Protein AF-A0A2W6BFJ8-F1 (afdb_monomer)

Nearest PDB structures (foldseek):
  3hbx-assembly1_E  TM=9.859E-01  e=5.893E-53  Arabidopsis thaliana
  7x51-assembly1_D  TM=9.670E-01  e=3.515E-49  Bacteroides thetaiotaomicron VPI-5482
  5gp4-assembly1_A  TM=9.717E-01  e=1.716E-48  Levilactobacillus brevis
  7x4l-assembly1_A  TM=9.584E-01  e=5.410E-48  Bacteroides thetaiotaomicron VPI-5482
  7x4l-assembly1_F  TM=9.582E-01  e=9.347E-48  Bacteroides thetaiotaomicron VPI-5482

Structure (mmCIF, N/CA/C/O backbone):
data_AF-A0A2W6BFJ8-F1
#
_entry.id   AF-A0A2W6BFJ8-F1
#
loop_
_atom_site.group_PDB
_atom_site.id
_atom_site.type_symbol
_atom_site.label_atom_id
_atom_site.label_alt_id
_atom_site.label_comp_id
_atom_site.label_asym_id
_atom_site.label_entity_id
_atom_site.label_seq_id
_atom_site.pdbx_PDB_ins_code
_atom_site.Cartn_x
_atom_site.Cartn_y
_atom_site.Cartn_z
_atom_site.occupancy
_atom_site.B_iso_or_equiv
_atom_site.auth_seq_id
_atom_site.auth_comp_id
_atom_site.auth_asym_id
_atom_site.auth_atom_id
_atom_site.pdbx_PDB_model_num
ATOM 1 N N . MET A 1 1 ? -29.229 -9.272 -9.017 1.00 29.55 1 MET A N 1
ATOM 2 C CA . MET A 1 1 ? -29.044 -9.255 -10.483 1.00 29.55 1 MET A CA 1
ATOM 3 C C . MET A 1 1 ? -27.680 -9.850 -10.776 1.00 29.55 1 MET A C 1
ATOM 5 O O . MET A 1 1 ? -26.729 -9.386 -10.157 1.00 29.55 1 MET A O 1
ATOM 9 N N . PRO A 1 2 ? -27.568 -10.873 -11.638 1.00 27.20 2 PRO A N 1
ATOM 10 C CA . PRO A 1 2 ? -26.266 -11.281 -12.146 1.00 27.20 2 PRO A CA 1
ATOM 11 C C . PRO A 1 2 ? -25.663 -10.082 -12.883 1.00 27.20 2 PRO A C 1
ATOM 13 O O . PRO A 1 2 ? -26.377 -9.402 -13.623 1.00 27.20 2 PRO A O 1
ATOM 16 N N . LEU A 1 3 ? -24.386 -9.795 -12.642 1.00 26.22 3 LEU A N 1
ATOM 17 C CA . LEU A 1 3 ? -23.631 -8.796 -13.391 1.00 26.22 3 LEU A CA 1
ATOM 18 C C . LEU A 1 3 ? -23.584 -9.251 -14.854 1.00 26.22 3 LEU A C 1
ATOM 20 O O . LEU A 1 3 ? -22.772 -10.090 -15.232 1.00 26.22 3 LEU A O 1
ATOM 24 N N . LEU A 1 4 ? -24.507 -8.748 -15.672 1.00 35.44 4 LEU A N 1
ATOM 25 C CA . LEU A 1 4 ? -24.437 -8.912 -17.114 1.00 35.44 4 LEU A CA 1
ATOM 26 C C . LEU A 1 4 ? -23.410 -7.910 -17.630 1.00 35.44 4 LEU A C 1
ATOM 28 O O . LEU A 1 4 ? -23.656 -6.705 -17.683 1.00 35.44 4 LEU A O 1
ATOM 32 N N . HIS A 1 5 ? -22.237 -8.439 -17.960 1.00 31.53 5 HIS A N 1
ATOM 33 C CA . HIS A 1 5 ? -21.193 -7.733 -18.686 1.00 31.53 5 HIS A CA 1
ATOM 34 C C . HIS A 1 5 ? -21.761 -7.190 -20.013 1.00 31.53 5 HIS A C 1
ATOM 36 O O . HIS A 1 5 ? -22.449 -7.933 -20.720 1.00 31.53 5 HIS A O 1
ATOM 42 N N . PRO A 1 6 ? -21.486 -5.933 -20.402 1.00 39.03 6 PRO A N 1
ATOM 43 C CA . PRO A 1 6 ? -21.779 -5.477 -21.753 1.00 39.03 6 PRO A CA 1
ATOM 44 C C . PRO A 1 6 ? -20.909 -6.254 -22.745 1.00 39.03 6 PRO A C 1
ATOM 46 O O . PRO A 1 6 ? -19.719 -6.465 -22.503 1.00 39.03 6 PRO A O 1
ATOM 49 N N . ALA A 1 7 ? -21.490 -6.654 -23.875 1.00 38.56 7 ALA A N 1
ATOM 50 C CA . ALA A 1 7 ? -20.731 -7.197 -24.991 1.00 38.56 7 ALA A CA 1
ATOM 51 C C . ALA A 1 7 ? -19.767 -6.123 -25.511 1.00 38.56 7 ALA A C 1
ATOM 53 O O . ALA A 1 7 ? -20.171 -5.132 -26.119 1.00 38.56 7 ALA A O 1
ATOM 54 N N . TYR A 1 8 ? -18.484 -6.331 -25.245 1.00 36.19 8 TYR A N 1
ATOM 55 C CA . TYR A 1 8 ? -17.405 -5.496 -25.736 1.00 36.19 8 TYR A CA 1
ATOM 56 C C . TYR A 1 8 ? -17.168 -5.836 -27.216 1.00 36.19 8 TYR A C 1
ATOM 58 O O . TYR A 1 8 ? -16.641 -6.901 -27.533 1.00 36.19 8 TYR A O 1
ATOM 66 N N . GLN A 1 9 ? -17.564 -4.965 -28.148 1.00 38.28 9 GLN A N 1
ATOM 67 C CA . GLN A 1 9 ? -17.194 -5.110 -29.562 1.00 38.28 9 GLN A CA 1
ATOM 68 C C . GLN A 1 9 ? -15.791 -4.541 -29.805 1.00 38.28 9 GLN A C 1
ATOM 70 O O . GLN A 1 9 ? -15.609 -3.545 -30.496 1.00 38.28 9 GLN A O 1
ATOM 75 N N . HIS A 1 10 ? -14.783 -5.228 -29.269 1.00 40.59 10 HIS A N 1
ATOM 76 C CA . HIS A 1 10 ? -13.496 -5.327 -29.949 1.00 40.59 10 HIS A CA 1
ATOM 77 C C . HIS A 1 10 ? -13.381 -6.756 -30.466 1.00 40.59 10 HIS A C 1
ATOM 79 O O . HIS A 1 10 ? -12.804 -7.633 -29.829 1.00 40.59 10 HIS A O 1
ATOM 85 N N . SER A 1 11 ? -13.958 -7.016 -31.640 1.00 39.41 11 SER A N 1
ATOM 86 C CA . SER A 1 11 ? -13.612 -8.227 -32.371 1.00 39.41 11 SER A CA 1
ATOM 87 C C . SER A 1 11 ? -12.232 -8.020 -32.995 1.00 39.41 11 SER A C 1
ATOM 89 O O . SER A 1 11 ? -12.116 -7.730 -34.185 1.00 39.41 11 SER A O 1
ATOM 91 N N . SER A 1 12 ? -11.157 -8.208 -32.224 1.00 49.28 12 SER A N 1
ATOM 92 C CA . SER A 1 12 ? -10.045 -8.902 -32.866 1.00 49.28 12 SER A CA 1
ATOM 93 C C . SER A 1 12 ? -10.611 -10.283 -33.175 1.00 49.28 12 SER A C 1
ATOM 95 O O . SER A 1 12 ? -10.922 -11.020 -32.244 1.00 49.28 12 SER A O 1
ATOM 97 N N . GLY A 1 13 ? -10.833 -10.621 -34.446 1.00 50.72 13 GLY A N 1
ATOM 98 C CA . GLY A 1 13 ? -11.415 -11.911 -34.851 1.00 50.72 13 GLY A CA 1
ATOM 99 C C . GLY A 1 13 ? -10.568 -13.139 -34.476 1.00 50.72 13 GLY A C 1
ATOM 100 O O . GLY A 1 13 ? -10.832 -14.233 -34.958 1.00 50.72 13 GLY A O 1
ATOM 101 N N . HIS A 1 14 ? -9.545 -12.962 -33.643 1.00 52.19 14 HIS A N 1
ATOM 102 C CA . HIS A 1 14 ? -8.592 -13.967 -33.214 1.00 52.19 14 HIS A CA 1
ATOM 103 C C . HIS A 1 14 ? -8.941 -14.429 -31.798 1.00 52.19 14 HIS A C 1
ATOM 105 O O . HIS A 1 14 ? -8.913 -13.637 -30.855 1.00 52.19 14 HIS A O 1
ATOM 111 N N . GLN A 1 15 ? -9.270 -15.715 -31.663 1.00 67.31 15 GLN A N 1
ATOM 112 C CA . GLN A 1 15 ? -9.511 -16.374 -30.373 1.00 67.31 15 GLN A CA 1
ATOM 113 C C . GLN A 1 15 ? -8.206 -16.614 -29.592 1.00 67.31 15 GLN A C 1
ATOM 115 O O . GLN A 1 15 ? -8.232 -16.744 -28.367 1.00 67.31 15 GLN A O 1
ATOM 120 N N . ASP A 1 16 ? -7.074 -16.547 -30.296 1.00 68.94 16 ASP A N 1
ATOM 121 C CA . ASP A 1 16 ? -5.754 -16.901 -29.788 1.00 68.94 16 ASP A CA 1
ATOM 122 C C . ASP A 1 16 ? -4.783 -15.707 -29.823 1.00 68.94 16 ASP A C 1
ATOM 124 O O . ASP A 1 16 ? -4.936 -14.750 -30.600 1.00 68.94 16 ASP A O 1
ATOM 128 N N . VAL A 1 17 ? -3.777 -15.717 -28.946 1.00 69.00 17 VAL A N 1
ATOM 129 C CA . VAL A 1 17 ? -2.565 -14.894 -29.097 1.00 69.00 17 VAL A CA 1
ATOM 130 C C . VAL A 1 17 ? -1.568 -15.682 -29.938 1.00 69.00 17 VAL A C 1
ATOM 132 O O . VAL A 1 17 ? -1.259 -16.825 -29.614 1.00 69.00 17 VAL A O 1
ATOM 135 N N . SER A 1 18 ? -1.074 -15.068 -31.014 1.00 66.81 18 SER A N 1
ATOM 136 C CA . SER A 1 18 ? 0.010 -15.618 -31.829 1.00 66.81 18 SER A CA 1
ATOM 137 C C . SER A 1 18 ? 1.338 -15.072 -31.323 1.00 66.81 18 SER A C 1
ATOM 139 O O . SER A 1 18 ? 1.493 -13.856 -31.218 1.00 66.81 18 SER A O 1
ATOM 141 N N . ILE A 1 19 ? 2.293 -15.956 -31.046 1.00 62.06 19 ILE A N 1
ATOM 142 C CA . ILE A 1 19 ? 3.630 -15.584 -30.573 1.00 62.06 19 ILE A CA 1
ATOM 143 C C . ILE A 1 19 ? 4.591 -15.574 -31.768 1.00 62.06 19 ILE A C 1
ATOM 145 O O . ILE A 1 19 ? 4.632 -16.532 -32.543 1.00 62.06 19 ILE A O 1
ATOM 149 N N . ASN A 1 20 ? 5.350 -14.488 -31.945 1.00 56.44 20 ASN A N 1
ATOM 150 C CA . ASN A 1 20 ? 6.378 -14.424 -32.985 1.00 56.44 20 ASN A CA 1
ATOM 151 C C . ASN A 1 20 ? 7.554 -15.352 -32.630 1.00 56.44 20 ASN A C 1
ATOM 153 O O . ASN A 1 20 ? 7.959 -15.394 -31.467 1.00 56.44 20 ASN A O 1
ATOM 157 N N . PRO A 1 21 ? 8.166 -16.040 -33.611 1.00 59.81 21 PRO A N 1
ATOM 158 C CA . PRO A 1 21 ? 9.339 -16.878 -33.383 1.00 59.81 21 PRO A CA 1
ATOM 159 C C . PRO A 1 21 ? 10.579 -15.995 -33.170 1.00 59.81 21 PRO A C 1
ATOM 161 O O . PRO A 1 21 ? 11.407 -15.827 -34.060 1.00 59.81 21 PRO A O 1
ATOM 164 N N . VAL A 1 22 ? 10.692 -15.379 -31.994 1.00 51.66 22 VAL A N 1
ATOM 165 C CA . VAL A 1 22 ? 11.852 -14.556 -31.603 1.00 51.66 22 VAL A CA 1
ATOM 166 C C . VAL A 1 22 ? 12.959 -15.424 -30.975 1.00 51.66 22 VAL A C 1
ATOM 168 O O . VAL A 1 22 ? 14.119 -15.031 -30.966 1.00 51.66 22 VAL A O 1
ATOM 171 N N . PHE A 1 23 ? 12.645 -16.668 -30.591 1.00 46.62 23 PHE A N 1
ATOM 172 C CA . PHE A 1 23 ? 13.593 -17.651 -30.054 1.00 46.62 23 PHE A CA 1
ATOM 173 C C . PHE A 1 23 ? 13.380 -19.033 -30.697 1.00 46.62 23 PHE A C 1
ATOM 175 O O . PHE A 1 23 ? 12.737 -19.885 -30.105 1.00 46.62 23 PHE A O 1
ATOM 182 N N . THR A 1 24 ? 13.842 -19.244 -31.939 1.00 47.41 24 THR A N 1
ATOM 183 C CA . THR A 1 24 ? 14.013 -20.563 -32.619 1.00 47.41 24 THR A CA 1
ATOM 184 C C . THR A 1 24 ? 12.911 -21.638 -32.454 1.00 47.41 24 THR A C 1
ATOM 186 O O . THR A 1 24 ? 13.199 -22.826 -32.588 1.00 47.41 24 THR A O 1
ATOM 189 N N . ARG A 1 25 ? 11.656 -21.273 -32.175 1.00 56.78 25 ARG A N 1
ATOM 190 C CA . ARG A 1 25 ? 10.552 -22.204 -31.879 1.00 56.78 25 ARG A CA 1
ATOM 191 C C . ARG A 1 25 ? 9.382 -21.988 -32.837 1.00 56.78 25 ARG A C 1
ATOM 193 O O . ARG A 1 25 ? 9.208 -20.892 -33.371 1.00 56.78 25 ARG A O 1
ATOM 200 N N . GLU A 1 26 ? 8.615 -23.051 -33.078 1.00 57.38 26 GLU A N 1
ATOM 201 C CA . GLU A 1 26 ? 7.424 -23.009 -33.930 1.00 57.38 26 GLU A CA 1
ATOM 202 C C . GLU A 1 26 ? 6.380 -22.012 -33.387 1.00 57.38 26 GLU A C 1
ATOM 204 O O . GLU A 1 26 ? 6.318 -21.792 -32.175 1.00 57.38 26 GLU A O 1
ATOM 209 N N . PRO A 1 27 ? 5.551 -21.395 -34.250 1.00 62.69 27 PRO A N 1
ATOM 210 C CA . PRO A 1 27 ? 4.485 -20.498 -33.811 1.00 62.69 27 PRO A CA 1
ATOM 211 C C . PRO A 1 27 ? 3.515 -21.218 -32.864 1.00 62.69 27 PRO A C 1
ATOM 213 O O . PRO A 1 27 ? 2.883 -22.199 -33.252 1.00 62.69 27 PRO A O 1
ATOM 216 N N . VAL A 1 28 ? 3.358 -20.708 -31.640 1.00 70.88 28 VAL A N 1
ATOM 217 C CA . VAL A 1 28 ? 2.389 -21.227 -30.662 1.00 70.88 28 VAL A CA 1
ATOM 218 C C . VAL A 1 28 ? 1.179 -20.297 -30.603 1.00 70.88 28 VAL A C 1
ATOM 220 O O . VAL A 1 28 ? 1.321 -19.072 -30.552 1.00 70.88 28 VAL A O 1
ATOM 223 N N . GLN A 1 29 ? -0.016 -20.889 -30.613 1.00 76.25 29 GLN A N 1
ATOM 224 C CA . GLN A 1 29 ? -1.278 -20.205 -30.347 1.00 76.25 29 GLN A CA 1
ATOM 225 C C . GLN A 1 29 ? -1.741 -20.532 -28.932 1.00 76.25 29 GLN A C 1
ATOM 227 O O . GLN A 1 29 ? -1.873 -21.703 -28.577 1.00 76.25 29 GLN A O 1
ATOM 232 N N . ILE A 1 30 ? -1.989 -19.494 -28.133 1.00 82.62 30 ILE A N 1
ATOM 233 C CA . ILE A 1 30 ? -2.462 -19.643 -26.754 1.00 82.62 30 ILE A CA 1
ATOM 234 C C . ILE A 1 30 ? -3.842 -18.996 -26.571 1.00 82.62 30 ILE A C 1
ATOM 236 O O . ILE A 1 30 ? -4.066 -17.876 -27.052 1.00 82.62 30 ILE A O 1
ATOM 240 N N . PRO A 1 31 ? -4.765 -19.662 -25.856 1.00 82.06 31 PRO A N 1
ATOM 241 C CA . PRO A 1 31 ? -6.042 -19.088 -25.465 1.00 82.06 31 PRO A CA 1
ATOM 242 C C . PRO A 1 31 ? -5.928 -17.759 -24.721 1.00 82.06 31 PRO A C 1
ATOM 244 O O . PRO A 1 31 ? -5.176 -17.637 -23.758 1.00 82.06 31 PRO A O 1
ATOM 247 N N . ARG A 1 32 ? -6.745 -16.774 -25.110 1.00 83.69 32 ARG A N 1
ATOM 248 C CA . ARG A 1 32 ? -6.800 -15.470 -24.417 1.00 83.69 32 ARG A CA 1
ATOM 249 C C . ARG A 1 32 ? -7.633 -15.479 -23.138 1.00 83.69 32 ARG A C 1
ATOM 251 O O . ARG A 1 32 ? -7.278 -14.833 -22.164 1.00 83.69 32 ARG A O 1
ATOM 258 N N . ASN A 1 33 ? -8.774 -16.169 -23.172 1.00 87.69 33 ASN A N 1
ATOM 259 C CA . ASN A 1 33 ? -9.853 -16.003 -22.187 1.00 87.69 33 ASN A CA 1
ATOM 260 C C . ASN A 1 33 ? -10.231 -17.306 -21.466 1.00 87.69 33 ASN A C 1
ATOM 262 O O . ASN A 1 33 ? -11.287 -17.390 -20.843 1.00 87.69 33 ASN A O 1
ATOM 266 N N . HIS A 1 34 ? -9.410 -18.345 -21.590 1.00 88.44 34 HIS A N 1
ATOM 267 C CA . HIS A 1 34 ? -9.567 -19.590 -20.848 1.00 88.44 34 HIS A CA 1
ATOM 268 C C . HIS A 1 34 ? -8.195 -20.170 -20.530 1.00 88.44 34 HIS A C 1
ATOM 270 O O . HIS A 1 34 ? -7.224 -19.889 -21.226 1.00 88.44 34 HIS A O 1
ATOM 276 N N . LEU A 1 35 ? -8.121 -20.966 -19.466 1.00 88.69 35 LEU A N 1
ATOM 277 C CA . LEU A 1 35 ? -6.882 -21.620 -19.067 1.00 88.69 35 LEU A CA 1
ATOM 278 C C . LEU A 1 35 ? -6.394 -22.541 -20.207 1.00 88.69 35 LEU A C 1
ATOM 280 O O . LEU A 1 35 ? -7.198 -23.345 -20.699 1.00 88.69 35 LEU A O 1
ATOM 284 N N . PRO A 1 36 ? -5.127 -22.438 -20.655 1.00 87.06 36 PRO A N 1
ATOM 285 C CA . PRO A 1 36 ? -4.592 -23.344 -21.665 1.00 87.06 36 PRO A CA 1
ATOM 286 C C . PRO A 1 36 ? -4.592 -24.786 -21.139 1.00 87.06 36 PRO A C 1
ATOM 288 O O . PRO A 1 36 ? -4.391 -25.029 -19.952 1.00 87.06 36 PRO A O 1
ATOM 291 N N . ARG A 1 37 ? -4.843 -25.761 -22.025 1.00 87.06 37 ARG A N 1
ATOM 292 C CA . ARG A 1 37 ? -4.836 -27.192 -21.658 1.00 87.06 37 ARG A CA 1
ATOM 293 C C . ARG A 1 37 ? -3.432 -27.759 -21.456 1.00 87.06 37 ARG A C 1
ATOM 295 O O . ARG A 1 37 ? -3.292 -28.757 -20.762 1.00 87.06 37 ARG A O 1
ATOM 302 N N . ALA A 1 38 ? -2.442 -27.166 -22.112 1.00 83.94 38 ALA A N 1
ATOM 303 C CA . ALA A 1 38 ? -1.044 -27.557 -22.030 1.00 83.94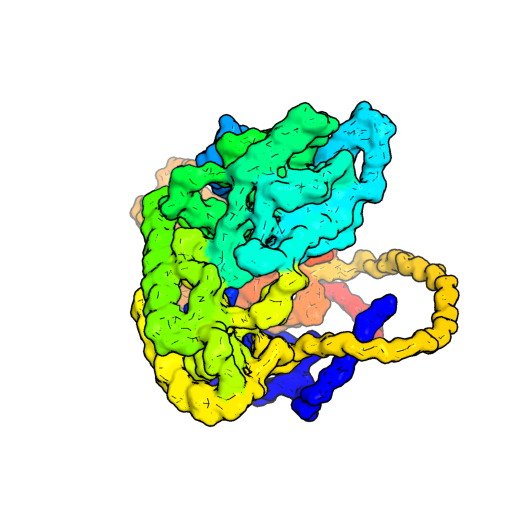 38 ALA A CA 1
ATOM 304 C C . ALA A 1 38 ? -0.245 -26.468 -21.311 1.00 83.94 38 ALA A C 1
ATOM 306 O O . ALA A 1 38 ? -0.624 -25.294 -21.334 1.00 83.94 38 ALA A O 1
ATOM 307 N N . GLU A 1 39 ? 0.855 -26.874 -20.688 1.00 85.81 39 GLU A N 1
ATOM 308 C CA . GLU A 1 39 ? 1.834 -25.960 -20.113 1.00 85.81 39 GLU A CA 1
ATOM 309 C C . GLU A 1 39 ? 2.577 -25.164 -21.194 1.00 85.81 39 GLU A C 1
ATOM 311 O O . GLU A 1 39 ? 2.602 -25.531 -22.372 1.00 85.81 39 GLU A O 1
ATOM 316 N N . LEU A 1 40 ? 3.174 -24.051 -20.776 1.00 81.88 40 LEU A N 1
ATOM 317 C CA . LEU A 1 40 ? 4.079 -23.253 -21.591 1.00 81.88 40 LEU A CA 1
ATOM 318 C C . LEU A 1 40 ? 5.454 -23.262 -20.940 1.00 81.88 40 LEU A C 1
ATOM 320 O O . LEU A 1 40 ? 5.574 -23.269 -19.718 1.00 81.88 40 LEU A O 1
ATOM 324 N N . ASP A 1 41 ? 6.480 -23.184 -21.777 1.00 84.56 41 ASP A N 1
ATOM 325 C CA . ASP A 1 41 ? 7.836 -22.895 -21.334 1.00 84.56 41 ASP A CA 1
ATOM 326 C C . ASP A 1 41 ? 7.869 -21.565 -20.538 1.00 84.56 41 ASP A C 1
ATOM 328 O O . ASP A 1 41 ? 7.252 -20.583 -20.981 1.00 84.56 41 ASP A O 1
ATOM 332 N N . PRO A 1 42 ? 8.552 -21.507 -19.375 1.00 84.75 42 PRO A N 1
ATOM 333 C CA . PRO A 1 42 ? 8.525 -20.337 -18.496 1.00 84.75 42 PRO A CA 1
ATOM 334 C C . PRO A 1 42 ? 8.963 -19.031 -19.165 1.00 84.75 42 PRO A C 1
ATOM 336 O O . PRO A 1 42 ? 8.313 -18.005 -18.957 1.00 84.75 42 PRO A O 1
ATOM 339 N N . ASP A 1 43 ? 9.996 -19.060 -20.015 1.00 83.06 43 ASP A N 1
ATOM 340 C CA . ASP A 1 43 ? 10.480 -17.867 -20.726 1.00 83.06 43 ASP A CA 1
ATOM 341 C C . ASP A 1 43 ? 9.443 -17.366 -21.737 1.00 83.06 43 ASP A C 1
ATOM 343 O O . ASP A 1 43 ? 9.247 -16.162 -21.914 1.00 83.06 43 ASP A O 1
ATOM 347 N N . THR A 1 44 ? 8.717 -18.293 -22.365 1.00 82.19 44 THR A N 1
ATOM 348 C CA . THR A 1 44 ? 7.622 -17.963 -23.287 1.00 82.19 44 THR A CA 1
ATOM 349 C C . THR A 1 44 ? 6.460 -17.305 -22.543 1.00 82.19 44 THR A C 1
ATOM 351 O O . THR A 1 44 ? 5.949 -16.273 -22.984 1.00 82.19 44 THR A O 1
ATOM 354 N N . ALA A 1 45 ? 6.058 -17.865 -21.399 1.00 85.94 45 ALA A N 1
ATOM 355 C CA . ALA A 1 45 ? 5.017 -17.277 -20.559 1.00 85.94 45 ALA A CA 1
ATOM 356 C C . ALA A 1 45 ? 5.431 -15.889 -20.039 1.00 85.94 45 ALA A C 1
ATOM 358 O O . ALA A 1 45 ? 4.638 -14.946 -20.114 1.00 85.94 45 ALA A O 1
ATOM 359 N N . TYR A 1 46 ? 6.682 -15.748 -19.585 1.00 85.44 46 TYR A N 1
ATOM 360 C CA . TYR A 1 46 ? 7.253 -14.472 -19.164 1.00 85.44 46 TYR A CA 1
ATOM 361 C C . TYR A 1 46 ? 7.193 -13.439 -20.289 1.00 85.44 46 TYR A C 1
ATOM 363 O O . TYR A 1 46 ? 6.636 -12.364 -20.078 1.00 85.44 46 TYR A O 1
ATOM 371 N N . GLN A 1 47 ? 7.696 -13.758 -21.487 1.00 83.88 47 GLN A N 1
ATOM 372 C CA . GLN A 1 47 ? 7.765 -12.796 -22.588 1.00 83.88 47 GLN A CA 1
ATOM 373 C C . GLN A 1 47 ? 6.374 -12.326 -23.028 1.00 83.88 47 GLN A C 1
ATOM 375 O O . GLN A 1 47 ? 6.173 -11.135 -23.240 1.00 83.88 47 GLN A O 1
ATOM 380 N N . VAL A 1 48 ? 5.391 -13.231 -23.100 1.00 85.31 48 VAL A N 1
ATOM 381 C CA . VAL A 1 48 ? 4.005 -12.873 -23.453 1.00 85.31 48 VAL A CA 1
ATOM 382 C C . VAL A 1 48 ? 3.410 -11.877 -22.459 1.00 85.31 48 VAL A C 1
ATOM 384 O O . VAL A 1 48 ? 2.757 -10.916 -22.871 1.00 85.31 48 VAL A O 1
ATOM 387 N N . VAL A 1 49 ? 3.603 -12.107 -21.158 1.00 87.75 49 VAL A N 1
ATOM 388 C CA . VAL A 1 49 ? 3.102 -11.201 -20.115 1.00 87.75 49 VAL A CA 1
ATOM 389 C C . VAL A 1 49 ? 3.891 -9.892 -20.131 1.00 87.75 49 VAL A C 1
ATOM 391 O O . VAL A 1 49 ? 3.296 -8.817 -20.115 1.00 87.75 49 VAL A O 1
ATOM 394 N N . HIS A 1 50 ? 5.218 -9.969 -20.227 1.00 85.38 50 HIS A N 1
ATOM 395 C CA . HIS A 1 50 ? 6.114 -8.819 -20.271 1.00 85.38 50 HIS A CA 1
ATOM 396 C C . HIS A 1 50 ? 5.786 -7.877 -21.441 1.00 85.38 50 HIS A C 1
ATOM 398 O O . HIS A 1 50 ? 5.667 -6.672 -21.233 1.00 85.38 50 HIS A O 1
ATOM 404 N N . ASP A 1 51 ? 5.561 -8.410 -22.646 1.00 83.06 51 ASP A N 1
ATOM 405 C CA . ASP A 1 51 ? 5.224 -7.620 -23.838 1.00 83.06 51 ASP A CA 1
ATOM 406 C C . ASP A 1 51 ? 3.890 -6.881 -23.695 1.00 83.06 51 ASP A C 1
ATOM 408 O O . ASP A 1 51 ? 3.750 -5.750 -24.158 1.00 83.06 51 ASP A O 1
ATOM 412 N N . GLN A 1 52 ? 2.905 -7.485 -23.023 1.00 84.00 52 GLN A N 1
ATOM 413 C CA . GLN A 1 52 ? 1.638 -6.807 -22.737 1.00 84.00 52 GLN A CA 1
ATOM 414 C C . GLN A 1 52 ? 1.829 -5.667 -21.734 1.00 84.00 52 GLN A C 1
ATOM 416 O O . GLN A 1 52 ? 1.266 -4.586 -21.918 1.00 84.00 52 GLN A O 1
ATOM 421 N N . LEU A 1 53 ? 2.656 -5.883 -20.708 1.00 87.81 53 LEU A N 1
ATOM 422 C CA . LEU A 1 53 ? 2.959 -4.880 -19.685 1.00 87.81 53 LEU A CA 1
ATOM 423 C C . LEU A 1 53 ? 3.786 -3.702 -20.225 1.00 87.81 53 LEU A C 1
ATOM 425 O O . LEU A 1 53 ? 3.789 -2.642 -19.606 1.00 87.81 53 LEU A O 1
ATOM 429 N N . MET A 1 54 ? 4.420 -3.816 -21.401 1.00 82.62 54 MET A N 1
ATOM 430 C CA . MET A 1 54 ? 5.067 -2.672 -22.067 1.00 82.62 54 MET A CA 1
ATOM 431 C C . MET A 1 54 ? 4.088 -1.544 -22.431 1.00 82.62 54 MET A C 1
ATOM 433 O O . MET A 1 54 ? 4.524 -0.420 -22.677 1.00 82.62 54 MET A O 1
ATOM 437 N N . LEU A 1 55 ? 2.783 -1.836 -22.501 1.00 83.75 55 LEU A N 1
ATOM 438 C CA . LEU A 1 55 ? 1.741 -0.843 -22.780 1.00 83.75 55 LEU A CA 1
ATOM 439 C C . LEU A 1 55 ? 1.294 -0.069 -21.532 1.00 83.75 55 LEU A C 1
ATOM 441 O O . LEU A 1 55 ? 0.551 0.910 -21.658 1.00 83.75 55 LEU A O 1
ATOM 445 N N . ASP A 1 56 ? 1.745 -0.466 -20.340 1.00 84.44 56 ASP A N 1
ATOM 446 C CA . ASP A 1 56 ? 1.562 0.350 -19.147 1.00 84.44 56 ASP A CA 1
ATOM 447 C C . ASP A 1 56 ? 2.452 1.597 -19.210 1.00 84.44 56 ASP A C 1
ATOM 449 O O . ASP A 1 56 ? 3.587 1.591 -19.689 1.00 84.44 56 ASP A O 1
ATOM 453 N N . GLY A 1 57 ? 1.930 2.711 -18.696 1.00 81.62 57 GLY A N 1
ATOM 454 C CA . GLY A 1 57 ? 2.695 3.949 -18.615 1.00 81.62 57 GLY A CA 1
ATOM 455 C C . GLY A 1 57 ? 3.887 3.825 -17.663 1.00 81.62 57 GLY A C 1
ATOM 456 O O . GLY A 1 57 ? 3.807 3.181 -16.616 1.00 81.62 57 GLY A O 1
ATOM 457 N N . ASN A 1 58 ? 4.985 4.519 -17.971 1.00 90.56 58 ASN A N 1
ATOM 458 C CA . ASN A 1 58 ? 6.148 4.558 -17.087 1.00 90.56 58 ASN A CA 1
ATOM 459 C C . ASN A 1 58 ? 5.782 5.191 -15.729 1.00 90.56 58 ASN A C 1
ATOM 461 O O . ASN A 1 58 ? 5.487 6.385 -15.631 1.00 90.56 58 ASN A O 1
ATOM 465 N N . ALA A 1 59 ? 5.867 4.406 -14.653 1.00 93.44 59 ALA A N 1
ATOM 466 C CA . ALA A 1 59 ? 5.509 4.837 -13.302 1.00 93.44 59 ALA A CA 1
ATOM 467 C C . ALA A 1 59 ? 6.345 6.028 -12.780 1.00 93.44 59 ALA A C 1
ATOM 469 O O . ALA A 1 59 ? 5.905 6.755 -11.883 1.00 93.44 59 ALA A O 1
ATOM 470 N N . ARG A 1 60 ? 7.543 6.271 -13.326 1.00 92.62 60 ARG A N 1
ATOM 471 C CA . ARG A 1 60 ? 8.378 7.437 -12.979 1.00 92.62 60 ARG A CA 1
ATOM 472 C C . ARG A 1 60 ? 7.835 8.749 -13.552 1.00 92.62 60 ARG A C 1
ATOM 474 O O . ARG A 1 60 ? 8.032 9.783 -12.925 1.00 92.62 60 ARG A O 1
ATOM 481 N N . LEU A 1 61 ? 7.096 8.693 -14.663 1.00 95.75 61 LEU A N 1
ATOM 482 C CA . LEU A 1 61 ? 6.435 9.843 -15.305 1.00 95.75 61 LEU A CA 1
ATOM 483 C C . LEU A 1 61 ? 4.961 9.986 -14.886 1.00 95.75 61 LEU A C 1
ATOM 485 O O . LEU A 1 61 ? 4.246 10.883 -15.340 1.00 95.75 61 LEU A O 1
ATOM 489 N N . ASN A 1 62 ? 4.486 9.099 -14.005 1.00 97.69 62 ASN A N 1
ATOM 490 C CA . ASN A 1 62 ? 3.134 9.162 -13.479 1.00 97.69 62 ASN A CA 1
ATOM 491 C C . ASN A 1 62 ? 3.020 10.234 -12.390 1.00 97.69 62 ASN A C 1
ATOM 493 O O . ASN A 1 62 ? 3.335 9.970 -11.234 1.00 97.69 62 ASN A O 1
ATOM 497 N N . LEU A 1 63 ? 2.543 11.430 -12.725 1.00 98.25 63 LEU A N 1
ATOM 498 C CA . LEU A 1 63 ? 2.353 12.535 -11.774 1.00 98.25 63 LEU A CA 1
ATOM 499 C C . LEU A 1 63 ? 0.950 12.547 -11.147 1.00 98.25 63 LEU A C 1
ATOM 501 O O . LEU A 1 63 ? 0.653 13.393 -10.305 1.00 98.25 63 LEU A O 1
ATOM 505 N N . ALA A 1 64 ? 0.106 11.572 -11.499 1.00 96.50 64 ALA A N 1
ATOM 506 C CA . ALA A 1 64 ? -1.191 11.361 -10.874 1.00 96.50 64 ALA A CA 1
ATOM 507 C C . ALA A 1 64 ? -1.079 10.625 -9.537 1.00 96.50 64 ALA A C 1
ATOM 509 O O . ALA A 1 64 ? -1.827 10.912 -8.605 1.00 96.50 64 ALA A O 1
ATOM 510 N N . THR A 1 65 ? -0.193 9.636 -9.436 1.00 97.19 65 THR A N 1
ATOM 511 C CA . THR A 1 65 ? -0.157 8.749 -8.268 1.00 97.19 65 THR A CA 1
ATOM 512 C C . THR A 1 65 ? 0.534 9.386 -7.061 1.00 97.19 65 THR A C 1
ATOM 514 O O . THR A 1 65 ? 1.514 10.108 -7.203 1.00 97.19 65 THR A O 1
ATOM 517 N N . PHE A 1 66 ? 0.057 9.071 -5.856 1.00 98.31 66 PHE A N 1
ATOM 518 C CA . PHE A 1 66 ? 0.763 9.352 -4.596 1.00 98.31 66 PHE A CA 1
ATOM 519 C C . PHE A 1 66 ? 1.721 8.228 -4.196 1.00 98.31 66 PHE A C 1
ATOM 521 O O . PHE A 1 66 ? 2.526 8.398 -3.287 1.00 98.31 66 PHE A O 1
ATOM 528 N N . VAL A 1 67 ? 1.614 7.071 -4.847 1.00 98.25 67 VAL A N 1
ATOM 529 C CA . VAL A 1 67 ? 2.347 5.862 -4.479 1.00 98.25 67 VAL A CA 1
ATOM 530 C C . VAL A 1 67 ? 3.809 5.976 -4.903 1.00 98.25 67 VAL A C 1
ATOM 532 O O . VAL A 1 67 ? 4.115 6.476 -5.987 1.00 98.25 67 VAL A O 1
ATOM 535 N N . THR A 1 68 ? 4.717 5.498 -4.057 1.00 98.56 68 THR A N 1
ATOM 536 C CA . THR A 1 68 ? 6.151 5.440 -4.357 1.00 98.56 68 THR A CA 1
ATOM 537 C C . THR A 1 68 ? 6.415 4.569 -5.584 1.00 98.56 68 THR A C 1
ATOM 539 O O . THR A 1 68 ? 5.919 3.450 -5.694 1.00 98.56 68 THR A O 1
ATOM 542 N N . THR A 1 69 ? 7.226 5.084 -6.512 1.00 97.38 69 THR A N 1
ATOM 543 C CA . THR A 1 69 ? 7.581 4.397 -7.768 1.00 97.38 69 THR A CA 1
ATOM 544 C C . THR A 1 69 ? 9.077 4.121 -7.900 1.00 97.38 69 THR A C 1
ATOM 546 O O . THR A 1 69 ? 9.543 3.734 -8.967 1.00 97.38 69 THR A O 1
ATOM 549 N N . TRP A 1 70 ? 9.841 4.327 -6.827 1.00 96.38 70 TRP A N 1
ATOM 550 C CA . TRP A 1 70 ? 11.265 4.018 -6.761 1.00 96.38 70 TRP A CA 1
ATOM 551 C C . TRP A 1 70 ? 11.697 3.772 -5.319 1.00 96.38 70 TRP A C 1
ATOM 553 O O . TRP A 1 70 ? 11.285 4.505 -4.420 1.00 96.38 70 TRP A O 1
ATOM 563 N N . MET A 1 71 ? 12.555 2.777 -5.126 1.00 97.31 71 MET A N 1
ATOM 564 C CA . MET A 1 71 ? 13.256 2.497 -3.878 1.00 97.31 71 MET A CA 1
ATOM 565 C C . MET A 1 71 ? 14.732 2.198 -4.172 1.00 97.31 71 MET A C 1
ATOM 567 O O . MET A 1 71 ? 15.092 1.869 -5.304 1.00 97.31 71 MET A O 1
ATOM 571 N N . GLU A 1 72 ? 15.586 2.302 -3.151 1.00 96.50 72 GLU A N 1
ATOM 572 C CA . GLU A 1 72 ? 16.996 1.913 -3.257 1.00 96.50 72 GLU A CA 1
ATOM 573 C C . GLU A 1 72 ? 17.127 0.408 -3.600 1.00 96.50 72 GLU A C 1
ATOM 575 O O . GLU A 1 72 ? 16.322 -0.395 -3.116 1.00 96.50 72 GLU A O 1
ATOM 580 N N . PRO A 1 73 ? 18.150 -0.018 -4.372 1.00 97.00 73 PRO A N 1
ATOM 581 C CA . PRO A 1 73 ? 18.348 -1.428 -4.733 1.00 97.00 73 PRO A CA 1
ATOM 582 C C . PRO A 1 73 ? 18.383 -2.390 -3.537 1.00 97.00 73 PRO A C 1
ATOM 584 O O . PRO A 1 73 ? 17.888 -3.508 -3.636 1.00 97.00 73 PRO A O 1
ATOM 587 N N . GLN A 1 74 ? 18.908 -1.944 -2.392 1.00 98.31 74 GLN A N 1
ATOM 588 C CA . GLN A 1 74 ? 18.957 -2.714 -1.146 1.00 98.31 74 GLN A CA 1
ATOM 589 C C . GLN A 1 74 ? 17.556 -3.019 -0.604 1.00 98.31 74 GLN A C 1
ATOM 591 O O . GLN A 1 74 ? 17.316 -4.112 -0.096 1.00 98.31 74 GLN A O 1
ATOM 596 N N . ALA A 1 75 ? 16.613 -2.082 -0.740 1.00 96.94 75 ALA A N 1
ATOM 597 C CA . ALA A 1 75 ? 15.228 -2.321 -0.357 1.00 96.94 75 ALA A CA 1
ATOM 598 C C . ALA A 1 75 ? 14.565 -3.336 -1.300 1.00 96.94 75 ALA A C 1
ATOM 600 O O . ALA A 1 75 ? 13.889 -4.248 -0.831 1.00 96.94 75 ALA A O 1
ATOM 601 N N . THR A 1 76 ? 14.808 -3.237 -2.613 1.00 92.12 76 THR A N 1
ATOM 602 C CA . THR A 1 76 ? 14.322 -4.221 -3.598 1.00 92.12 76 THR A CA 1
ATOM 603 C C . THR A 1 76 ? 14.890 -5.617 -3.334 1.00 92.12 76 THR A C 1
ATOM 605 O O . THR A 1 76 ? 14.153 -6.602 -3.409 1.00 92.12 76 THR A O 1
ATOM 608 N N . GLN A 1 77 ? 16.174 -5.707 -2.977 1.00 97.00 77 GLN A N 1
ATOM 609 C CA . GLN A 1 77 ? 16.810 -6.962 -2.584 1.00 97.00 77 GLN A CA 1
ATOM 610 C C . GLN A 1 77 ? 16.121 -7.566 -1.352 1.00 97.00 77 GLN A C 1
ATOM 612 O O . GLN A 1 77 ? 15.655 -8.700 -1.422 1.00 97.00 77 GLN A O 1
ATOM 617 N N . LEU A 1 78 ? 15.960 -6.792 -0.270 1.00 97.00 78 LEU A N 1
ATOM 618 C CA . LEU A 1 78 ? 15.264 -7.251 0.940 1.00 97.00 78 LEU A CA 1
ATOM 619 C C . LEU A 1 78 ? 13.830 -7.707 0.655 1.00 97.00 78 LEU A C 1
ATOM 621 O O . LEU A 1 78 ? 13.378 -8.713 1.196 1.00 97.00 78 LEU A O 1
ATOM 625 N N . MET A 1 79 ? 13.102 -6.979 -0.196 1.00 97.06 79 MET A N 1
ATOM 626 C CA . MET A 1 79 ? 11.746 -7.368 -0.579 1.00 97.06 79 MET A CA 1
ATOM 627 C C . MET A 1 79 ? 11.728 -8.689 -1.356 1.00 97.06 79 MET A C 1
ATOM 629 O O . MET A 1 79 ? 10.862 -9.519 -1.090 1.00 97.06 79 MET A O 1
ATOM 633 N N . THR A 1 80 ? 12.693 -8.902 -2.255 1.00 95.31 80 THR A N 1
ATOM 634 C CA . THR A 1 80 ? 12.834 -10.143 -3.038 1.00 95.31 80 THR A CA 1
ATOM 635 C C . THR A 1 80 ? 13.147 -11.340 -2.141 1.00 95.31 80 THR A C 1
ATOM 637 O O . THR A 1 80 ? 12.538 -12.397 -2.286 1.00 95.31 80 THR A O 1
ATOM 640 N N . GLU A 1 81 ? 14.034 -11.160 -1.161 1.00 96.25 81 GLU A N 1
ATOM 641 C CA . GLU A 1 81 ? 14.381 -12.177 -0.157 1.00 96.25 81 GLU A CA 1
ATOM 642 C C . GLU A 1 81 ? 13.202 -12.546 0.767 1.00 96.25 81 GLU A C 1
ATOM 644 O O . GLU A 1 81 ? 13.270 -13.548 1.477 1.00 96.25 81 GLU A O 1
ATOM 649 N N . CYS A 1 82 ? 12.128 -11.746 0.773 1.00 95.62 82 CYS A N 1
ATOM 650 C CA . CYS A 1 82 ? 11.005 -11.878 1.702 1.00 95.62 82 CYS A CA 1
ATOM 651 C C . CYS A 1 82 ? 9.637 -12.088 1.028 1.00 95.62 82 CYS A C 1
ATOM 653 O O . CYS A 1 82 ? 8.610 -11.912 1.693 1.00 95.62 82 CYS A O 1
ATOM 655 N N . PHE A 1 83 ? 9.580 -12.443 -0.262 1.00 90.31 83 PHE A N 1
ATOM 656 C CA . PHE A 1 83 ? 8.302 -12.683 -0.953 1.00 90.31 83 PHE A CA 1
ATOM 657 C C . PHE A 1 83 ? 7.467 -13.807 -0.322 1.00 90.31 83 PHE A C 1
ATOM 659 O O . PHE A 1 83 ? 6.239 -13.760 -0.378 1.00 90.31 83 PHE A O 1
ATOM 666 N N . ASP A 1 84 ? 8.122 -14.780 0.309 1.00 91.12 84 ASP A N 1
ATOM 667 C CA . ASP A 1 84 ? 7.517 -15.938 0.971 1.00 91.12 84 ASP A CA 1
ATOM 668 C C . ASP A 1 84 ? 7.035 -15.654 2.407 1.00 91.12 84 ASP A C 1
ATOM 670 O O . ASP A 1 84 ? 6.356 -16.487 3.007 1.00 91.12 84 ASP A O 1
ATOM 674 N N . LYS A 1 85 ? 7.382 -14.499 2.993 1.00 93.44 85 LYS A N 1
ATOM 675 C CA . LYS A 1 85 ? 7.056 -14.189 4.392 1.00 93.44 85 LYS A CA 1
ATOM 676 C C . LYS A 1 85 ? 5.615 -13.712 4.509 1.00 93.44 85 LYS A C 1
ATOM 678 O O . LYS A 1 85 ? 5.280 -12.610 4.067 1.00 93.44 85 LYS A O 1
ATOM 683 N N . ASN A 1 86 ? 4.774 -14.505 5.162 1.00 93.38 86 ASN A N 1
ATOM 684 C CA . ASN A 1 86 ? 3.385 -14.154 5.434 1.00 93.38 86 ASN A CA 1
ATOM 685 C C . ASN A 1 86 ? 3.270 -13.333 6.732 1.00 93.38 86 ASN A C 1
ATOM 687 O O . ASN A 1 86 ? 3.705 -13.761 7.795 1.00 93.38 86 ASN A O 1
ATOM 691 N N . MET A 1 87 ? 2.674 -12.142 6.671 1.00 92.94 87 MET A N 1
ATOM 692 C CA . MET A 1 87 ? 2.611 -11.217 7.811 1.00 92.94 87 MET A CA 1
ATOM 693 C C . MET A 1 87 ? 1.731 -11.723 8.966 1.00 92.94 87 MET A C 1
ATOM 695 O O . MET A 1 87 ? 1.940 -11.327 10.113 1.00 92.94 87 MET A O 1
ATOM 699 N N . ILE A 1 88 ? 0.725 -12.558 8.683 1.00 89.75 88 ILE A N 1
ATOM 700 C CA . ILE A 1 88 ? -0.208 -13.036 9.717 1.00 89.75 88 ILE A CA 1
ATOM 701 C C . ILE A 1 88 ? 0.351 -14.214 10.530 1.00 89.75 88 ILE A C 1
ATOM 703 O O . ILE A 1 88 ? -0.044 -14.393 11.682 1.00 89.75 88 ILE A O 1
ATOM 707 N N . ASP A 1 89 ? 1.312 -14.949 9.968 1.00 88.56 89 ASP A N 1
ATOM 708 C CA . ASP A 1 89 ? 1.951 -16.131 10.561 1.00 88.56 89 A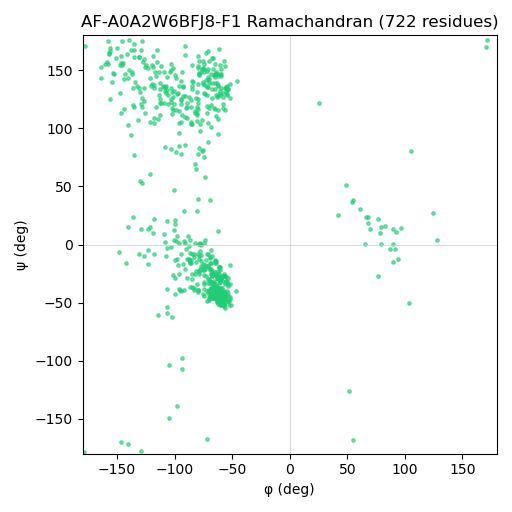SP A CA 1
ATOM 709 C C . ASP A 1 89 ? 3.047 -15.679 11.540 1.00 88.56 89 ASP A C 1
ATOM 711 O O . ASP A 1 89 ? 4.253 -15.790 11.308 1.00 88.56 89 ASP A O 1
ATOM 715 N N . LYS A 1 90 ? 2.616 -15.015 12.618 1.00 85.06 90 LYS A N 1
ATOM 716 C CA . LYS A 1 90 ? 3.519 -14.310 13.535 1.00 85.06 90 LYS A CA 1
ATOM 717 C C . LYS A 1 90 ? 4.393 -15.244 14.379 1.00 85.06 90 LYS A C 1
ATOM 719 O O . LYS A 1 90 ? 5.398 -14.769 14.903 1.00 85.06 90 LYS A O 1
ATOM 724 N N . ASP A 1 91 ? 4.016 -16.510 14.539 1.00 85.00 91 ASP A N 1
ATOM 725 C CA . ASP A 1 91 ? 4.820 -17.506 15.260 1.00 85.00 91 ASP A CA 1
ATOM 726 C C . ASP A 1 91 ? 5.891 -18.121 14.352 1.00 85.00 91 ASP A C 1
ATOM 728 O O . ASP A 1 91 ? 7.034 -18.303 14.768 1.00 85.00 91 ASP A O 1
ATOM 732 N N . GLU A 1 92 ? 5.555 -18.338 13.079 1.00 86.88 92 GLU A N 1
ATOM 733 C CA . GLU A 1 92 ? 6.465 -18.838 12.051 1.00 86.88 92 GLU A CA 1
ATOM 734 C C . GLU A 1 92 ? 7.465 -17.760 11.595 1.00 86.88 92 GLU A C 1
ATOM 736 O O . GLU A 1 92 ? 8.633 -18.057 11.326 1.00 86.88 92 GLU A O 1
ATOM 741 N N . TYR A 1 93 ? 7.045 -16.488 11.567 1.00 92.88 93 TYR A N 1
ATOM 742 C CA . TYR A 1 93 ? 7.887 -15.340 11.201 1.00 92.88 93 TYR A CA 1
ATOM 743 C C . TYR A 1 93 ? 7.984 -14.293 12.329 1.00 92.88 93 TYR A C 1
ATOM 745 O O . TYR A 1 93 ? 7.669 -13.110 12.135 1.00 92.88 93 TYR A O 1
ATOM 753 N N . PRO A 1 94 ? 8.505 -14.668 13.512 1.00 90.88 94 PRO A N 1
ATOM 754 C CA . PRO A 1 94 ? 8.465 -13.825 14.707 1.00 90.88 94 PRO A CA 1
ATOM 755 C C . PRO A 1 94 ? 9.347 -12.583 14.577 1.00 90.88 94 PRO A C 1
ATOM 757 O O . PRO A 1 94 ? 9.083 -11.551 15.192 1.00 90.88 94 PRO A O 1
ATOM 760 N N . ARG A 1 95 ? 10.389 -12.642 13.736 1.00 94.81 95 ARG A N 1
ATOM 761 C CA . ARG A 1 95 ? 11.217 -11.470 13.426 1.00 94.81 95 ARG A CA 1
ATOM 762 C C . ARG A 1 95 ? 10.462 -10.453 12.577 1.00 94.81 95 ARG A C 1
ATOM 764 O O . ARG A 1 95 ? 10.549 -9.273 12.882 1.00 94.81 95 ARG A O 1
ATOM 771 N N . THR A 1 96 ? 9.670 -10.885 11.598 1.00 95.12 96 THR A N 1
ATOM 772 C CA . THR A 1 96 ? 8.811 -9.989 10.807 1.00 95.12 96 THR A CA 1
ATOM 773 C C . THR A 1 96 ? 7.757 -9.319 11.691 1.00 95.12 96 THR A C 1
ATOM 775 O O . THR A 1 96 ? 7.561 -8.108 11.600 1.00 95.12 96 THR A O 1
ATOM 778 N N . ALA A 1 97 ? 7.139 -10.076 12.604 1.00 92.38 97 ALA A N 1
ATOM 779 C CA . ALA A 1 97 ? 6.192 -9.539 13.584 1.00 92.38 97 ALA A CA 1
ATOM 780 C C . ALA A 1 97 ? 6.834 -8.513 14.540 1.00 92.38 97 ALA A C 1
ATOM 782 O O . ALA A 1 97 ? 6.236 -7.476 14.829 1.00 92.38 97 ALA A O 1
ATOM 783 N N . ASP A 1 98 ? 8.064 -8.757 15.001 1.00 94.81 98 ASP A N 1
ATOM 784 C CA . ASP A 1 98 ? 8.811 -7.792 15.819 1.00 94.81 98 ASP A CA 1
ATOM 785 C C . ASP A 1 98 ? 9.130 -6.505 15.037 1.00 94.81 98 ASP A C 1
ATOM 787 O O . ASP A 1 98 ? 9.000 -5.407 15.579 1.00 94.81 98 ASP A O 1
ATOM 791 N N . LEU A 1 99 ? 9.480 -6.604 13.749 1.00 97.88 99 LEU A N 1
ATOM 792 C CA . LEU A 1 99 ? 9.698 -5.420 12.909 1.00 97.88 99 LEU A CA 1
ATOM 793 C C . LEU A 1 99 ? 8.419 -4.593 12.721 1.00 97.88 99 LEU A C 1
ATOM 795 O O . LEU A 1 99 ? 8.483 -3.367 12.812 1.00 97.88 99 LEU A O 1
ATOM 799 N N . GLU A 1 100 ? 7.261 -5.239 12.542 1.00 97.69 100 GLU A N 1
ATOM 800 C CA . GLU A 1 100 ? 5.961 -4.554 12.534 1.00 97.69 100 GLU A CA 1
ATOM 801 C C . GLU A 1 100 ? 5.758 -3.747 13.823 1.00 97.69 100 GLU A C 1
ATOM 803 O O . GLU A 1 100 ? 5.448 -2.555 13.772 1.00 97.69 100 GLU A O 1
ATOM 808 N N . LEU A 1 101 ? 5.981 -4.377 14.981 1.00 95.69 101 LEU A N 1
ATOM 809 C CA . LEU A 1 101 ? 5.824 -3.722 16.277 1.00 95.69 101 LEU A CA 1
ATOM 810 C C . LEU A 1 101 ? 6.783 -2.536 16.429 1.00 95.69 101 LEU A C 1
ATOM 812 O O . LEU A 1 101 ? 6.384 -1.477 16.910 1.00 95.69 101 LEU A O 1
ATOM 816 N N . ARG A 1 102 ? 8.039 -2.670 15.991 1.00 98.19 102 ARG A N 1
ATOM 817 C CA . ARG A 1 102 ? 9.001 -1.557 16.009 1.00 98.19 102 ARG A CA 1
ATOM 818 C C . ARG A 1 102 ? 8.537 -0.393 15.136 1.00 98.19 102 ARG A C 1
ATOM 820 O O . ARG A 1 102 ? 8.639 0.746 15.582 1.00 98.19 102 ARG A O 1
ATOM 827 N N . CYS A 1 103 ? 7.994 -0.658 13.948 1.00 98.69 103 CYS A N 1
ATOM 828 C CA . CYS A 1 103 ? 7.399 0.378 13.104 1.00 98.69 103 CYS A CA 1
ATOM 829 C C . CYS A 1 103 ? 6.222 1.079 13.797 1.00 98.69 103 CYS A C 1
ATOM 831 O O . CYS A 1 103 ? 6.180 2.307 13.793 1.00 98.69 103 CYS A O 1
ATOM 833 N N . VAL A 1 104 ? 5.317 0.332 14.444 1.00 98.56 104 VAL A N 1
ATOM 834 C CA . VAL A 1 104 ? 4.211 0.915 15.231 1.00 98.56 104 VAL A CA 1
ATOM 835 C C . VAL A 1 104 ? 4.750 1.842 16.319 1.00 98.56 104 VAL A C 1
ATOM 837 O O . VAL A 1 104 ? 4.285 2.970 16.442 1.00 98.56 104 VAL A O 1
ATOM 840 N N . ARG A 1 105 ? 5.770 1.418 17.071 1.00 98.44 105 ARG A N 1
ATOM 841 C CA . ARG A 1 105 ? 6.374 2.242 18.131 1.00 98.44 105 ARG A CA 1
ATOM 842 C C . ARG A 1 105 ? 7.066 3.494 17.590 1.00 98.44 105 ARG A C 1
ATOM 844 O O . ARG A 1 105 ? 6.916 4.562 18.169 1.00 98.44 105 ARG A O 1
ATOM 851 N N . MET A 1 106 ? 7.792 3.376 16.477 1.00 98.81 106 MET A N 1
ATOM 852 C CA . MET A 1 106 ? 8.442 4.518 15.820 1.00 98.81 106 MET A CA 1
ATOM 853 C C . MET A 1 106 ? 7.420 5.547 15.330 1.00 98.81 106 MET A C 1
ATOM 855 O O . MET A 1 106 ? 7.634 6.742 15.503 1.00 98.81 106 MET A O 1
ATOM 859 N N . LEU A 1 107 ? 6.302 5.095 14.755 1.00 98.81 107 LEU A N 1
ATOM 860 C CA . LEU A 1 107 ? 5.207 5.974 14.340 1.00 98.81 107 LEU A CA 1
ATOM 861 C C . LEU A 1 107 ? 4.483 6.595 15.540 1.00 98.81 107 LEU A C 1
ATOM 863 O O . LEU A 1 107 ? 4.123 7.765 15.493 1.00 98.81 107 LEU A O 1
ATOM 867 N N . ALA A 1 108 ? 4.303 5.841 16.626 1.00 98.69 108 ALA A N 1
ATOM 868 C CA . ALA A 1 108 ? 3.692 6.345 17.851 1.00 98.69 108 ALA A CA 1
ATOM 869 C C . ALA A 1 108 ? 4.525 7.476 18.468 1.00 98.69 108 ALA A C 1
ATOM 871 O O . ALA A 1 108 ? 3.967 8.505 18.835 1.00 98.69 108 ALA A O 1
ATOM 872 N N . GLU A 1 109 ? 5.849 7.313 18.513 1.00 98.19 109 GLU A N 1
ATOM 873 C CA . GLU A 1 109 ? 6.774 8.372 18.929 1.00 98.19 109 GLU A CA 1
ATOM 874 C C . GLU A 1 109 ? 6.701 9.580 17.980 1.00 98.19 109 GLU A C 1
ATOM 876 O O . GLU A 1 109 ? 6.555 10.713 18.430 1.00 98.19 109 GLU A O 1
ATOM 881 N N . LEU A 1 110 ? 6.735 9.339 16.662 1.00 98.62 110 LEU A N 1
ATOM 882 C CA . LEU A 1 110 ? 6.688 10.389 15.637 1.00 98.62 110 LEU A CA 1
ATOM 883 C C . LEU A 1 110 ? 5.411 11.243 15.703 1.00 98.62 110 LEU A C 1
ATOM 885 O O . LEU A 1 110 ? 5.439 12.405 15.309 1.00 98.62 110 LEU A O 1
ATOM 889 N N . TRP A 1 111 ? 4.303 10.664 16.167 1.00 98.69 111 TRP A N 1
ATOM 890 C CA . TRP A 1 111 ? 2.989 11.310 16.256 1.00 98.69 111 TRP A CA 1
ATOM 891 C C . TRP A 1 111 ? 2.587 11.663 17.692 1.00 98.69 111 TRP A C 1
ATOM 893 O O . TRP A 1 111 ? 1.396 11.815 17.976 1.00 98.69 111 TRP A O 1
ATOM 903 N N . HIS A 1 112 ? 3.563 11.749 18.602 1.00 98.44 112 HIS A N 1
ATOM 904 C CA . HIS A 1 112 ? 3.380 12.173 19.992 1.00 98.44 112 HIS A CA 1
ATOM 905 C C . HIS A 1 112 ? 2.321 11.363 20.761 1.00 98.44 112 HIS A C 1
ATOM 907 O O . HIS A 1 112 ? 1.549 11.906 21.560 1.00 98.44 112 HIS A O 1
ATOM 913 N N . ALA A 1 113 ? 2.255 10.051 20.519 1.00 97.94 113 ALA A N 1
ATOM 914 C CA . ALA A 1 113 ? 1.384 9.166 21.281 1.00 97.94 113 ALA A CA 1
ATOM 915 C C . ALA A 1 113 ? 1.746 9.214 22.783 1.00 97.94 113 ALA A C 1
ATOM 917 O O . ALA A 1 113 ? 2.927 9.290 23.122 1.00 97.94 113 ALA A O 1
ATOM 918 N N . PRO A 1 114 ? 0.769 9.103 23.705 1.00 96.69 114 PRO A N 1
ATOM 919 C CA . PRO A 1 114 ? 1.024 9.167 25.149 1.00 96.69 114 PRO A CA 1
ATOM 920 C C . PRO A 1 114 ? 2.070 8.171 25.679 1.00 96.69 114 PRO A C 1
ATOM 922 O O . PRO A 1 114 ? 2.745 8.461 26.663 1.00 96.69 114 PRO A O 1
ATOM 925 N N . SER A 1 115 ? 2.185 6.995 25.054 1.00 94.44 115 SER A N 1
ATOM 926 C CA . SER A 1 115 ? 3.232 6.005 25.327 1.00 94.44 115 SER A CA 1
ATOM 927 C C . SER A 1 115 ? 3.590 5.273 24.037 1.00 94.44 115 SER A C 1
ATOM 929 O O . SER A 1 115 ? 2.784 4.508 23.507 1.00 94.44 115 SER A O 1
ATOM 931 N N . ALA A 1 116 ? 4.813 5.469 23.539 1.00 91.00 116 ALA A N 1
ATOM 932 C CA . ALA A 1 116 ? 5.322 4.692 22.413 1.00 91.00 116 ALA A CA 1
ATOM 933 C C . ALA A 1 116 ? 5.606 3.230 22.802 1.00 91.00 116 ALA A C 1
ATOM 935 O O . ALA A 1 116 ? 5.480 2.335 21.971 1.00 91.00 116 ALA A O 1
ATOM 936 N N . ALA A 1 117 ? 5.960 2.951 24.063 1.00 89.25 117 ALA A N 1
ATOM 937 C CA . ALA A 1 117 ? 6.234 1.589 24.530 1.00 89.25 117 ALA A CA 1
ATOM 938 C C . ALA A 1 117 ? 4.976 0.701 24.497 1.00 89.25 117 ALA A C 1
ATOM 940 O O . ALA A 1 117 ? 5.055 -0.456 24.062 1.00 89.25 117 ALA A O 1
ATOM 941 N N . ASP A 1 118 ? 3.837 1.291 24.878 1.00 90.50 118 ASP A N 1
ATOM 942 C CA . ASP A 1 118 ? 2.506 0.670 24.941 1.00 90.50 118 ASP A CA 1
ATOM 943 C C . ASP A 1 118 ? 1.640 1.022 23.718 1.00 90.50 118 ASP A C 1
ATOM 945 O O . ASP A 1 118 ? 0.407 0.967 23.768 1.00 90.50 118 ASP A O 1
ATOM 949 N N . ALA A 1 119 ? 2.283 1.421 22.616 1.00 92.88 119 ALA A N 1
ATOM 950 C CA . ALA A 1 119 ? 1.603 1.850 21.405 1.00 92.88 119 ALA A CA 1
ATOM 951 C C . ALA A 1 119 ? 0.616 0.786 20.906 1.00 92.88 119 ALA A C 1
ATOM 953 O O . ALA A 1 119 ? 0.960 -0.384 20.726 1.00 92.88 119 ALA A O 1
ATOM 954 N N . THR A 1 120 ? -0.617 1.217 20.641 1.00 94.75 120 THR A N 1
ATOM 955 C CA . THR A 1 120 ? -1.680 0.366 20.102 1.00 94.75 120 THR A CA 1
ATOM 956 C C . THR A 1 120 ? -1.824 0.653 18.613 1.00 94.75 120 THR A C 1
ATOM 958 O O . THR A 1 120 ? -2.240 1.741 18.224 1.00 94.75 120 THR A O 1
ATOM 961 N N . GLY A 1 121 ? -1.474 -0.303 17.757 1.00 96.62 121 GLY A N 1
ATOM 962 C CA . GLY A 1 121 ? -1.524 -0.119 16.308 1.00 96.62 121 GLY A CA 1
ATOM 963 C C . GLY A 1 121 ? -1.128 -1.370 15.537 1.00 96.62 121 GLY A C 1
ATOM 964 O O . GLY A 1 121 ? -0.647 -2.345 16.116 1.00 96.62 121 GLY A O 1
ATOM 965 N N . CYS A 1 122 ? -1.336 -1.343 14.224 1.00 96.69 122 CYS A N 1
ATOM 966 C CA . CYS A 1 122 ? -0.968 -2.439 13.331 1.00 96.69 122 CYS A CA 1
ATOM 967 C C . CYS A 1 122 ? -0.633 -1.945 11.919 1.00 96.69 122 CYS A C 1
ATOM 969 O O . CYS A 1 122 ? -1.013 -0.837 11.512 1.00 96.69 122 CYS A O 1
ATOM 971 N N . SER A 1 123 ? 0.080 -2.785 11.163 1.00 98.06 123 SER A N 1
ATOM 972 C CA . SER A 1 123 ? 0.215 -2.596 9.722 1.00 98.06 123 SER A CA 1
ATOM 973 C C . SER A 1 123 ? -1.025 -3.108 8.987 1.00 98.06 123 SER A C 1
ATOM 975 O O . SER A 1 123 ? -1.714 -4.036 9.413 1.00 98.06 123 SER A O 1
ATOM 977 N N . THR A 1 124 ? -1.286 -2.507 7.837 1.00 98.56 124 THR A N 1
ATOM 978 C CA . THR A 1 124 ? -2.383 -2.815 6.914 1.00 98.56 124 THR A CA 1
ATOM 979 C C . THR A 1 124 ? -1.838 -2.846 5.489 1.00 98.56 124 THR A C 1
ATOM 981 O O . THR A 1 124 ? -0.692 -2.456 5.255 1.00 98.56 124 THR A O 1
ATOM 984 N N . THR A 1 125 ? -2.632 -3.260 4.502 1.00 97.56 125 THR A N 1
ATOM 985 C CA . THR A 1 125 ? -2.214 -3.174 3.085 1.00 97.56 125 THR A CA 1
ATOM 986 C C . THR A 1 125 ? -2.128 -1.717 2.588 1.00 97.56 125 THR A C 1
ATOM 988 O O . THR A 1 125 ? -1.440 -1.410 1.612 1.00 97.56 125 THR A O 1
ATOM 991 N N . GLY A 1 126 ? -2.805 -0.785 3.262 1.00 98.19 126 GLY A N 1
ATOM 992 C CA . GLY A 1 126 ? -2.848 0.632 2.911 1.00 98.19 126 GLY A CA 1
ATOM 993 C C . GLY A 1 126 ? -3.869 1.403 3.741 1.00 98.19 126 GLY A C 1
ATOM 994 O O . GLY A 1 126 ? -4.661 0.802 4.469 1.00 98.19 126 GLY A O 1
ATOM 995 N N . SER A 1 127 ? -3.923 2.730 3.561 1.00 98.56 127 SER A N 1
ATOM 996 C CA . SER A 1 127 ? -4.855 3.579 4.320 1.00 98.56 127 SER A CA 1
ATOM 997 C C . SER A 1 127 ? -6.322 3.171 4.181 1.00 98.56 127 SER A C 1
ATOM 999 O O . SER A 1 127 ? -7.085 3.386 5.105 1.00 98.56 127 SER A O 1
ATOM 1001 N N . SER A 1 128 ? -6.751 2.541 3.082 1.00 98.50 128 SER A N 1
ATOM 1002 C CA . SER A 1 128 ? -8.150 2.102 2.965 1.00 98.50 128 SER A CA 1
ATOM 1003 C C . SER A 1 128 ? -8.553 1.079 4.034 1.00 98.50 128 SER A C 1
ATOM 1005 O O . SER A 1 128 ? -9.613 1.234 4.628 1.00 98.50 128 SER A O 1
ATOM 1007 N N . GLU A 1 129 ? -7.718 0.071 4.308 1.00 98.69 129 GLU A N 1
ATOM 1008 C CA . GLU A 1 129 ? -7.971 -0.881 5.400 1.00 98.69 129 GLU A CA 1
ATOM 1009 C C . GLU A 1 129 ? -7.827 -0.183 6.759 1.00 98.69 129 GLU A C 1
ATOM 1011 O O . GLU A 1 129 ? -8.690 -0.329 7.620 1.00 98.69 129 GLU A O 1
ATOM 1016 N N . ALA A 1 130 ? -6.796 0.649 6.922 1.00 98.81 130 ALA A N 1
ATOM 1017 C CA . ALA A 1 130 ? -6.559 1.424 8.137 1.00 98.81 130 ALA A CA 1
ATOM 1018 C C . ALA A 1 130 ? -7.748 2.330 8.530 1.00 98.81 130 ALA A C 1
ATOM 1020 O O . ALA A 1 130 ? -8.175 2.314 9.685 1.00 98.81 130 ALA A O 1
ATOM 1021 N N . CYS A 1 131 ? -8.329 3.066 7.574 1.00 98.81 131 CYS A N 1
ATOM 1022 C CA . CYS A 1 131 ? -9.518 3.900 7.773 1.00 98.81 131 CYS A CA 1
ATOM 1023 C C . CYS A 1 131 ? -10.726 3.059 8.199 1.00 98.81 131 CYS A C 1
ATOM 1025 O O . CYS A 1 131 ? -11.460 3.450 9.102 1.00 98.81 131 CYS A O 1
ATOM 1027 N N . MET A 1 132 ? -10.928 1.886 7.586 1.00 98.75 132 MET A N 1
ATOM 1028 C CA . MET A 1 132 ? -12.033 0.992 7.947 1.00 98.75 132 MET A CA 1
ATOM 1029 C C . MET A 1 132 ? -11.882 0.449 9.372 1.00 98.75 132 MET A C 1
ATOM 1031 O O . MET A 1 132 ? -12.856 0.439 10.124 1.00 98.75 132 MET A O 1
ATOM 1035 N N . LEU A 1 133 ? -10.670 0.053 9.775 1.00 98.81 133 LEU A N 1
ATOM 1036 C CA . LEU A 1 133 ? -10.377 -0.381 11.146 1.00 98.81 133 LEU A CA 1
ATOM 1037 C C . LEU A 1 133 ? -10.594 0.757 12.156 1.00 98.81 133 LEU A C 1
ATOM 1039 O O . LEU A 1 133 ? -11.212 0.548 13.203 1.00 98.81 133 LEU A O 1
ATOM 1043 N N . ALA A 1 134 ? -10.152 1.974 11.830 1.00 98.81 134 ALA A N 1
ATOM 1044 C CA . ALA A 1 134 ? -10.389 3.151 12.661 1.00 98.81 134 ALA A CA 1
ATOM 1045 C C . ALA A 1 134 ? -11.887 3.481 12.781 1.00 98.81 134 ALA A C 1
ATOM 1047 O O . ALA A 1 134 ? -12.392 3.669 13.889 1.00 98.81 134 ALA A O 1
ATOM 1048 N N . GLY A 1 135 ? -12.623 3.475 11.667 1.00 98.75 135 GLY A N 1
ATOM 1049 C CA . GLY A 1 135 ? -14.071 3.681 11.642 1.00 98.75 135 GLY A CA 1
ATOM 1050 C C . GLY A 1 135 ? -14.836 2.614 12.432 1.00 98.75 135 GLY A C 1
ATOM 1051 O O . GLY A 1 135 ? -15.771 2.937 13.167 1.00 98.75 135 GLY A O 1
ATOM 1052 N N . LEU A 1 136 ? -14.407 1.350 12.361 1.00 98.81 136 LEU A N 1
ATOM 1053 C CA . LEU A 1 136 ? -14.945 0.257 13.176 1.00 98.81 136 LEU A CA 1
ATOM 1054 C C . LEU A 1 136 ? -14.727 0.493 14.673 1.00 98.81 136 LEU A C 1
ATOM 1056 O O . LEU A 1 136 ? -15.665 0.318 15.456 1.00 98.81 136 LEU A O 1
ATOM 1060 N N . ALA A 1 137 ? -13.527 0.926 15.068 1.00 98.75 137 ALA A N 1
ATOM 1061 C CA . ALA A 1 137 ? -13.225 1.272 16.454 1.00 98.75 137 ALA A CA 1
ATOM 1062 C C . ALA A 1 137 ? -14.088 2.450 16.941 1.00 98.75 137 ALA A C 1
ATOM 1064 O O . ALA A 1 137 ? -14.702 2.356 18.006 1.00 98.75 137 ALA A O 1
ATOM 1065 N N . LEU A 1 138 ? -14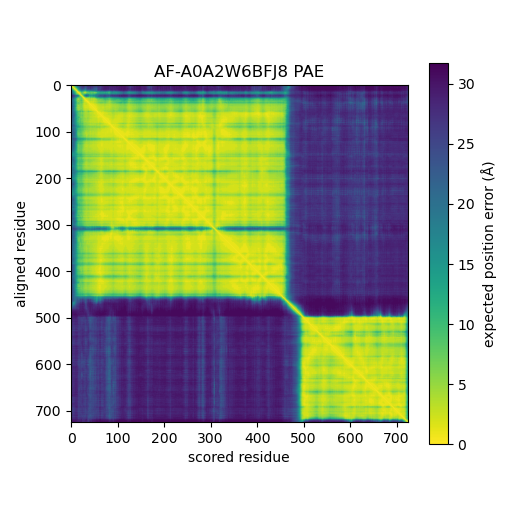.224 3.517 16.142 1.00 98.88 138 LEU A N 1
ATOM 1066 C CA . LEU A 1 138 ? -15.115 4.650 16.431 1.00 98.88 138 LEU A CA 1
ATOM 1067 C C . LEU A 1 138 ? -16.569 4.197 16.618 1.00 98.88 138 LEU A C 1
ATOM 1069 O O . LEU A 1 138 ? -17.183 4.471 17.654 1.00 98.88 138 LEU A O 1
ATOM 1073 N N . LYS A 1 139 ? -17.102 3.433 15.655 1.00 98.81 139 LYS A N 1
ATOM 1074 C CA . LYS A 1 139 ? -18.469 2.900 15.701 1.00 98.81 139 LYS A CA 1
ATOM 1075 C C . LYS A 1 139 ? -18.685 2.043 16.945 1.00 98.81 139 LYS A C 1
ATOM 1077 O O . LYS A 1 139 ? -19.693 2.208 17.632 1.00 98.81 139 LYS A O 1
ATOM 1082 N N . ARG A 1 140 ? -17.755 1.138 17.263 1.00 98.62 140 ARG A N 1
ATOM 1083 C CA . ARG A 1 140 ? -17.882 0.230 18.411 1.00 98.62 140 ARG A CA 1
ATOM 1084 C C . ARG A 1 140 ? -17.828 0.977 19.746 1.00 98.62 140 ARG A C 1
ATOM 1086 O O . ARG A 1 140 ? -18.671 0.715 20.603 1.00 98.62 140 ARG A O 1
ATOM 1093 N N . ARG A 1 141 ? -16.930 1.959 19.891 1.00 98.50 141 ARG A N 1
ATOM 1094 C CA . ARG A 1 141 ? -16.869 2.837 21.077 1.00 98.50 141 ARG A CA 1
ATOM 1095 C C . ARG A 1 141 ? -18.170 3.608 21.276 1.00 98.50 141 ARG A C 1
ATOM 1097 O O . ARG A 1 141 ? -18.710 3.624 22.383 1.00 98.50 141 ARG A O 1
ATOM 1104 N N . TRP A 1 142 ? -18.713 4.183 20.203 1.00 98.69 142 TRP A N 1
ATOM 1105 C CA . TRP A 1 142 ? -20.010 4.856 20.241 1.00 98.69 142 TRP A CA 1
ATOM 1106 C C . TRP A 1 142 ? -21.136 3.896 20.660 1.00 98.69 142 TRP A C 1
ATOM 1108 O O . TRP A 1 142 ? -21.913 4.213 21.563 1.00 98.69 142 TRP A O 1
ATOM 1118 N N . GLN A 1 143 ? -21.188 2.684 20.095 1.00 98.75 143 GLN A N 1
ATOM 1119 C CA . GLN A 1 143 ? -22.187 1.673 20.465 1.00 98.75 143 GLN A CA 1
ATOM 1120 C C . GLN A 1 143 ? -22.107 1.285 21.945 1.00 98.75 143 GLN A C 1
ATOM 1122 O O . GLN A 1 143 ? -23.146 1.166 22.596 1.00 98.75 143 GLN A O 1
ATOM 1127 N N . HIS A 1 144 ? -20.903 1.074 22.485 1.00 98.50 144 HIS A N 1
ATOM 1128 C CA . HIS A 1 144 ? -20.712 0.769 23.906 1.00 98.50 144 HIS A CA 1
ATOM 1129 C C . HIS A 1 144 ? -21.210 1.913 24.793 1.00 98.50 144 HIS A C 1
ATOM 1131 O O . HIS A 1 144 ? -22.009 1.669 25.697 1.00 98.50 144 HIS A O 1
ATOM 1137 N N . ALA A 1 145 ? -20.820 3.157 24.496 1.00 98.00 145 ALA A N 1
ATOM 1138 C CA . ALA A 1 145 ? -21.237 4.333 25.262 1.00 98.00 145 ALA A CA 1
ATOM 1139 C C . ALA A 1 145 ? -22.764 4.533 25.242 1.00 98.00 145 ALA A C 1
ATOM 1141 O O . ALA A 1 145 ? -23.386 4.781 26.277 1.00 98.00 145 ALA A O 1
ATOM 1142 N N . ARG A 1 146 ? -23.394 4.366 24.074 1.00 98.31 146 ARG A N 1
ATOM 1143 C CA . ARG A 1 146 ? -24.852 4.463 23.904 1.00 98.31 146 ARG A CA 1
ATOM 1144 C C . ARG A 1 146 ? -25.597 3.365 24.658 1.00 98.31 146 ARG A C 1
ATOM 1146 O O . ARG A 1 146 ? -26.553 3.676 25.367 1.00 98.31 146 ARG A O 1
ATOM 1153 N N . LYS A 1 147 ? -25.139 2.110 24.562 1.00 98.38 147 LYS A N 1
ATOM 1154 C CA . LYS A 1 147 ? -25.712 0.973 25.306 1.00 98.38 147 LYS A CA 1
ATOM 1155 C C . LYS A 1 147 ? -25.604 1.177 26.815 1.00 98.38 147 LYS A C 1
ATOM 1157 O O . LYS A 1 147 ? -26.590 0.967 27.513 1.00 98.38 147 LYS A O 1
ATOM 1162 N N . ALA A 1 148 ? -24.452 1.638 27.304 1.00 98.12 148 ALA A N 1
ATOM 1163 C CA . ALA A 1 148 ? -24.256 1.952 28.720 1.00 98.12 148 ALA A CA 1
ATOM 1164 C C . ALA A 1 148 ? -25.210 3.057 29.213 1.00 98.12 148 ALA A C 1
ATOM 1166 O O . ALA A 1 148 ? -25.659 3.020 30.354 1.00 98.12 148 ALA A O 1
ATOM 1167 N N . ALA A 1 149 ? -25.573 3.999 28.339 1.00 97.56 149 ALA A N 1
ATOM 1168 C CA . ALA A 1 149 ? -26.556 5.045 28.614 1.00 97.56 149 ALA A CA 1
ATOM 1169 C C . ALA A 1 149 ? -28.021 4.639 28.327 1.00 97.56 149 ALA A C 1
ATOM 1171 O O . ALA A 1 149 ? -28.906 5.491 28.408 1.00 97.56 149 ALA A O 1
ATOM 1172 N N . GLY A 1 150 ? -28.296 3.383 27.948 1.00 98.31 150 GLY A N 1
ATOM 1173 C CA . GLY A 1 150 ? -29.644 2.907 27.610 1.00 98.31 150 GLY A CA 1
ATOM 1174 C C . GLY A 1 150 ? -30.246 3.535 26.345 1.00 98.31 150 GLY A C 1
ATOM 1175 O O . GLY A 1 150 ? -31.468 3.599 26.218 1.00 98.31 150 GLY A O 1
ATOM 1176 N N . LYS A 1 151 ? -29.413 4.033 25.422 1.00 98.25 151 LYS A N 1
ATOM 1177 C CA . LYS A 1 151 ? -29.848 4.739 24.207 1.00 98.25 151 LYS A CA 1
ATOM 1178 C C . LYS A 1 151 ? -29.746 3.860 22.941 1.00 98.25 151 LYS A C 1
ATOM 1180 O O . LYS A 1 151 ? -28.909 2.957 22.901 1.00 98.25 151 LYS A O 1
ATOM 1185 N N . PRO A 1 152 ? -30.539 4.141 21.883 1.00 98.31 152 PRO A N 1
ATOM 1186 C CA . PRO A 1 152 ? -30.489 3.401 20.614 1.00 98.31 152 PRO A CA 1
ATOM 1187 C C . PRO A 1 152 ? -29.124 3.459 19.908 1.00 98.31 152 PRO A C 1
ATOM 1189 O O . PRO A 1 152 ? -28.374 4.421 20.089 1.00 98.31 152 PRO A O 1
ATOM 1192 N N . VAL A 1 153 ? -28.810 2.450 19.089 1.00 98.50 153 VAL A N 1
ATOM 1193 C CA . VAL A 1 153 ? -27.514 2.297 18.383 1.00 98.50 153 VAL A CA 1
ATOM 1194 C C . VAL A 1 153 ? -27.648 2.039 16.876 1.00 98.50 153 VAL A C 1
ATOM 1196 O O . VAL A 1 153 ? -26.699 1.613 16.222 1.00 98.50 153 VAL A O 1
ATOM 1199 N N . ASP A 1 154 ? -28.839 2.251 16.335 1.00 98.00 154 ASP A N 1
ATOM 1200 C CA . ASP A 1 154 ? -29.267 1.849 14.993 1.00 98.00 154 ASP A CA 1
ATOM 1201 C C . ASP A 1 154 ? -28.992 2.895 13.904 1.00 98.00 154 ASP A C 1
ATOM 1203 O O . ASP A 1 154 ? -29.061 2.564 12.726 1.00 98.00 154 ASP A O 1
ATOM 1207 N N . ARG A 1 155 ? -28.650 4.139 14.271 1.00 98.38 155 ARG A N 1
ATOM 1208 C CA . ARG A 1 155 ? -28.474 5.250 13.316 1.00 98.38 155 ARG A CA 1
ATOM 1209 C C . ARG A 1 155 ? -27.142 6.006 13.449 1.00 98.38 155 ARG A C 1
ATOM 1211 O O . ARG A 1 155 ? -27.176 7.222 13.615 1.00 98.38 155 ARG A O 1
ATOM 1218 N N . PRO A 1 156 ? -25.977 5.334 13.431 1.00 98.81 156 PRO A N 1
ATOM 1219 C CA . PRO A 1 156 ? -24.690 6.024 13.510 1.00 98.81 156 PRO A CA 1
ATOM 1220 C C . PRO A 1 156 ? -24.446 6.916 12.282 1.00 98.81 156 PRO A C 1
ATOM 1222 O O . PRO A 1 156 ? -24.762 6.519 11.161 1.00 98.81 156 PRO A O 1
ATOM 1225 N N . ASN A 1 157 ? -23.812 8.073 12.482 1.00 98.94 157 ASN A N 1
ATOM 1226 C CA . ASN A 1 157 ? -23.290 8.924 11.405 1.00 98.94 157 ASN A CA 1
ATOM 1227 C C . ASN A 1 157 ? -21.805 9.260 11.616 1.00 98.94 157 ASN A C 1
ATOM 1229 O O . ASN A 1 157 ? -21.298 9.156 12.735 1.00 98.94 157 ASN A O 1
ATOM 1233 N N . ILE A 1 158 ? -21.109 9.654 10.550 1.00 98.88 158 ILE A N 1
ATOM 1234 C CA . ILE A 1 158 ? -19.721 10.137 10.590 1.00 98.88 158 ILE A CA 1
ATOM 1235 C C . ILE A 1 158 ? -19.608 11.450 9.809 1.00 98.88 158 ILE A C 1
ATOM 1237 O O . ILE A 1 158 ? -20.160 11.566 8.715 1.00 98.88 158 ILE A O 1
ATOM 1241 N N . VAL A 1 159 ? -18.917 12.438 10.382 1.00 98.88 159 VAL A N 1
ATOM 1242 C CA . VAL A 1 159 ? -18.806 13.799 9.832 1.00 98.88 159 VAL A CA 1
ATOM 1243 C C . VAL A 1 159 ? -17.450 13.991 9.160 1.00 98.88 159 VAL A C 1
ATOM 1245 O O . VAL A 1 159 ? -16.413 13.659 9.738 1.00 98.88 159 VAL A O 1
ATOM 1248 N N . MET A 1 160 ? -17.458 14.518 7.937 1.00 98.38 160 MET A N 1
ATOM 1249 C CA . MET A 1 160 ? -16.267 14.635 7.093 1.00 98.38 160 MET A CA 1
ATOM 1250 C C . MET A 1 160 ? -16.454 15.672 5.981 1.00 98.38 160 MET A C 1
ATOM 1252 O O . MET A 1 160 ? -17.576 15.942 5.564 1.00 98.38 160 MET A O 1
ATOM 1256 N N . GLY A 1 161 ? -15.367 16.247 5.465 1.00 97.06 161 GLY A N 1
ATOM 1257 C CA . GLY A 1 161 ? -15.420 17.054 4.242 1.00 97.06 161 GLY A CA 1
ATOM 1258 C C . GLY A 1 161 ? -15.664 16.187 3.004 1.00 97.06 161 GLY A C 1
ATOM 1259 O O . GLY A 1 161 ? -15.261 15.028 2.964 1.00 97.06 161 GLY A O 1
ATOM 1260 N N . VAL A 1 162 ? -16.298 16.728 1.962 1.00 95.75 162 VAL A N 1
ATOM 1261 C CA . VAL A 1 162 ? -16.531 16.002 0.693 1.00 95.75 162 VAL A CA 1
ATOM 1262 C C . VAL A 1 162 ? -15.228 15.646 -0.054 1.00 95.75 162 VAL A C 1
ATOM 1264 O O . VAL A 1 162 ? -15.222 14.820 -0.961 1.00 95.75 162 VAL A O 1
ATOM 1267 N N . ASN A 1 163 ? -14.107 16.255 0.338 1.00 94.31 163 ASN A N 1
ATOM 1268 C CA . ASN A 1 163 ? -12.749 16.003 -0.151 1.00 94.31 163 ASN A CA 1
ATOM 1269 C C . ASN A 1 163 ? -12.098 14.725 0.421 1.00 94.31 163 ASN A C 1
ATOM 1271 O O . ASN A 1 163 ? -10.951 14.425 0.065 1.00 94.31 163 ASN A O 1
ATOM 1275 N N . VAL A 1 164 ? -12.787 13.970 1.288 1.00 95.94 164 VAL A N 1
ATOM 1276 C CA . VAL A 1 164 ? -12.307 12.656 1.741 1.00 95.94 164 VAL A CA 1
ATOM 1277 C C . VAL A 1 164 ? -12.046 11.706 0.576 1.00 95.94 164 VAL A C 1
ATOM 1279 O O . VAL A 1 164 ? -12.633 11.785 -0.503 1.00 95.94 164 VAL A O 1
ATOM 1282 N N . GLN A 1 165 ? -11.146 10.755 0.805 1.00 95.06 165 GLN A N 1
ATOM 1283 C CA . GLN A 1 165 ? -10.902 9.686 -0.150 1.00 95.06 165 GLN A CA 1
ATOM 1284 C C . GLN A 1 165 ? -12.059 8.670 -0.126 1.00 95.06 165 GLN A C 1
ATOM 1286 O O . GLN A 1 165 ? -12.647 8.401 0.920 1.00 95.06 165 GLN A O 1
ATOM 1291 N N . ILE A 1 166 ? -12.335 8.048 -1.279 1.00 95.44 166 ILE A N 1
ATOM 1292 C CA . ILE A 1 166 ? -13.435 7.085 -1.498 1.00 95.44 166 ILE A CA 1
ATOM 1293 C C . ILE A 1 166 ? -13.504 5.918 -0.484 1.00 95.44 166 ILE A C 1
ATOM 1295 O O . ILE A 1 166 ? -14.517 5.225 -0.395 1.00 95.44 166 ILE A O 1
ATOM 1299 N N . CYS A 1 167 ? -12.442 5.630 0.273 1.00 96.75 167 CYS A N 1
ATOM 1300 C CA . CYS A 1 167 ? -12.449 4.619 1.328 1.00 96.75 167 CYS A CA 1
ATOM 1301 C C . CYS A 1 167 ? -13.444 4.941 2.449 1.00 96.75 167 CYS A C 1
ATOM 1303 O O . CYS A 1 167 ? -13.996 4.002 3.022 1.00 96.75 167 CYS A O 1
ATOM 1305 N N . TRP A 1 168 ? -13.720 6.219 2.717 1.00 98.31 168 TRP A N 1
ATOM 1306 C CA . TRP A 1 168 ? -14.697 6.625 3.724 1.00 98.31 168 TRP A CA 1
ATOM 1307 C C . TRP A 1 168 ? -16.137 6.420 3.255 1.00 98.31 168 TRP A C 1
ATOM 1309 O O . TRP A 1 168 ? -16.943 5.910 4.029 1.00 98.31 168 TRP A O 1
ATOM 1319 N N . ASP A 1 169 ? -16.442 6.670 1.977 1.00 96.12 169 ASP A N 1
ATOM 1320 C CA . ASP A 1 169 ? -17.731 6.285 1.382 1.00 96.12 169 ASP A CA 1
ATOM 1321 C C . ASP A 1 169 ? -17.935 4.767 1.422 1.00 96.12 169 ASP A C 1
ATOM 1323 O O . ASP A 1 169 ? -19.010 4.277 1.775 1.00 96.12 169 ASP A O 1
ATOM 1327 N N . LYS A 1 170 ? -16.881 3.997 1.108 1.00 98.31 170 LYS A N 1
ATOM 1328 C CA . LYS A 1 170 ? -16.908 2.531 1.232 1.00 98.31 170 LYS A CA 1
ATOM 1329 C C . LYS A 1 170 ? -17.161 2.105 2.674 1.00 98.31 170 LYS A C 1
ATOM 1331 O O . LYS A 1 170 ? -17.977 1.217 2.891 1.00 98.31 170 LYS A O 1
ATOM 1336 N N . PHE A 1 171 ? -16.493 2.728 3.647 1.00 98.69 171 PHE A N 1
ATOM 1337 C CA . PHE A 1 171 ? -16.727 2.453 5.062 1.00 98.69 171 PHE A CA 1
ATOM 1338 C C . PHE A 1 171 ? -18.186 2.738 5.451 1.00 98.69 171 PHE A C 1
ATOM 1340 O O . PHE A 1 171 ? -18.862 1.864 5.993 1.00 98.69 171 PHE A O 1
ATOM 1347 N N . ALA A 1 172 ? -18.684 3.929 5.123 1.00 98.38 172 ALA A N 1
ATOM 1348 C CA . ALA A 1 172 ? -20.048 4.340 5.422 1.00 98.38 172 ALA A CA 1
ATOM 1349 C C . ALA A 1 172 ? -21.076 3.346 4.856 1.00 98.38 172 ALA A C 1
ATOM 1351 O O . ALA A 1 172 ? -21.946 2.858 5.578 1.00 98.38 172 ALA A O 1
ATOM 1352 N N . ASN A 1 173 ? -20.903 2.960 3.591 1.00 98.38 173 ASN A N 1
ATOM 1353 C CA . ASN A 1 173 ? -21.784 2.018 2.912 1.00 98.38 173 ASN A CA 1
ATOM 1354 C C . ASN A 1 173 ? -21.679 0.575 3.443 1.00 98.38 173 ASN A C 1
ATOM 1356 O O . ASN A 1 173 ? -22.698 -0.080 3.622 1.00 98.38 173 ASN A O 1
ATOM 1360 N N . TYR A 1 174 ? -20.474 0.046 3.677 1.00 98.62 174 TYR A N 1
ATOM 1361 C CA . TYR A 1 174 ? -20.297 -1.359 4.087 1.00 98.62 174 TYR A CA 1
ATOM 1362 C C . TYR A 1 174 ? -20.661 -1.622 5.548 1.00 98.62 174 TYR A C 1
ATOM 1364 O O . TYR A 1 174 ? -20.944 -2.765 5.905 1.00 98.62 174 TYR A O 1
ATOM 1372 N N . TRP A 1 175 ? -20.644 -0.587 6.389 1.00 98.50 175 TRP A N 1
ATOM 1373 C CA . TRP A 1 175 ? -20.945 -0.703 7.812 1.00 98.50 175 TRP A CA 1
ATOM 1374 C C . TRP A 1 175 ? -22.174 0.097 8.237 1.00 98.50 175 TRP A C 1
ATOM 1376 O O . TRP A 1 175 ? -22.293 0.377 9.426 1.00 98.50 175 TRP A O 1
ATOM 1386 N N . ASP A 1 176 ? -23.095 0.433 7.334 1.00 98.38 176 ASP A N 1
ATOM 1387 C CA . ASP A 1 176 ? -24.361 1.109 7.666 1.00 98.38 176 ASP A CA 1
ATOM 1388 C C . ASP A 1 176 ? -24.155 2.339 8.576 1.00 98.38 176 ASP A C 1
ATOM 1390 O O . ASP A 1 176 ? -24.731 2.443 9.665 1.00 98.38 176 ASP A O 1
ATOM 1394 N N . VAL A 1 177 ? -23.252 3.234 8.175 1.00 98.88 177 VAL A N 1
ATOM 1395 C CA . VAL A 1 177 ? -23.015 4.525 8.834 1.00 98.88 177 VAL A CA 1
ATOM 1396 C C . VAL A 1 177 ? -23.429 5.620 7.864 1.00 98.88 177 VAL A C 1
ATOM 1398 O O . VAL A 1 177 ? -22.986 5.627 6.722 1.00 98.88 177 VAL A O 1
ATOM 1401 N N . GLU A 1 178 ? -24.267 6.552 8.306 1.00 98.81 178 GLU A N 1
ATOM 1402 C CA . GLU A 1 178 ? -24.669 7.707 7.499 1.00 98.81 178 GLU A CA 1
ATOM 1403 C C . GLU A 1 178 ? -23.448 8.617 7.244 1.00 98.81 178 GLU A C 1
ATOM 1405 O O . GLU A 1 178 ? -22.877 9.148 8.206 1.00 98.81 178 GLU A O 1
ATOM 1410 N N . PRO A 1 179 ? -23.024 8.819 5.981 1.00 98.31 179 PRO A N 1
ATOM 1411 C CA . PRO A 1 179 ? -21.951 9.749 5.668 1.00 98.31 179 PRO A CA 1
ATOM 1412 C C . PRO A 1 179 ? -22.489 11.184 5.656 1.00 98.31 179 PRO A C 1
ATOM 1414 O O . PRO A 1 179 ? -23.306 11.544 4.807 1.00 98.31 179 PRO A O 1
ATOM 1417 N N . ARG A 1 180 ? -22.003 12.030 6.567 1.00 98.44 180 ARG A N 1
ATOM 1418 C CA . ARG A 1 180 ? -22.254 13.477 6.542 1.00 98.44 180 ARG A CA 1
ATOM 1419 C C . ARG A 1 180 ? -21.084 14.171 5.867 1.00 98.44 180 ARG A C 1
ATOM 1421 O O . ARG A 1 180 ? -20.144 14.604 6.531 1.00 98.44 180 ARG A O 1
ATOM 1428 N N . LEU A 1 181 ? -21.151 14.212 4.538 1.00 97.31 181 LEU A N 1
ATOM 1429 C CA . LEU A 1 181 ? -20.182 14.880 3.673 1.00 97.31 181 LEU A CA 1
ATOM 1430 C C . LEU A 1 181 ? -20.509 16.373 3.593 1.00 97.31 181 LEU A C 1
ATOM 1432 O O . LEU A 1 181 ? -21.538 16.760 3.041 1.00 97.31 181 LEU A O 1
ATOM 1436 N N . ILE A 1 182 ? -19.633 17.213 4.135 1.00 96.62 182 ILE A N 1
ATOM 1437 C CA . ILE A 1 182 ? -19.772 18.667 4.069 1.00 96.62 182 ILE A CA 1
ATOM 1438 C C . ILE A 1 182 ? -19.278 19.114 2.689 1.00 96.62 182 ILE A C 1
ATOM 1440 O O . ILE A 1 182 ? -18.097 18.915 2.379 1.00 96.62 182 ILE A O 1
ATOM 1444 N N . PRO A 1 183 ? -20.137 19.728 1.856 1.00 94.12 183 PRO A N 1
ATOM 1445 C CA . PRO A 1 183 ? -19.745 20.150 0.525 1.00 94.12 183 PRO A CA 1
ATOM 1446 C C . PRO A 1 183 ? -18.776 21.334 0.576 1.00 94.12 183 PRO A C 1
ATOM 1448 O O . PRO A 1 183 ? -18.738 22.130 1.529 1.00 94.12 183 PRO A O 1
ATOM 1451 N N . MET A 1 184 ? -18.023 21.478 -0.509 1.00 92.69 184 MET A N 1
ATOM 1452 C CA . MET A 1 184 ? -17.229 22.676 -0.755 1.00 92.69 184 MET A CA 1
ATOM 1453 C C . MET A 1 184 ? -18.154 23.884 -0.939 1.00 92.69 184 MET A C 1
ATOM 1455 O O . MET A 1 184 ? -19.328 23.746 -1.283 1.00 92.69 184 MET A O 1
ATOM 1459 N N . SER A 1 185 ? -17.656 25.089 -0.674 1.00 88.81 185 SER A N 1
ATOM 1460 C CA . SER A 1 185 ? -18.455 26.307 -0.849 1.00 88.81 185 SER A CA 1
ATOM 1461 C C . SER A 1 185 ? -17.556 27.513 -1.056 1.00 88.81 185 SER A C 1
ATOM 1463 O O . SER A 1 185 ? -16.683 27.771 -0.228 1.00 88.81 185 SER A O 1
ATOM 1465 N N . GLY A 1 186 ? -17.760 28.252 -2.151 1.00 88.62 186 GLY A N 1
ATOM 1466 C CA . GLY A 1 186 ? -16.862 29.344 -2.532 1.00 88.62 186 GLY A CA 1
ATOM 1467 C C . GLY A 1 186 ? -15.413 28.855 -2.542 1.00 88.62 186 GLY A C 1
ATOM 1468 O O . GLY A 1 186 ? -15.126 27.820 -3.142 1.00 88.62 186 GLY A O 1
ATOM 1469 N N . ASP A 1 187 ? -14.538 29.542 -1.812 1.00 86.94 187 ASP A N 1
ATOM 1470 C CA . ASP A 1 187 ? -13.113 29.200 -1.687 1.00 86.94 187 ASP A CA 1
ATOM 1471 C C . ASP A 1 187 ? -12.794 28.210 -0.549 1.00 86.94 187 ASP A C 1
ATOM 1473 O O . ASP A 1 187 ? -11.631 27.927 -0.271 1.00 86.94 187 ASP A O 1
ATOM 1477 N N . ARG A 1 188 ? -13.811 27.645 0.118 1.00 90.69 188 ARG A N 1
ATOM 1478 C CA . ARG A 1 188 ? -13.632 26.562 1.094 1.00 90.69 188 ARG A CA 1
ATOM 1479 C C . ARG A 1 188 ? -13.615 25.213 0.376 1.00 90.69 188 ARG A C 1
ATOM 1481 O O . ARG A 1 188 ? -14.671 24.684 0.016 1.00 90.69 188 ARG A O 1
ATOM 1488 N N . PHE A 1 189 ? -12.421 24.649 0.222 1.00 91.94 189 PHE A N 1
ATOM 1489 C CA . PHE A 1 189 ? -12.190 23.376 -0.473 1.00 91.94 189 PHE A CA 1
ATOM 1490 C C . PHE A 1 189 ? -12.158 22.141 0.439 1.00 91.94 189 PHE A C 1
ATOM 1492 O O . PHE A 1 189 ? -12.155 21.016 -0.048 1.00 91.94 189 PHE A O 1
ATOM 1499 N N . HIS A 1 190 ? -12.165 22.323 1.756 1.00 93.00 190 HIS A N 1
ATOM 1500 C CA . HIS A 1 190 ? -12.060 21.227 2.717 1.00 93.00 190 HIS A CA 1
ATOM 1501 C C . HIS A 1 190 ? -12.888 21.501 3.978 1.00 93.00 190 HIS A C 1
ATOM 1503 O O . HIS A 1 190 ? -13.479 22.580 4.127 1.00 93.00 190 HIS A O 1
ATOM 1509 N N . LEU A 1 191 ? -12.958 20.528 4.889 1.00 96.38 191 LEU A N 1
ATOM 1510 C CA . LEU A 1 191 ? -13.683 20.688 6.148 1.00 96.38 191 LEU A CA 1
ATOM 1511 C C . LEU A 1 191 ? -13.049 21.802 6.997 1.00 96.38 191 LEU A C 1
ATOM 1513 O O . LEU A 1 191 ? -11.826 21.907 7.097 1.00 96.38 191 LEU A O 1
ATOM 1517 N N . CYS A 1 192 ? -13.884 22.628 7.629 1.00 96.25 192 CYS A N 1
ATOM 1518 C CA . CYS A 1 192 ? -13.447 23.602 8.627 1.00 96.25 192 CYS A CA 1
ATOM 1519 C C . CYS A 1 192 ? -14.091 23.318 9.989 1.00 96.25 192 CYS A C 1
ATOM 1521 O O . CYS A 1 192 ? -15.108 22.626 10.087 1.00 96.25 192 CYS A O 1
ATOM 1523 N N . ALA A 1 193 ? -13.512 23.888 11.046 1.00 97.50 193 ALA A N 1
ATOM 1524 C CA . ALA A 1 193 ? -13.914 23.638 12.427 1.00 97.50 193 ALA A CA 1
ATOM 1525 C C . ALA A 1 193 ? -15.399 23.939 12.710 1.00 97.50 193 ALA A C 1
ATOM 1527 O O . ALA A 1 193 ? -16.077 23.156 13.377 1.00 97.50 193 ALA A O 1
ATOM 1528 N N . ALA A 1 194 ? -15.917 25.045 12.164 1.00 96.56 194 ALA A N 1
ATOM 1529 C CA . ALA A 1 194 ? -17.310 25.447 12.349 1.00 96.56 194 ALA A CA 1
ATOM 1530 C C . ALA A 1 194 ? -18.292 24.426 11.751 1.00 96.56 194 ALA A C 1
ATOM 1532 O O . ALA A 1 194 ? -19.256 24.037 12.407 1.00 96.56 194 ALA A O 1
ATOM 1533 N N . GLU A 1 195 ? -18.021 23.957 10.532 1.00 97.38 195 GLU A N 1
ATOM 1534 C CA . GLU A 1 195 ? -18.873 22.983 9.843 1.00 97.38 195 GLU A CA 1
ATOM 1535 C C . GLU A 1 195 ? -18.804 21.603 10.497 1.00 97.38 195 GLU A C 1
ATOM 1537 O O . GLU A 1 195 ? -19.834 20.945 10.639 1.00 97.38 195 GLU A O 1
ATOM 1542 N N . ALA A 1 196 ? -17.614 21.186 10.947 1.00 98.00 196 ALA A N 1
ATOM 1543 C CA . ALA A 1 196 ? -17.433 19.926 11.658 1.00 98.00 196 ALA A CA 1
ATOM 1544 C C . ALA A 1 196 ? -18.316 19.861 12.915 1.00 98.00 196 ALA A C 1
ATOM 1546 O O . ALA A 1 196 ? -19.065 18.903 13.099 1.00 98.00 196 ALA A O 1
ATOM 1547 N N . ALA A 1 197 ? -18.280 20.901 13.755 1.00 98.12 197 ALA A N 1
ATOM 1548 C CA . ALA A 1 197 ? -19.088 20.952 14.970 1.00 98.12 197 ALA A CA 1
ATOM 1549 C C . ALA A 1 197 ? -20.593 21.091 14.677 1.00 98.12 197 ALA A C 1
ATOM 1551 O O . ALA A 1 197 ? -21.399 20.438 15.337 1.00 98.12 197 ALA A O 1
ATOM 1552 N N . ALA A 1 198 ? -20.979 21.895 13.677 1.00 98.06 198 ALA A N 1
ATOM 1553 C CA . ALA A 1 198 ? -22.383 22.136 13.331 1.00 98.06 198 ALA A CA 1
ATOM 1554 C C . ALA A 1 198 ? -23.126 20.883 12.832 1.00 98.06 198 ALA A C 1
ATOM 1556 O O . ALA A 1 198 ? -24.346 20.803 12.965 1.00 98.06 198 ALA A O 1
ATOM 1557 N N . HIS A 1 199 ? -22.402 19.905 12.280 1.00 98.50 199 HIS A N 1
ATOM 1558 C CA . HIS A 1 199 ? -22.973 18.666 11.740 1.00 98.50 199 HIS A CA 1
ATOM 1559 C C . HIS A 1 199 ? -22.887 17.470 12.702 1.00 98.50 199 HIS A C 1
ATOM 1561 O O . HIS A 1 199 ? -23.298 16.361 12.341 1.00 98.50 199 HIS A O 1
ATOM 1567 N N . CYS A 1 200 ? -22.380 17.676 13.920 1.00 98.75 200 CYS A N 1
ATOM 1568 C CA . CYS A 1 200 ? -22.330 16.650 14.958 1.00 98.75 200 CYS A CA 1
ATOM 1569 C C . CYS A 1 200 ? -23.642 16.573 15.756 1.00 98.75 200 CYS A C 1
ATOM 1571 O O . CYS A 1 200 ? -24.227 17.591 16.123 1.00 98.75 200 CYS A O 1
ATOM 1573 N N . ASP A 1 201 ? -24.063 15.356 16.097 1.00 98.62 201 ASP A N 1
ATOM 1574 C CA . ASP A 1 201 ? -25.164 15.066 17.022 1.00 98.62 201 ASP A CA 1
ATOM 1575 C C . ASP A 1 201 ? -24.841 13.863 17.931 1.00 98.62 201 ASP A C 1
ATOM 1577 O O . ASP A 1 201 ? -23.718 13.351 17.954 1.00 98.62 201 ASP A O 1
ATOM 1581 N N . GLU A 1 202 ? -25.813 13.383 18.711 1.00 98.38 202 GLU A N 1
ATOM 1582 C CA . GLU A 1 202 ? -25.614 12.254 19.628 1.00 98.38 202 GLU A CA 1
ATOM 1583 C C . GLU A 1 202 ? -25.372 10.895 18.951 1.00 98.38 202 GLU A C 1
ATOM 1585 O O . GLU A 1 202 ? -25.051 9.912 19.637 1.00 98.38 202 GLU A O 1
ATOM 1590 N N . ASN A 1 203 ? -25.560 10.815 17.634 1.00 98.75 203 ASN A N 1
ATOM 1591 C CA . ASN A 1 203 ? -25.316 9.627 16.828 1.00 98.75 203 ASN A CA 1
ATOM 1592 C C . ASN A 1 203 ? -24.006 9.714 16.027 1.00 98.75 203 ASN A C 1
ATOM 1594 O O . ASN A 1 203 ? -23.640 8.745 15.356 1.00 98.75 203 ASN A O 1
ATOM 1598 N N . THR A 1 204 ? -23.283 10.832 16.121 1.00 98.88 204 THR A N 1
ATOM 1599 C CA . THR A 1 204 ? -21.980 10.997 15.481 1.00 98.88 204 THR A CA 1
ATOM 1600 C C . THR A 1 204 ? -20.928 10.127 16.166 1.00 98.88 204 THR A C 1
ATOM 1602 O O . THR A 1 204 ? -20.620 10.299 17.347 1.00 98.88 204 THR A O 1
ATOM 1605 N N . ILE A 1 205 ? -20.356 9.181 15.417 1.00 98.88 205 ILE A N 1
ATOM 1606 C CA . ILE A 1 205 ? -19.324 8.258 15.918 1.00 98.88 205 ILE A CA 1
ATOM 1607 C C . ILE A 1 205 ? -17.937 8.912 15.974 1.00 98.88 205 ILE A C 1
ATOM 1609 O O . ILE A 1 205 ? -17.067 8.452 16.713 1.00 98.88 205 ILE A O 1
ATOM 1613 N N . GLY A 1 206 ? -17.731 9.968 15.187 1.00 98.81 206 GLY A N 1
ATOM 1614 C CA . GLY A 1 206 ? -16.495 10.733 15.111 1.00 98.81 206 GLY A CA 1
ATOM 1615 C C . GLY A 1 206 ? -16.493 11.727 13.949 1.00 98.81 206 GLY A C 1
ATOM 1616 O O . GLY A 1 206 ? -17.370 11.688 13.080 1.00 98.81 206 GLY A O 1
ATOM 1617 N N . VAL A 1 207 ? -15.482 12.592 13.947 1.00 98.94 207 VAL A N 1
ATOM 1618 C CA . VAL A 1 207 ? -15.128 13.478 12.829 1.00 98.94 207 VAL A CA 1
ATOM 1619 C C . VAL A 1 207 ? -13.843 12.963 12.181 1.00 98.94 207 VAL A C 1
ATOM 1621 O O . VAL A 1 207 ? -12.899 12.607 12.891 1.00 98.94 207 VAL A O 1
ATOM 1624 N N . VAL A 1 208 ? -13.794 12.931 10.851 1.00 98.88 208 VAL A N 1
ATOM 1625 C CA . VAL A 1 208 ? -12.566 12.643 10.096 1.00 98.88 208 VAL A CA 1
ATOM 1626 C C . VAL A 1 208 ? -11.975 13.954 9.599 1.00 98.88 208 VAL A C 1
ATOM 1628 O O . VAL A 1 208 ? -12.638 14.674 8.856 1.00 98.88 208 VAL A O 1
ATOM 1631 N N . ALA A 1 209 ? -10.736 14.239 9.999 1.00 98.75 209 ALA A N 1
ATOM 1632 C CA . ALA A 1 209 ? -9.957 15.358 9.480 1.00 98.75 209 ALA A CA 1
ATOM 1633 C C . ALA A 1 209 ? -8.868 14.838 8.530 1.00 98.75 209 ALA A C 1
ATOM 1635 O O . ALA A 1 209 ? -8.118 13.927 8.888 1.00 98.75 209 ALA A O 1
ATOM 1636 N N . VAL A 1 210 ? -8.776 15.393 7.324 1.00 98.69 210 VAL A N 1
ATOM 1637 C CA . VAL A 1 210 ? -7.836 14.956 6.282 1.00 98.69 210 VAL A CA 1
ATOM 1638 C C . VAL A 1 210 ? -6.553 15.782 6.341 1.00 98.69 210 VAL A C 1
ATOM 1640 O O . VAL A 1 210 ? -6.530 16.959 5.981 1.00 98.69 210 VAL A O 1
ATOM 1643 N N . LEU A 1 211 ? -5.445 15.151 6.729 1.00 98.50 211 LEU A N 1
ATOM 1644 C CA . LEU A 1 211 ? -4.126 15.777 6.677 1.00 98.50 211 LEU A CA 1
ATOM 1645 C C . LEU A 1 211 ? -3.475 15.477 5.321 1.00 98.50 211 LEU A C 1
ATOM 1647 O O . LEU A 1 211 ? -2.732 14.502 5.156 1.00 98.50 211 LEU A O 1
ATOM 1651 N N . GLY A 1 212 ? -3.792 16.316 4.336 1.00 96.69 212 GLY A N 1
ATOM 1652 C CA . GLY A 1 212 ? -3.291 16.199 2.970 1.00 96.69 212 GLY A CA 1
ATOM 1653 C C . GLY A 1 212 ? -4.353 15.682 2.004 1.00 96.69 212 GLY A C 1
ATOM 1654 O O . GLY A 1 212 ? -4.375 14.500 1.645 1.00 96.69 212 GLY A O 1
ATOM 1655 N N . SER A 1 213 ? -5.223 16.592 1.577 1.00 96.25 213 SER A N 1
ATOM 1656 C CA . SER A 1 213 ? -6.298 16.389 0.615 1.00 96.25 213 SER A CA 1
ATOM 1657 C C . SER A 1 213 ? -5.772 15.792 -0.685 1.00 96.25 213 SER A C 1
ATOM 1659 O O . SER A 1 213 ? -4.780 16.237 -1.268 1.00 96.25 213 SER A O 1
ATOM 1661 N N . THR A 1 214 ? -6.471 14.772 -1.186 1.00 94.69 214 THR A N 1
ATOM 1662 C CA . THR A 1 214 ? -6.113 14.173 -2.476 1.00 94.69 214 THR A CA 1
ATOM 1663 C C . THR A 1 214 ? -6.454 15.086 -3.653 1.00 94.69 214 THR A C 1
ATOM 1665 O O . THR A 1 214 ? -5.897 14.895 -4.729 1.00 94.69 214 THR A O 1
ATOM 1668 N N . PHE A 1 215 ? -7.324 16.083 -3.478 1.00 94.56 215 PHE A N 1
ATOM 1669 C CA . PHE A 1 215 ? -7.771 16.959 -4.564 1.00 94.56 215 PHE A CA 1
ATOM 1670 C C . PHE A 1 215 ? -6.772 18.068 -4.896 1.00 94.56 215 PHE A C 1
ATOM 1672 O O . PHE A 1 215 ? -6.640 18.435 -6.059 1.00 94.56 215 PHE A O 1
ATOM 1679 N N . ASP A 1 216 ? -6.059 18.590 -3.911 1.00 94.94 216 ASP A N 1
ATOM 1680 C CA . ASP A 1 216 ? -5.252 19.803 -4.067 1.00 94.94 216 ASP A CA 1
ATOM 1681 C C . ASP A 1 216 ? -3.995 19.827 -3.193 1.00 94.94 216 ASP A C 1
ATOM 1683 O O . ASP A 1 216 ? -3.152 20.698 -3.381 1.00 94.94 216 ASP A O 1
ATOM 1687 N N . GLY A 1 217 ? -3.819 18.848 -2.305 1.00 97.12 217 GLY A N 1
ATOM 1688 C CA . GLY A 1 217 ? -2.648 18.743 -1.444 1.00 97.12 217 GLY A CA 1
ATOM 1689 C C . GLY A 1 217 ? -2.769 19.467 -0.106 1.00 97.12 217 GLY A C 1
ATOM 1690 O O . GLY A 1 217 ? -1.818 19.391 0.671 1.00 97.12 217 GLY A O 1
ATOM 1691 N N . SER A 1 218 ? -3.899 20.124 0.181 1.00 97.00 218 SER A N 1
ATOM 1692 C CA . SER A 1 218 ? -4.007 20.972 1.368 1.00 97.00 218 SER A CA 1
ATOM 1693 C C . SER A 1 218 ? -4.241 20.200 2.676 1.00 97.00 218 SER A C 1
ATOM 1695 O O . SER A 1 218 ? -4.735 19.067 2.672 1.00 97.00 218 SER A O 1
ATOM 1697 N N . TYR A 1 219 ? -3.917 20.796 3.817 1.00 98.06 219 TYR A N 1
ATOM 1698 C CA . TYR A 1 219 ? -4.190 20.276 5.153 1.00 98.06 219 TYR A CA 1
ATOM 1699 C C . TYR A 1 219 ? -5.523 20.803 5.690 1.00 98.06 219 TYR A C 1
ATOM 1701 O O . TYR A 1 219 ? -5.826 21.990 5.602 1.00 98.06 219 TYR A O 1
ATOM 1709 N N . GLU A 1 220 ? -6.320 19.931 6.307 1.00 98.44 220 GLU A N 1
ATOM 1710 C CA . GLU A 1 220 ? -7.431 20.386 7.143 1.00 98.44 220 GLU A CA 1
ATOM 1711 C C . GLU A 1 220 ? -6.936 20.839 8.529 1.00 98.44 220 GLU A C 1
ATOM 1713 O O . GLU A 1 220 ? -5.989 20.257 9.070 1.00 98.44 220 GLU A O 1
ATOM 1718 N N . PRO A 1 221 ? -7.585 21.841 9.155 1.00 98.00 221 PRO A N 1
ATOM 1719 C CA . PRO A 1 221 ? -7.119 22.434 10.407 1.00 98.00 221 PRO A CA 1
ATOM 1720 C C . PRO A 1 221 ? -7.494 21.563 11.620 1.00 98.00 221 PRO A C 1
ATOM 1722 O O . PRO A 1 221 ? -8.443 21.850 12.355 1.00 98.00 221 PRO A O 1
ATOM 1725 N N . VAL A 1 222 ? -6.750 20.473 11.842 1.00 98.81 222 VAL A N 1
ATOM 1726 C CA . VAL A 1 222 ? -7.065 19.454 12.867 1.00 98.81 222 VAL A CA 1
ATOM 1727 C C . VAL A 1 222 ? -7.189 20.046 14.278 1.00 98.81 222 VAL A C 1
ATOM 1729 O O . VAL A 1 222 ? -8.140 19.721 14.994 1.00 98.81 222 VAL A O 1
ATOM 1732 N N . ALA A 1 223 ? -6.271 20.932 14.682 1.00 98.75 223 ALA A N 1
ATOM 1733 C CA . ALA A 1 223 ? -6.315 21.582 15.995 1.00 98.75 223 ALA A CA 1
ATOM 1734 C C . ALA A 1 223 ? -7.574 22.441 16.183 1.00 98.75 223 ALA A C 1
ATOM 1736 O O . ALA A 1 223 ? -8.216 22.375 17.233 1.00 98.75 223 ALA A O 1
ATOM 1737 N N . GLU A 1 224 ? -7.970 23.201 15.160 1.00 98.81 224 GLU A N 1
ATOM 1738 C CA . GLU A 1 224 ? -9.179 24.028 15.211 1.00 98.81 224 GLU A CA 1
ATOM 1739 C C . GLU A 1 224 ? -10.443 23.166 15.263 1.00 98.81 224 GLU A C 1
ATOM 1741 O O . GLU A 1 224 ? -11.357 23.458 16.037 1.00 98.81 224 GLU A O 1
ATOM 1746 N N . ILE A 1 225 ? -10.485 22.071 14.492 1.00 98.88 225 ILE A N 1
ATOM 1747 C CA . ILE A 1 225 ? -11.577 21.089 14.544 1.00 98.88 225 ILE A CA 1
ATOM 1748 C C . ILE A 1 225 ? -11.690 20.509 15.959 1.00 98.88 225 ILE A C 1
ATOM 1750 O O . ILE A 1 225 ? -12.786 20.472 16.519 1.00 98.88 225 ILE A O 1
ATOM 1754 N N . CYS A 1 226 ? -10.573 20.113 16.576 1.00 98.88 226 CYS A N 1
ATOM 1755 C CA . CYS A 1 226 ? -10.575 19.613 17.950 1.00 98.88 226 CYS A CA 1
ATOM 1756 C C . CYS A 1 226 ? -11.107 20.663 18.941 1.00 98.88 226 CYS A C 1
ATOM 1758 O O . CYS A 1 226 ? -11.991 20.345 19.737 1.00 98.88 226 CYS A O 1
ATOM 1760 N N . ALA A 1 227 ? -10.651 21.914 18.845 1.00 98.81 227 ALA A N 1
ATOM 1761 C CA . ALA A 1 227 ? -11.105 22.998 19.718 1.00 98.81 227 ALA A CA 1
ATOM 1762 C C . ALA A 1 227 ? -12.612 23.293 19.565 1.00 98.81 227 ALA A C 1
ATOM 1764 O O . ALA A 1 227 ? -13.320 23.493 20.556 1.00 98.81 227 ALA A O 1
ATOM 1765 N N . ALA A 1 228 ? -13.145 23.264 18.339 1.00 98.81 228 ALA A N 1
ATOM 1766 C CA . ALA A 1 228 ? -14.581 23.429 18.108 1.00 98.81 228 ALA A CA 1
ATOM 1767 C C . ALA A 1 228 ? -15.404 22.285 18.725 1.00 98.81 228 ALA A C 1
ATOM 1769 O O . ALA A 1 228 ? -16.470 22.526 19.298 1.00 98.81 228 ALA A O 1
ATOM 1770 N N . LEU A 1 229 ? -14.894 21.052 18.681 1.00 98.88 229 LEU A N 1
ATOM 1771 C CA . LEU A 1 229 ? -15.524 19.905 19.339 1.00 98.88 229 LEU A CA 1
ATOM 1772 C C . LEU A 1 229 ? -15.413 19.973 20.874 1.00 98.88 229 LEU A C 1
ATOM 1774 O O . LEU A 1 229 ? -16.328 19.521 21.563 1.00 98.88 229 LEU A O 1
ATOM 1778 N N . ASP A 1 230 ? -14.360 20.587 21.430 1.00 98.69 230 ASP A N 1
ATOM 1779 C CA . ASP A 1 230 ? -14.264 20.900 22.869 1.00 98.69 230 ASP A CA 1
ATOM 1780 C C . ASP A 1 230 ? -15.357 21.872 23.314 1.00 98.69 230 ASP A C 1
ATOM 1782 O O . ASP A 1 230 ? -16.027 21.660 24.336 1.00 98.69 230 ASP A O 1
ATOM 1786 N N . HIS A 1 231 ? -15.600 22.910 22.518 1.00 98.56 231 HIS A N 1
ATOM 1787 C CA . HIS A 1 231 ? -16.684 23.857 22.767 1.00 98.56 231 HIS A CA 1
ATOM 1788 C C . HIS A 1 231 ? -18.063 23.195 22.622 1.00 98.56 231 HIS A C 1
ATOM 1790 O O . HIS A 1 231 ? -18.957 23.437 23.443 1.00 98.56 231 HIS A O 1
ATOM 1796 N N . LEU A 1 232 ? -18.237 22.315 21.630 1.00 98.50 232 LEU A N 1
ATOM 1797 C CA . LEU A 1 232 ? -19.462 21.531 21.460 1.00 98.50 232 LEU A CA 1
ATOM 1798 C C . LEU A 1 232 ? -19.726 20.647 22.686 1.00 98.50 232 LEU A C 1
ATOM 1800 O O . LEU A 1 232 ? -20.834 20.666 23.225 1.00 98.50 232 LEU A O 1
ATOM 1804 N N . GLN A 1 233 ? -18.716 19.927 23.182 1.00 98.50 233 GLN A N 1
ATOM 1805 C CA . GLN A 1 233 ? -18.868 19.091 24.373 1.00 98.50 233 GLN A CA 1
ATOM 1806 C C . GLN A 1 233 ? -19.223 19.922 25.606 1.00 98.50 233 GLN A C 1
ATOM 1808 O O . GLN A 1 233 ? -20.096 19.528 26.376 1.00 98.50 233 GLN A O 1
ATOM 1813 N N . THR A 1 234 ? -18.585 21.078 25.786 1.00 98.12 234 THR A N 1
ATOM 1814 C CA . THR A 1 234 ? -18.858 21.965 26.927 1.00 98.12 234 THR A CA 1
ATOM 1815 C C . THR A 1 234 ? -20.294 22.495 26.907 1.00 98.12 234 THR A C 1
ATOM 1817 O O . THR A 1 234 ? -20.928 22.605 27.954 1.00 98.12 234 THR A O 1
ATOM 1820 N N . SER A 1 235 ? -20.828 22.799 25.722 1.00 97.44 235 SER A N 1
ATOM 1821 C CA . SER A 1 235 ? -22.168 23.380 25.561 1.00 97.44 235 SER A CA 1
ATOM 1822 C C . SER A 1 235 ? -23.303 22.351 25.530 1.00 97.44 235 SER A C 1
ATOM 1824 O O . SER A 1 235 ? -24.415 22.666 25.950 1.00 97.44 235 SER A O 1
ATOM 1826 N N . THR A 1 236 ? -23.048 21.128 25.058 1.00 97.81 236 THR A N 1
ATOM 1827 C CA . THR A 1 236 ? -24.098 20.118 24.801 1.00 97.81 236 THR A CA 1
ATOM 1828 C C . THR A 1 236 ? -23.906 18.799 25.552 1.00 97.81 236 THR A C 1
ATOM 1830 O O . THR A 1 236 ? -24.833 17.996 25.644 1.00 97.81 236 THR A O 1
ATOM 1833 N N . GLY A 1 237 ? -22.705 18.542 26.072 1.00 97.12 237 GLY A N 1
ATOM 1834 C CA . GLY A 1 237 ? -22.300 17.245 26.617 1.00 97.12 237 GLY A CA 1
ATOM 1835 C C . GLY A 1 237 ? -21.906 16.201 25.562 1.00 97.12 237 GLY A C 1
ATOM 1836 O O . GLY A 1 237 ? -21.549 15.082 25.935 1.00 97.12 237 GLY A O 1
ATOM 1837 N N . LEU A 1 238 ? -21.952 16.524 24.263 1.00 97.38 238 LEU A N 1
ATOM 1838 C CA . LEU A 1 238 ? -21.564 15.606 23.188 1.00 97.38 238 LEU A CA 1
ATOM 1839 C C . LEU A 1 238 ? -20.045 15.407 23.150 1.00 97.38 238 LEU A C 1
ATOM 1841 O O . LEU A 1 238 ? -19.297 16.324 22.828 1.00 97.38 238 LEU A O 1
ATOM 1845 N N . ASN A 1 239 ? -19.580 14.195 23.451 1.00 97.38 239 ASN A N 1
ATOM 1846 C CA . ASN A 1 239 ? -18.168 13.835 23.336 1.00 97.38 239 ASN A CA 1
ATOM 1847 C C . ASN A 1 239 ? -17.897 13.131 21.998 1.00 97.38 239 ASN A C 1
ATOM 1849 O O . ASN A 1 239 ? -18.099 11.920 21.885 1.00 97.38 239 ASN A O 1
ATOM 1853 N N . VAL A 1 240 ? -17.440 13.892 21.002 1.00 98.69 240 VAL A N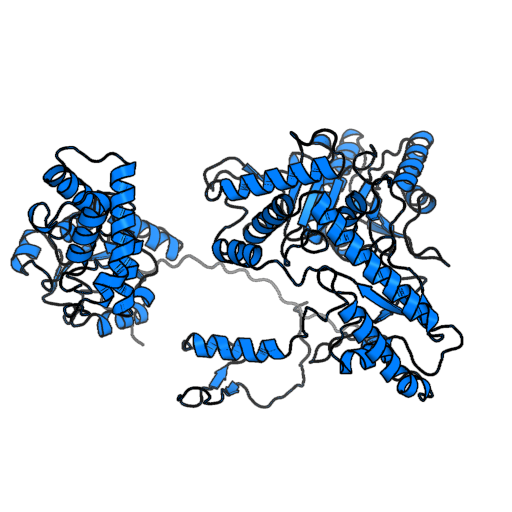 1
ATOM 1854 C CA . VAL A 1 240 ? -17.134 13.387 19.656 1.00 98.69 240 VAL A CA 1
ATOM 1855 C C . VAL A 1 240 ? -15.609 13.311 19.457 1.00 98.69 240 VAL A C 1
ATOM 1857 O O . VAL A 1 240 ? -14.931 14.336 19.599 1.00 98.69 240 VAL A O 1
ATOM 1860 N N . PRO A 1 241 ? -15.045 12.120 19.169 1.00 98.75 241 PRO A N 1
ATOM 1861 C CA . PRO A 1 241 ? -13.618 11.948 18.891 1.00 98.75 241 PRO A CA 1
ATOM 1862 C C . PRO A 1 241 ? -13.248 12.337 17.450 1.00 98.75 241 PRO A C 1
ATOM 1864 O O . PRO A 1 241 ? -14.102 12.360 16.562 1.00 98.75 241 PRO A O 1
ATOM 1867 N N . VAL A 1 242 ? -11.953 12.557 17.212 1.00 98.94 242 VAL A N 1
ATOM 1868 C CA . VAL A 1 242 ? -11.380 12.813 15.882 1.00 98.94 242 VAL A CA 1
ATOM 1869 C C . VAL A 1 242 ? -10.534 11.624 15.428 1.00 98.94 242 VAL A C 1
ATOM 1871 O O . VAL A 1 242 ? -9.744 11.077 16.203 1.00 98.94 242 VAL A O 1
ATOM 1874 N N . HIS A 1 243 ? -10.685 11.231 14.166 1.00 98.94 243 HIS A N 1
ATOM 1875 C CA . HIS A 1 243 ? -9.697 10.433 13.444 1.00 98.94 243 HIS A CA 1
ATOM 1876 C C . HIS A 1 243 ? -8.979 11.325 12.433 1.00 98.94 243 HIS A C 1
ATOM 1878 O O . HIS A 1 243 ? -9.634 12.056 11.690 1.00 98.94 243 HIS A O 1
ATOM 1884 N N . VAL A 1 244 ? -7.650 11.246 12.383 1.00 98.94 244 VAL A N 1
ATOM 1885 C CA . VAL A 1 244 ? -6.874 11.952 11.359 1.00 98.94 244 VAL A CA 1
ATOM 1886 C C . VAL A 1 244 ? -6.572 11.001 10.211 1.00 98.94 244 VAL A C 1
ATOM 1888 O O . VAL A 1 244 ? -5.815 10.035 10.366 1.00 98.94 244 VAL A O 1
ATOM 1891 N N . ASP A 1 245 ? -7.135 11.306 9.044 1.00 98.88 245 ASP A N 1
ATOM 1892 C CA . ASP A 1 245 ? -6.737 10.676 7.796 1.00 98.88 245 ASP A CA 1
ATOM 1893 C C . ASP A 1 245 ? -5.440 11.301 7.280 1.00 98.88 245 ASP A C 1
ATOM 1895 O O . ASP A 1 245 ? -5.426 12.220 6.461 1.00 98.88 245 ASP A O 1
ATOM 1899 N N . GLY A 1 246 ? -4.331 10.799 7.819 1.00 98.62 246 GLY A N 1
ATOM 1900 C CA . GLY A 1 246 ? -2.972 11.195 7.480 1.00 98.62 246 GLY A CA 1
ATOM 1901 C C . GLY A 1 246 ? -2.349 10.340 6.382 1.00 98.62 246 GLY A C 1
ATOM 1902 O O . GLY A 1 246 ? -1.124 10.176 6.368 1.00 98.62 246 GLY A O 1
ATOM 1903 N N . ALA A 1 247 ? -3.151 9.781 5.463 1.00 98.69 247 ALA A N 1
ATOM 1904 C CA . ALA A 1 247 ? -2.676 8.862 4.428 1.00 98.69 247 ALA A CA 1
ATOM 1905 C C . ALA A 1 247 ? -1.409 9.358 3.713 1.00 98.69 247 ALA A C 1
ATOM 1907 O O . ALA A 1 247 ? -0.515 8.560 3.436 1.00 98.69 247 ALA A O 1
ATOM 1908 N N . SER A 1 248 ? -1.340 10.660 3.429 1.00 98.31 248 SER A N 1
ATOM 1909 C CA . SER A 1 248 ? -0.156 11.323 2.877 1.00 98.31 248 SER A CA 1
ATOM 1910 C C . SER A 1 248 ? 0.554 12.189 3.927 1.00 98.31 248 SER A C 1
ATOM 1912 O O . SER A 1 248 ? 1.752 12.017 4.145 1.00 98.31 248 SER A O 1
ATOM 1914 N N . GLY A 1 249 ? -0.170 13.103 4.585 1.00 98.50 249 GLY A N 1
ATOM 1915 C CA . GLY A 1 249 ? 0.428 14.157 5.411 1.00 98.50 249 GLY A CA 1
ATOM 1916 C C . GLY A 1 249 ? 1.108 13.676 6.686 1.00 98.50 249 GLY A C 1
ATOM 1917 O O . GLY A 1 249 ? 2.067 14.310 7.114 1.00 98.50 249 GLY A O 1
ATOM 1918 N N . ALA A 1 250 ? 0.725 12.523 7.247 1.00 98.75 250 ALA A N 1
ATOM 1919 C CA . ALA A 1 250 ? 1.357 12.010 8.468 1.00 98.75 250 ALA A CA 1
ATOM 1920 C C . ALA A 1 250 ? 2.812 11.540 8.263 1.00 98.75 250 ALA A C 1
ATOM 1922 O O . ALA A 1 250 ? 3.520 11.306 9.241 1.00 98.75 250 ALA A O 1
ATOM 1923 N N . MET A 1 251 ? 3.266 11.435 7.006 1.00 98.62 251 MET A N 1
ATOM 1924 C CA . MET A 1 251 ? 4.665 11.192 6.632 1.00 98.62 251 MET A CA 1
ATOM 1925 C C . MET A 1 251 ? 5.345 12.424 6.003 1.00 98.62 251 MET A C 1
ATOM 1927 O O . MET A 1 251 ? 6.466 12.305 5.510 1.00 98.62 251 MET A O 1
ATOM 1931 N N . ILE A 1 252 ? 4.692 13.594 6.026 1.00 98.75 252 ILE A N 1
ATOM 1932 C CA . ILE A 1 252 ? 5.242 14.894 5.600 1.00 98.75 252 ILE A CA 1
ATOM 1933 C C . ILE A 1 252 ? 5.352 15.841 6.796 1.00 98.75 252 ILE A C 1
ATOM 1935 O O . ILE A 1 252 ? 6.457 16.254 7.149 1.00 98.75 252 ILE A O 1
ATOM 1939 N N . ALA A 1 253 ? 4.219 16.144 7.435 1.00 98.69 253 ALA A N 1
ATOM 1940 C CA . ALA A 1 253 ? 4.099 17.188 8.446 1.00 98.69 253 ALA A CA 1
ATOM 1941 C C . ALA A 1 253 ? 5.093 17.036 9.612 1.00 98.69 253 ALA A C 1
ATOM 1943 O O . ALA A 1 253 ? 5.750 18.025 9.921 1.00 98.69 253 ALA A O 1
ATOM 1944 N N . PRO A 1 254 ? 5.339 15.837 10.193 1.00 98.56 254 PRO A N 1
ATOM 1945 C CA . PRO A 1 254 ? 6.340 15.695 11.256 1.00 98.56 254 PRO A CA 1
ATOM 1946 C C . PRO A 1 254 ? 7.738 16.184 10.875 1.00 98.56 254 PRO A C 1
ATOM 1948 O O . PRO A 1 254 ? 8.495 16.634 11.729 1.00 98.56 254 PRO A O 1
ATOM 1951 N N . PHE A 1 255 ? 8.101 16.070 9.598 1.00 98.62 255 PHE A N 1
ATOM 1952 C CA . PHE A 1 255 ? 9.453 16.344 9.129 1.00 98.62 255 PHE A CA 1
ATOM 1953 C C . PHE A 1 255 ? 9.608 17.758 8.570 1.00 98.62 255 PHE A C 1
ATOM 1955 O O . PHE A 1 255 ? 10.656 18.378 8.779 1.00 98.62 255 PHE A O 1
ATOM 1962 N N . SER A 1 256 ? 8.582 18.241 7.867 1.00 98.12 256 SER A N 1
ATOM 1963 C CA . SER A 1 256 ? 8.599 19.518 7.148 1.00 98.12 256 SER A CA 1
ATOM 1964 C C . SER A 1 256 ? 7.873 20.649 7.882 1.00 98.12 256 SER A C 1
ATOM 1966 O O . SER A 1 256 ? 8.252 21.801 7.697 1.00 98.12 256 SER A O 1
ATOM 1968 N N . ASP A 1 257 ? 6.900 20.328 8.740 1.00 98.00 257 ASP A N 1
ATOM 1969 C CA . ASP A 1 257 ? 6.039 21.277 9.464 1.00 98.00 257 ASP A CA 1
ATOM 1970 C C . ASP A 1 257 ? 6.000 20.962 10.978 1.00 98.00 257 ASP A C 1
ATOM 1972 O O . ASP A 1 257 ? 4.923 20.766 11.540 1.00 98.00 257 ASP A O 1
ATOM 1976 N N . PRO A 1 258 ? 7.148 20.876 11.680 1.00 96.06 258 PRO A N 1
ATOM 1977 C CA . PRO A 1 258 ? 7.198 20.366 13.056 1.00 96.06 258 PRO A CA 1
ATOM 1978 C C . PRO A 1 258 ? 6.432 21.221 14.082 1.00 96.06 258 PRO A C 1
ATOM 1980 O O . PRO A 1 258 ? 6.183 20.763 15.192 1.00 96.06 258 PRO A O 1
ATOM 1983 N N . GLU A 1 259 ? 6.078 22.461 13.736 1.00 97.50 259 GLU A N 1
ATOM 1984 C CA . GLU A 1 259 ? 5.282 23.360 14.582 1.00 97.50 259 GLU A CA 1
ATOM 1985 C C . GLU A 1 259 ? 3.765 23.146 14.420 1.00 97.50 259 GLU A C 1
ATOM 1987 O O . GLU A 1 259 ? 2.981 23.635 15.236 1.00 97.50 259 GLU A O 1
ATOM 1992 N N . LEU A 1 260 ? 3.332 22.414 13.386 1.00 98.44 260 LEU A N 1
ATOM 1993 C CA . LEU A 1 260 ? 1.924 22.110 13.153 1.00 98.44 260 LEU A CA 1
ATOM 1994 C C . LEU A 1 260 ? 1.431 21.098 14.194 1.00 98.44 260 LEU A C 1
ATOM 1996 O O . LEU A 1 260 ? 1.888 19.958 14.240 1.00 98.44 260 LEU A O 1
ATOM 2000 N N . VAL A 1 261 ? 0.433 21.484 14.988 1.00 98.56 261 VAL A N 1
ATOM 2001 C CA . VAL A 1 261 ? -0.208 20.581 15.952 1.00 98.56 261 VAL A CA 1
ATOM 2002 C C . VAL A 1 261 ? -1.393 19.884 15.287 1.00 98.56 261 VAL A C 1
ATOM 2004 O O . VAL A 1 261 ? -2.417 20.509 15.013 1.00 98.56 261 VAL A O 1
ATOM 2007 N N . TRP A 1 262 ? -1.268 18.583 15.032 1.00 98.69 262 TRP A N 1
ATOM 2008 C CA . TRP A 1 262 ? -2.288 17.811 14.310 1.00 98.69 262 TRP A CA 1
ATOM 2009 C C . TRP A 1 262 ? -2.507 16.383 14.836 1.00 98.69 262 TRP A C 1
ATOM 2011 O O . TRP A 1 262 ? -3.507 15.760 14.493 1.00 98.69 262 TRP A O 1
ATOM 2021 N N . ASP A 1 263 ? -1.593 15.848 15.643 1.00 98.75 263 ASP A N 1
ATOM 2022 C CA . ASP A 1 263 ? -1.504 14.425 15.986 1.00 98.75 263 ASP A CA 1
ATOM 2023 C C . ASP A 1 263 ? -2.012 14.110 17.411 1.00 98.75 263 ASP A C 1
ATOM 2025 O O . ASP A 1 263 ? -2.924 14.770 17.922 1.00 98.75 263 ASP A O 1
ATOM 2029 N N . PHE A 1 264 ? -1.460 13.085 18.078 1.00 98.81 264 PHE A N 1
ATOM 2030 C CA . PHE A 1 264 ? -1.869 12.699 19.430 1.00 98.81 264 PHE A CA 1
ATOM 2031 C C . PHE A 1 264 ? -1.489 13.722 20.515 1.00 98.81 264 PHE A C 1
ATOM 2033 O O . PHE A 1 264 ? -1.957 13.585 21.655 1.00 98.81 264 PHE A O 1
ATOM 2040 N N . ALA A 1 265 ? -0.767 14.796 20.187 1.00 98.19 265 ALA A N 1
ATOM 2041 C CA . ALA A 1 265 ? -0.695 15.970 21.055 1.00 98.19 265 ALA A CA 1
ATOM 2042 C C . ALA A 1 265 ? -2.095 16.544 21.369 1.00 98.19 265 ALA A C 1
ATOM 2044 O O . ALA A 1 265 ? -2.311 17.113 22.441 1.00 98.19 265 ALA A O 1
ATOM 2045 N N . LEU A 1 266 ? -3.075 16.336 20.481 1.00 98.69 266 LEU A N 1
ATOM 2046 C CA . LEU A 1 266 ? -4.472 16.721 20.675 1.00 98.69 266 LEU A CA 1
ATOM 2047 C C . LEU A 1 266 ? -5.257 15.588 21.369 1.00 98.69 266 LEU A C 1
ATOM 2049 O O . LEU A 1 266 ? -5.418 14.509 20.791 1.00 98.69 266 LEU A O 1
ATOM 2053 N N . PRO A 1 267 ? -5.825 15.798 22.576 1.00 98.19 267 PRO A N 1
ATOM 2054 C CA . PRO A 1 267 ? -6.521 14.738 23.319 1.00 98.19 267 PRO A CA 1
ATOM 2055 C C . PRO A 1 267 ? -7.721 14.114 22.593 1.00 98.19 267 PRO A C 1
ATOM 2057 O O . PRO A 1 267 ? -8.057 12.957 22.847 1.00 98.19 267 PRO A O 1
ATOM 2060 N N . ARG A 1 268 ? -8.370 14.861 21.689 1.00 98.06 268 ARG A N 1
ATOM 2061 C CA . ARG A 1 268 ? -9.506 14.371 20.890 1.00 98.06 268 ARG A CA 1
ATOM 2062 C C . ARG A 1 268 ? -9.113 13.423 19.768 1.00 98.06 268 ARG A C 1
ATOM 2064 O O . ARG A 1 268 ? -9.976 12.666 19.316 1.00 98.06 268 ARG A O 1
ATOM 2071 N N . VAL A 1 269 ? -7.859 13.458 19.317 1.00 98.88 269 VAL A N 1
ATOM 2072 C CA . VAL A 1 269 ? -7.372 12.560 18.270 1.00 98.88 269 VAL A CA 1
ATOM 2073 C C . VAL A 1 269 ? -7.279 11.157 18.862 1.00 98.88 269 VAL A C 1
ATOM 2075 O O . VAL A 1 269 ? -6.410 10.848 19.679 1.00 98.88 269 VAL A O 1
ATOM 2078 N N . ALA A 1 270 ? -8.240 10.318 18.483 1.00 98.75 270 ALA A N 1
ATOM 2079 C CA . ALA A 1 270 ? -8.397 8.961 18.993 1.00 98.75 270 ALA A CA 1
ATOM 2080 C C . ALA A 1 270 ? -7.601 7.943 18.171 1.00 98.75 270 ALA A C 1
ATOM 2082 O O . ALA A 1 270 ? -7.199 6.905 18.693 1.00 98.75 270 ALA A O 1
ATOM 2083 N N . SER A 1 271 ? -7.394 8.216 16.882 1.00 98.94 271 SER A N 1
ATOM 2084 C CA . SER A 1 271 ? -6.598 7.373 15.988 1.00 98.94 271 SER A CA 1
ATOM 2085 C C . SER A 1 271 ? -6.090 8.160 14.782 1.00 98.94 271 SER A C 1
ATOM 2087 O O . SER A 1 271 ? -6.692 9.161 14.390 1.00 98.94 271 SER A O 1
ATOM 2089 N N . ILE A 1 272 ? -4.995 7.682 14.197 1.00 98.94 272 ILE A N 1
ATOM 2090 C CA . ILE A 1 272 ? -4.333 8.254 13.021 1.00 98.94 272 ILE A CA 1
ATOM 2091 C C . ILE A 1 272 ? -4.009 7.105 12.070 1.00 98.94 272 ILE A C 1
ATOM 2093 O O . ILE A 1 272 ? -3.581 6.034 12.513 1.00 98.94 272 ILE A O 1
ATOM 2097 N N . ASN A 1 273 ? -4.197 7.316 10.769 1.00 98.88 273 ASN A N 1
ATOM 2098 C CA . ASN A 1 273 ? -3.679 6.400 9.756 1.00 98.88 273 ASN A CA 1
ATOM 2099 C C . ASN A 1 273 ? -2.616 7.055 8.865 1.00 98.88 273 ASN A C 1
ATOM 2101 O O . ASN A 1 273 ? -2.610 8.271 8.684 1.00 98.88 273 ASN A O 1
ATOM 2105 N N . THR A 1 274 ? -1.759 6.235 8.252 1.00 98.88 274 THR A N 1
ATOM 2106 C CA . THR A 1 274 ? -0.929 6.671 7.124 1.00 98.88 274 THR A CA 1
ATOM 2107 C C . THR A 1 274 ? -0.710 5.567 6.091 1.00 98.88 274 THR A C 1
ATOM 2109 O O . THR A 1 274 ? -0.767 4.376 6.404 1.00 98.88 274 THR A O 1
ATOM 2112 N N . SER A 1 275 ? -0.413 5.943 4.846 1.00 98.81 275 SER A N 1
ATOM 2113 C CA . SER A 1 275 ? 0.027 5.009 3.810 1.00 98.81 275 SER A CA 1
ATOM 2114 C C . SER A 1 275 ? 1.552 5.018 3.737 1.00 98.81 275 SER A C 1
ATOM 2116 O O . SER A 1 275 ? 2.144 5.919 3.139 1.00 98.81 275 SER A O 1
ATOM 2118 N N . GLY A 1 276 ? 2.193 3.973 4.269 1.00 98.69 276 GLY A N 1
ATOM 2119 C CA . GLY A 1 276 ? 3.642 3.786 4.135 1.00 98.69 276 GLY A CA 1
ATOM 2120 C C . GLY A 1 276 ? 4.080 3.772 2.668 1.00 98.69 276 GLY A C 1
ATOM 2121 O O . GLY A 1 276 ? 5.114 4.322 2.300 1.00 98.69 276 GLY A O 1
ATOM 2122 N N . HIS A 1 277 ? 3.213 3.271 1.788 1.00 98.62 277 HIS A N 1
ATOM 2123 C CA . HIS A 1 277 ? 3.490 3.256 0.361 1.00 98.62 277 HIS A CA 1
ATOM 2124 C C . HIS A 1 277 ? 3.290 4.585 -0.393 1.00 98.62 277 HIS A C 1
ATOM 2126 O O . HIS A 1 277 ? 3.460 4.634 -1.613 1.00 98.62 277 HIS A O 1
ATOM 2132 N N . LYS A 1 278 ? 2.882 5.664 0.289 1.00 98.75 278 LYS A N 1
ATOM 2133 C CA . LYS A 1 278 ? 2.859 7.022 -0.277 1.00 98.75 278 LYS A CA 1
ATOM 2134 C C . LYS A 1 278 ? 4.161 7.737 0.077 1.00 98.75 278 LYS A C 1
ATOM 2136 O O . LYS A 1 278 ? 5.212 7.364 -0.430 1.00 98.75 278 LYS A O 1
ATOM 2141 N N . TYR A 1 279 ? 4.113 8.695 1.001 1.00 98.75 279 TYR A N 1
ATOM 2142 C CA . TYR A 1 279 ? 5.287 9.431 1.473 1.00 98.75 279 TYR A CA 1
ATOM 2143 C C . TYR A 1 279 ? 6.085 8.691 2.559 1.00 98.75 279 TYR A C 1
ATOM 2145 O O . TYR A 1 279 ? 7.113 9.194 2.993 1.00 98.75 279 TYR A O 1
ATOM 2153 N N . GLY A 1 280 ? 5.680 7.476 2.951 1.00 98.56 280 GLY A N 1
ATOM 2154 C CA . GLY A 1 280 ? 6.518 6.562 3.744 1.00 98.56 280 GLY A CA 1
ATOM 2155 C C . GLY A 1 280 ? 7.603 5.830 2.936 1.00 98.56 280 GLY A C 1
ATOM 2156 O O . GLY A 1 280 ? 8.377 5.061 3.507 1.00 98.56 280 GLY A O 1
ATOM 2157 N N . LEU A 1 281 ? 7.690 6.106 1.626 1.00 98.69 281 LEU A N 1
ATOM 2158 C CA . LEU A 1 281 ? 8.777 5.709 0.722 1.00 98.69 281 LEU A CA 1
ATOM 2159 C C . LEU A 1 281 ? 8.882 4.199 0.433 1.00 98.69 281 LEU A C 1
ATOM 2161 O O . LEU A 1 281 ? 9.957 3.719 0.074 1.00 98.69 281 LEU A O 1
ATOM 2165 N N . VAL A 1 282 ? 7.788 3.446 0.574 1.00 98.69 282 VAL A N 1
ATOM 2166 C CA . VAL A 1 282 ? 7.732 2.001 0.269 1.00 98.69 282 VAL A CA 1
ATOM 2167 C C . VAL A 1 282 ? 6.907 1.731 -0.991 1.00 98.69 282 VAL A C 1
ATOM 2169 O O . VAL A 1 282 ? 5.946 2.437 -1.273 1.00 98.69 282 VAL A O 1
ATOM 2172 N N . TYR A 1 283 ? 7.228 0.693 -1.760 1.00 98.50 283 TYR A N 1
ATOM 2173 C CA . TYR A 1 283 ? 6.355 0.229 -2.843 1.00 98.50 283 TYR A CA 1
ATOM 2174 C C . TYR A 1 283 ? 4.933 -0.137 -2.350 1.00 98.50 283 TYR A C 1
ATOM 2176 O O . TYR A 1 283 ? 4.732 -0.408 -1.161 1.00 98.50 283 TYR A O 1
ATOM 2184 N N . PRO A 1 284 ? 3.916 -0.138 -3.239 1.00 98.31 284 PRO A N 1
ATOM 2185 C CA . PRO A 1 284 ? 2.531 -0.424 -2.860 1.00 98.31 284 PRO A CA 1
ATOM 2186 C C . PRO A 1 284 ? 2.365 -1.733 -2.071 1.00 98.31 284 PRO A C 1
ATOM 2188 O O . PRO A 1 284 ? 2.958 -2.763 -2.394 1.00 98.31 284 PRO A O 1
ATOM 2191 N N . GLY A 1 285 ? 1.529 -1.677 -1.027 1.00 97.12 285 GLY A N 1
ATOM 2192 C CA . GLY A 1 285 ? 1.198 -2.830 -0.179 1.00 97.12 285 GLY A CA 1
ATOM 2193 C C . GLY A 1 285 ? 1.365 -2.643 1.334 1.00 97.12 285 GLY A C 1
ATOM 2194 O O . GLY A 1 285 ? 1.141 -3.605 2.062 1.00 97.12 285 GLY A O 1
ATOM 2195 N N . VAL A 1 286 ? 1.725 -1.446 1.827 1.00 98.56 286 VAL A N 1
ATOM 2196 C CA . VAL A 1 286 ? 1.746 -1.152 3.278 1.00 98.56 286 VAL A CA 1
ATOM 2197 C C . VAL A 1 286 ? 1.072 0.168 3.674 1.00 98.56 286 VAL A C 1
ATOM 2199 O O . VAL A 1 286 ? 1.281 1.216 3.058 1.00 98.56 286 VAL A O 1
ATOM 2202 N N . GLY A 1 287 ? 0.291 0.120 4.749 1.00 98.75 287 GLY A N 1
ATOM 2203 C CA . GLY A 1 287 ? -0.247 1.248 5.505 1.00 98.75 287 GLY A CA 1
ATOM 2204 C C . GLY A 1 287 ? -0.206 0.965 7.005 1.00 98.75 287 GLY A C 1
ATOM 2205 O O . GLY A 1 287 ? 0.144 -0.137 7.426 1.00 98.75 287 GLY A O 1
ATOM 2206 N N . TRP A 1 288 ? -0.586 1.948 7.812 1.00 98.88 288 TRP A N 1
ATOM 2207 C CA . TRP A 1 288 ? -0.539 1.879 9.271 1.00 98.88 288 TRP A CA 1
ATOM 2208 C C . TRP A 1 288 ? -1.766 2.545 9.875 1.00 98.88 288 TRP A C 1
ATOM 2210 O O . TRP A 1 288 ? -2.224 3.572 9.372 1.00 98.88 288 TRP A O 1
ATOM 2220 N N . VAL A 1 289 ? -2.266 1.978 10.969 1.00 98.88 289 VAL A N 1
ATOM 2221 C CA . VAL A 1 289 ? -3.240 2.623 11.854 1.00 98.88 289 VAL A CA 1
ATOM 2222 C C . VAL A 1 289 ? -2.753 2.511 13.285 1.00 98.88 289 VAL A C 1
ATOM 2224 O O . VAL A 1 289 ? -2.364 1.433 13.738 1.00 98.88 289 VAL A O 1
ATOM 2227 N N . LEU A 1 290 ? -2.766 3.639 13.983 1.00 98.81 290 LEU A N 1
ATOM 2228 C CA . LEU A 1 290 ? -2.466 3.725 15.400 1.00 98.81 290 LEU A CA 1
ATOM 2229 C C . LEU A 1 290 ? -3.672 4.316 16.127 1.00 98.81 290 LEU A C 1
ATOM 2231 O O . LEU A 1 290 ? -4.338 5.230 15.634 1.00 98.81 290 LEU A O 1
ATOM 2235 N N . TRP A 1 291 ? -3.922 3.809 17.324 1.00 98.75 291 TRP A N 1
ATOM 2236 C CA . TRP A 1 291 ? -4.858 4.360 18.291 1.00 98.75 291 TRP A CA 1
ATOM 2237 C C . TRP A 1 291 ? -4.077 5.069 19.388 1.00 98.75 291 TRP A C 1
ATOM 2239 O O . TRP A 1 291 ? -2.965 4.663 19.726 1.00 98.75 291 TRP A O 1
ATOM 2249 N N . ARG A 1 292 ? -4.678 6.121 19.951 1.00 98.12 292 ARG A N 1
ATOM 2250 C CA . ARG A 1 292 ? -4.063 6.927 21.012 1.00 98.12 292 ARG A CA 1
ATOM 2251 C C . ARG A 1 292 ? -3.563 6.061 22.169 1.00 98.12 292 ARG A C 1
ATOM 2253 O O . ARG A 1 292 ? -2.464 6.259 22.671 1.00 98.12 292 ARG A O 1
ATOM 2260 N N . ASP A 1 293 ? -4.411 5.140 22.602 1.00 96.00 293 ASP A N 1
ATOM 2261 C CA . ASP A 1 293 ? -4.199 4.233 23.719 1.00 96.00 293 ASP A CA 1
ATOM 2262 C C . ASP A 1 293 ? -5.109 3.003 23.560 1.00 96.00 293 ASP A C 1
ATOM 2264 O O . ASP A 1 293 ? -5.951 2.937 22.657 1.00 96.00 293 ASP A O 1
ATOM 2268 N N . ALA A 1 294 ? -4.965 2.029 24.460 1.00 94.38 294 ALA A N 1
ATOM 2269 C CA . ALA A 1 294 ? -5.773 0.813 24.445 1.00 94.38 294 ALA A CA 1
ATOM 2270 C C . ALA A 1 294 ? -7.285 1.078 24.614 1.00 94.38 294 ALA A C 1
ATOM 2272 O O . ALA A 1 294 ? -8.095 0.290 24.140 1.00 94.38 294 ALA A O 1
ATOM 2273 N N . ALA A 1 295 ? -7.705 2.187 25.238 1.00 94.94 295 ALA A N 1
ATOM 2274 C CA . ALA A 1 295 ? -9.128 2.517 25.391 1.00 94.94 295 ALA A CA 1
ATOM 2275 C C . ALA A 1 295 ? -9.753 3.067 24.093 1.00 94.94 295 ALA A C 1
ATOM 2277 O O . ALA A 1 295 ? -10.981 3.065 23.929 1.00 94.94 295 ALA A O 1
ATOM 2278 N N . ALA A 1 296 ? -8.926 3.532 23.155 1.00 97.31 296 ALA A N 1
ATOM 2279 C CA . ALA A 1 296 ? -9.357 3.927 21.821 1.00 97.31 296 ALA A CA 1
ATOM 2280 C C . ALA A 1 296 ? -9.584 2.732 20.868 1.00 97.31 296 ALA A C 1
ATOM 2282 O O . ALA A 1 296 ? -10.246 2.921 19.843 1.00 97.31 296 ALA A O 1
ATOM 2283 N N . LEU A 1 297 ? -9.146 1.516 21.223 1.00 97.62 297 LEU A N 1
ATOM 2284 C CA . LEU A 1 297 ? -9.414 0.275 20.487 1.00 97.62 297 LEU A CA 1
ATOM 2285 C C . LEU A 1 297 ? -10.224 -0.719 21.348 1.00 97.62 297 LEU A C 1
ATOM 2287 O O . LEU A 1 297 ? -9.667 -1.359 22.234 1.00 97.62 297 LEU A O 1
ATOM 2291 N N . PRO A 1 298 ? -11.535 -0.893 21.100 1.00 96.56 298 PRO A N 1
ATOM 2292 C CA . PRO A 1 298 ? -12.346 -1.858 21.842 1.00 96.56 298 PRO A CA 1
ATOM 2293 C C . PRO A 1 298 ? -11.828 -3.299 21.745 1.00 96.56 298 PRO A C 1
ATOM 2295 O O . PRO A 1 298 ? -11.684 -3.840 20.651 1.00 96.56 298 PRO A O 1
ATOM 2298 N N . GLU A 1 299 ? -11.634 -3.946 22.897 1.00 94.38 299 GLU A N 1
ATOM 2299 C CA . GLU A 1 299 ? -11.119 -5.323 22.986 1.00 94.38 299 GLU A CA 1
ATOM 2300 C C . GLU A 1 299 ? -12.027 -6.347 22.281 1.00 94.38 299 GLU A C 1
ATOM 2302 O O . GLU A 1 299 ? -11.546 -7.354 21.772 1.00 94.38 299 GLU A O 1
ATOM 2307 N N . ASP A 1 300 ? -13.336 -6.083 22.176 1.00 94.75 300 ASP A N 1
ATOM 2308 C CA . ASP A 1 300 ? -14.292 -6.952 21.471 1.00 94.75 300 ASP A CA 1
ATOM 2309 C C . ASP A 1 300 ? -14.197 -6.878 19.933 1.00 94.75 300 ASP A C 1
ATOM 2311 O O . ASP A 1 300 ? -14.963 -7.551 19.238 1.00 94.75 300 ASP A O 1
ATOM 2315 N N . LEU A 1 301 ? -13.265 -6.079 19.398 1.00 96.06 301 LEU A N 1
ATOM 2316 C CA . LEU A 1 301 ? -12.836 -6.104 17.995 1.00 96.06 301 LEU A CA 1
ATOM 2317 C C . LEU A 1 301 ? -11.522 -6.873 17.782 1.00 96.06 301 LEU A C 1
ATOM 2319 O O . LEU A 1 301 ? -11.182 -7.170 16.637 1.00 96.06 301 LEU A O 1
ATOM 2323 N N . VAL A 1 302 ? -10.783 -7.185 18.851 1.00 93.38 302 VAL A N 1
ATOM 2324 C CA . VAL A 1 302 ? -9.473 -7.837 18.771 1.00 93.38 302 VAL A CA 1
ATOM 2325 C C . VAL A 1 302 ? -9.651 -9.352 18.779 1.00 93.38 302 VAL A C 1
ATOM 2327 O O . VAL A 1 302 ? -10.182 -9.937 19.723 1.00 93.38 302 VAL A O 1
ATOM 2330 N N . PHE A 1 303 ? -9.160 -10.009 17.731 1.00 89.69 303 PHE A N 1
ATOM 2331 C CA . PHE A 1 303 ? -9.169 -11.463 17.623 1.00 89.69 303 PHE A CA 1
ATOM 2332 C C . PHE A 1 303 ? -7.847 -12.043 18.107 1.00 89.69 303 PHE A C 1
ATOM 2334 O O . PHE A 1 303 ? -6.773 -11.516 17.823 1.00 89.69 303 PHE A O 1
ATOM 2341 N N . ARG A 1 304 ? -7.928 -13.166 18.815 1.00 85.38 304 ARG A N 1
ATOM 2342 C CA . ARG A 1 304 ? -6.775 -13.926 19.292 1.00 85.38 304 ARG A CA 1
ATOM 2343 C C . ARG A 1 304 ? -6.717 -15.259 18.561 1.00 85.38 304 ARG A C 1
ATOM 2345 O O . ARG A 1 304 ? -7.600 -16.097 18.735 1.00 85.38 304 ARG A O 1
ATOM 2352 N N . VAL A 1 305 ? -5.710 -15.418 17.711 1.00 76.81 305 VAL A N 1
ATOM 2353 C CA . VAL A 1 305 ? -5.480 -16.639 16.927 1.00 76.81 305 VAL A CA 1
ATOM 2354 C C . VAL A 1 305 ? -4.528 -17.531 17.712 1.00 76.81 305 VAL A C 1
ATOM 2356 O O . VAL A 1 305 ? -3.575 -17.001 18.263 1.00 76.81 305 VAL A O 1
ATOM 2359 N N . ASN A 1 306 ? -4.803 -18.840 17.790 1.00 73.31 306 ASN A N 1
ATOM 2360 C CA . ASN A 1 306 ? -3.986 -19.821 18.522 1.00 73.31 306 ASN A CA 1
ATOM 2361 C C . ASN A 1 306 ? -3.535 -21.041 17.696 1.00 73.31 306 ASN A C 1
ATOM 2363 O O . ASN A 1 306 ? -2.743 -21.838 18.187 1.00 73.31 306 ASN A O 1
ATOM 2367 N N . TYR A 1 307 ? -4.057 -21.228 16.479 1.00 56.09 307 TYR A N 1
ATOM 2368 C CA . TYR A 1 307 ? -3.769 -22.416 15.664 1.00 56.09 307 TYR A CA 1
ATOM 2369 C C . TYR A 1 307 ? -2.480 -22.293 14.835 1.00 56.09 307 TYR A C 1
ATOM 2371 O O . TYR A 1 307 ? -2.041 -23.280 14.256 1.00 56.09 307 TYR A O 1
ATOM 2379 N N . LEU A 1 308 ? -1.877 -21.103 14.813 1.00 62.88 308 LEU A N 1
ATOM 2380 C CA . LEU A 1 308 ? -0.569 -20.803 14.224 1.00 62.88 308 LEU A CA 1
ATOM 2381 C C . LEU A 1 308 ? 0.497 -20.744 15.332 1.00 62.88 308 LEU A C 1
ATOM 2383 O O . LEU A 1 308 ? 1.175 -19.743 15.487 1.00 62.88 308 LEU A O 1
ATOM 2387 N N . GLY A 1 309 ? 0.519 -21.724 16.239 1.00 49.50 309 GLY A N 1
ATOM 2388 C CA . GLY A 1 309 ? 1.574 -21.878 17.256 1.00 49.50 309 GLY A CA 1
ATOM 2389 C C . GLY A 1 309 ? 1.552 -20.952 18.493 1.00 49.50 309 GLY A C 1
ATOM 2390 O O . GLY A 1 309 ? 1.962 -21.392 19.568 1.00 49.50 309 GLY A O 1
ATOM 2391 N N . GLY A 1 310 ? 1.000 -19.732 18.423 1.00 61.09 310 GLY A N 1
ATOM 2392 C CA . GLY A 1 310 ? 0.972 -18.769 19.548 1.00 61.09 310 GLY A CA 1
ATOM 2393 C C . GLY A 1 310 ? -0.357 -18.021 19.722 1.00 61.09 310 GLY A C 1
ATOM 2394 O O . GLY A 1 310 ? -1.190 -18.068 18.835 1.00 61.09 310 GLY A O 1
ATOM 2395 N N . ASN A 1 311 ? -0.572 -17.320 20.853 1.00 72.88 311 ASN A N 1
ATOM 2396 C CA . ASN A 1 311 ? -1.785 -16.526 21.148 1.00 72.88 311 ASN A CA 1
ATOM 2397 C C . ASN A 1 311 ? -1.567 -15.023 20.870 1.00 72.88 311 ASN A C 1
ATOM 2399 O O . ASN A 1 311 ? -1.306 -14.245 21.793 1.00 72.88 311 ASN A O 1
ATOM 2403 N N . MET A 1 312 ? -1.641 -14.616 19.602 1.00 71.62 312 MET A N 1
ATOM 2404 C CA . MET A 1 312 ? -1.339 -13.241 19.170 1.00 71.62 312 MET A CA 1
ATOM 2405 C C . MET A 1 312 ? -2.619 -12.414 18.950 1.00 71.62 312 MET A C 1
ATOM 2407 O O . MET A 1 312 ? -3.530 -12.882 18.260 1.00 71.62 312 MET A O 1
ATOM 2411 N N . PRO A 1 313 ? -2.712 -11.178 19.486 1.00 82.06 313 PRO A N 1
ATOM 2412 C CA . PRO A 1 313 ? -3.812 -10.275 19.172 1.00 82.06 313 PRO A CA 1
ATOM 2413 C C . PRO A 1 313 ? -3.686 -9.755 17.734 1.00 82.06 313 PRO A C 1
ATOM 2415 O O . PRO A 1 313 ? -2.613 -9.343 17.286 1.00 82.06 313 PRO A O 1
ATOM 2418 N N . THR A 1 314 ? -4.801 -9.753 17.015 1.00 83.69 314 THR A N 1
ATOM 2419 C CA . THR A 1 314 ? -4.903 -9.294 15.631 1.00 83.69 314 THR A CA 1
ATOM 2420 C C . THR A 1 314 ? -6.159 -8.448 15.462 1.00 83.69 314 THR A C 1
ATOM 2422 O O . THR A 1 314 ? -7.240 -8.795 15.940 1.00 83.69 314 THR A O 1
ATOM 2425 N N . PHE A 1 315 ? -6.008 -7.318 14.778 1.00 90.50 315 PHE A N 1
ATOM 2426 C CA . PHE A 1 315 ? -7.120 -6.506 14.306 1.00 90.50 315 PHE A CA 1
ATOM 2427 C C . PHE A 1 315 ? -6.787 -6.041 12.888 1.00 90.50 315 PHE A C 1
ATOM 2429 O O . PHE A 1 315 ? -6.044 -5.082 12.689 1.00 90.50 315 PHE A O 1
ATOM 2436 N N . ALA A 1 316 ? -7.264 -6.812 11.914 1.00 91.94 316 ALA A N 1
ATOM 2437 C CA . ALA A 1 316 ? -7.042 -6.623 10.487 1.00 91.94 316 ALA A CA 1
ATOM 2438 C C . ALA A 1 316 ? -8.278 -7.112 9.718 1.00 91.94 316 ALA A C 1
ATOM 2440 O O . ALA A 1 316 ? -9.020 -7.962 10.218 1.00 91.94 316 ALA A O 1
ATOM 2441 N N . LEU A 1 317 ? -8.512 -6.571 8.520 1.00 93.75 317 LEU A N 1
ATOM 2442 C CA . LEU A 1 317 ? -9.533 -7.098 7.607 1.00 93.75 317 LEU A CA 1
ATOM 2443 C C . LEU A 1 317 ? -8.950 -8.216 6.742 1.00 93.75 317 LEU A C 1
ATOM 2445 O O . LEU A 1 317 ? -9.637 -9.189 6.433 1.00 93.75 317 LEU A O 1
ATOM 2449 N N . ASN A 1 318 ? -7.683 -8.066 6.356 1.00 94.06 318 ASN A N 1
ATOM 2450 C CA . ASN A 1 318 ? -6.934 -9.090 5.646 1.00 94.06 318 ASN A CA 1
ATOM 2451 C C . ASN A 1 318 ? -6.410 -10.167 6.608 1.00 94.06 318 ASN A C 1
ATOM 2453 O O . ASN A 1 318 ? -6.148 -9.899 7.780 1.00 94.06 318 ASN A O 1
ATOM 2457 N N . PHE A 1 319 ? -6.213 -11.375 6.076 1.00 90.75 319 PHE A N 1
ATOM 2458 C CA . PHE A 1 319 ? -5.527 -12.463 6.771 1.00 90.75 319 PHE A CA 1
ATOM 2459 C C . PHE A 1 319 ? -4.118 -12.636 6.186 1.00 90.75 319 PHE A C 1
ATOM 2461 O O . PHE A 1 319 ? -3.258 -11.792 6.432 1.00 90.75 319 PHE A O 1
ATOM 2468 N N . SER A 1 320 ? -3.881 -13.657 5.357 1.00 93.19 320 SER A N 1
ATOM 2469 C CA . SER A 1 320 ? -2.589 -13.850 4.696 1.00 93.19 320 SER A CA 1
ATOM 2470 C C . SER A 1 320 ? -2.258 -12.689 3.761 1.00 93.19 320 SER A C 1
ATOM 2472 O O . SER A 1 320 ? -3.055 -12.327 2.892 1.00 93.19 320 SER A O 1
ATOM 2474 N N . ARG A 1 321 ? -1.067 -12.112 3.931 1.00 94.81 321 ARG A N 1
ATOM 2475 C CA . ARG A 1 321 ? -0.533 -11.054 3.064 1.00 94.81 321 ARG A CA 1
ATOM 2476 C C . ARG A 1 321 ? 0.993 -10.964 3.172 1.00 94.81 321 ARG A C 1
ATOM 2478 O O . ARG A 1 321 ? 1.535 -11.346 4.209 1.00 94.81 321 ARG A O 1
ATOM 2485 N N . PRO A 1 322 ? 1.690 -10.410 2.165 1.00 94.25 322 PRO A N 1
ATOM 2486 C CA . PRO A 1 322 ? 3.147 -10.302 2.198 1.00 94.25 322 PRO A CA 1
ATOM 2487 C C . PRO A 1 322 ? 3.658 -9.425 3.354 1.00 94.25 322 PRO A C 1
ATOM 2489 O O . PRO A 1 322 ? 3.116 -8.350 3.626 1.00 94.25 322 PRO A O 1
ATOM 2492 N N . GLY A 1 323 ? 4.723 -9.877 4.019 1.00 95.25 323 GLY A N 1
ATOM 2493 C CA . GLY A 1 323 ? 5.458 -9.133 5.049 1.00 95.25 323 GLY A CA 1
ATOM 2494 C C . GLY A 1 323 ? 6.579 -8.245 4.492 1.00 95.25 323 GLY A C 1
ATOM 2495 O O . GLY A 1 323 ? 7.069 -7.361 5.195 1.00 95.25 323 GLY A O 1
ATOM 2496 N N . ALA A 1 324 ? 6.961 -8.430 3.223 1.00 97.81 324 ALA A N 1
ATOM 2497 C CA . ALA A 1 324 ? 8.066 -7.720 2.574 1.00 97.81 324 ALA A CA 1
ATOM 2498 C C . ALA A 1 324 ? 7.955 -6.186 2.677 1.00 97.81 324 ALA A C 1
ATOM 2500 O O . ALA A 1 324 ? 8.942 -5.511 2.964 1.00 97.81 324 ALA A O 1
ATOM 2501 N N . GLN A 1 325 ? 6.758 -5.616 2.508 1.00 98.38 325 GLN A N 1
ATOM 2502 C CA . GLN A 1 325 ? 6.556 -4.166 2.585 1.00 98.38 325 GLN A CA 1
ATOM 2503 C C . GLN A 1 325 ? 6.724 -3.617 4.012 1.00 98.38 325 GLN A C 1
ATOM 2505 O O . GLN A 1 325 ? 7.180 -2.488 4.184 1.00 98.38 325 GLN A O 1
ATOM 2510 N N . VAL A 1 326 ? 6.396 -4.399 5.045 1.00 98.38 326 VAL A N 1
ATOM 2511 C CA . VAL A 1 326 ? 6.643 -4.012 6.446 1.00 98.38 326 VAL A CA 1
ATOM 2512 C C . VAL A 1 326 ? 8.144 -3.994 6.729 1.00 98.38 326 VAL A C 1
ATOM 2514 O O . VAL A 1 326 ? 8.656 -3.038 7.312 1.00 98.38 326 VAL A O 1
ATOM 2517 N N . ILE A 1 327 ? 8.862 -5.008 6.245 1.00 98.56 327 ILE A N 1
ATOM 2518 C CA . ILE A 1 327 ? 10.324 -5.095 6.351 1.00 98.56 327 ILE A CA 1
ATOM 2519 C C . ILE A 1 327 ? 10.979 -3.907 5.631 1.00 98.56 327 ILE A C 1
ATOM 2521 O O . ILE A 1 327 ? 11.851 -3.243 6.191 1.00 98.56 327 ILE A O 1
ATOM 2525 N N . ALA A 1 328 ? 10.503 -3.574 4.431 1.00 98.62 328 ALA A N 1
ATOM 2526 C CA . ALA A 1 328 ? 10.950 -2.414 3.667 1.00 98.62 328 ALA A CA 1
ATOM 2527 C C . ALA A 1 328 ? 10.658 -1.074 4.373 1.00 98.62 328 ALA A C 1
ATOM 2529 O O . ALA A 1 328 ? 11.492 -0.165 4.351 1.00 98.62 328 ALA A O 1
ATOM 2530 N N . GLN A 1 329 ? 9.513 -0.945 5.053 1.00 98.88 329 GLN A N 1
ATOM 2531 C CA . GLN A 1 329 ? 9.216 0.241 5.861 1.00 98.88 329 GLN A CA 1
ATOM 2532 C C . GLN A 1 329 ? 10.212 0.395 7.013 1.00 98.88 329 GLN A C 1
ATOM 2534 O O . GLN A 1 329 ? 10.712 1.500 7.250 1.00 98.88 329 GLN A O 1
ATOM 2539 N N . TYR A 1 330 ? 10.517 -0.705 7.706 1.00 98.88 330 TYR A N 1
ATOM 2540 C CA . TYR A 1 330 ? 11.503 -0.713 8.781 1.00 98.88 330 TYR A CA 1
ATOM 2541 C C . TYR A 1 330 ? 12.906 -0.365 8.267 1.00 98.88 330 TYR A C 1
ATOM 2543 O O . TYR A 1 330 ? 13.595 0.447 8.886 1.00 98.88 330 TYR A O 1
ATOM 2551 N N . TYR A 1 331 ? 13.297 -0.899 7.101 1.00 98.81 331 TYR A N 1
ATOM 2552 C CA . TYR A 1 331 ? 14.530 -0.510 6.413 1.00 98.81 331 TYR A CA 1
ATOM 2553 C C . TYR A 1 331 ? 14.601 1.008 6.226 1.00 98.81 331 TYR A C 1
ATOM 2555 O O . TYR A 1 331 ? 15.567 1.619 6.675 1.00 98.81 331 TYR A O 1
ATOM 2563 N N . ASN A 1 332 ? 13.566 1.637 5.656 1.00 98.75 332 ASN A N 1
ATOM 2564 C CA . ASN A 1 332 ? 13.561 3.087 5.446 1.00 98.75 332 ASN A CA 1
ATOM 2565 C C . ASN A 1 332 ? 13.667 3.867 6.764 1.00 98.75 332 ASN A C 1
ATOM 2567 O O . ASN A 1 332 ? 14.388 4.863 6.819 1.00 98.75 332 ASN A O 1
ATOM 2571 N N . PHE A 1 333 ? 12.986 3.430 7.830 1.00 98.88 333 PHE A N 1
ATOM 2572 C CA . PHE A 1 333 ? 13.102 4.071 9.146 1.00 98.88 333 PHE A CA 1
ATOM 2573 C C . PHE A 1 333 ? 14.532 4.029 9.689 1.00 98.88 333 PHE A C 1
ATOM 2575 O O . PHE A 1 333 ? 15.028 5.057 10.145 1.00 98.88 333 PHE A O 1
ATOM 2582 N N . LEU A 1 334 ? 15.224 2.890 9.586 1.00 98.50 334 LEU A N 1
ATOM 2583 C CA . LEU A 1 334 ? 16.619 2.775 10.024 1.00 98.50 334 LEU A CA 1
ATOM 2584 C C . LEU A 1 334 ? 17.587 3.543 9.121 1.00 98.50 334 LEU A C 1
ATOM 2586 O O . LEU A 1 334 ? 18.472 4.250 9.598 1.00 98.50 334 LEU A O 1
ATOM 2590 N N . ARG A 1 335 ? 17.429 3.380 7.809 1.00 98.44 335 ARG A N 1
ATOM 2591 C CA . ARG A 1 335 ? 18.335 3.895 6.782 1.00 98.44 335 ARG A CA 1
ATOM 2592 C C . ARG A 1 335 ? 18.311 5.416 6.695 1.00 98.44 335 ARG A C 1
ATOM 2594 O O . ARG A 1 335 ? 19.356 6.027 6.458 1.00 98.44 335 ARG A O 1
ATOM 2601 N N . LEU A 1 336 ? 17.127 6.013 6.807 1.00 98.56 336 LEU A N 1
ATOM 2602 C CA . LEU A 1 336 ? 16.946 7.457 6.687 1.00 98.56 336 LEU A CA 1
ATOM 2603 C C . LEU A 1 336 ? 16.976 8.139 8.054 1.00 98.56 336 LEU A C 1
ATOM 2605 O O . LEU A 1 336 ? 17.545 9.226 8.172 1.00 98.56 336 LEU A O 1
ATOM 2609 N N . GLY A 1 337 ? 16.370 7.521 9.072 1.00 98.50 337 GLY A N 1
ATOM 2610 C CA . GLY A 1 337 ? 16.067 8.198 10.329 1.00 98.50 337 GLY A CA 1
ATOM 2611 C C . GLY A 1 337 ? 15.251 9.476 10.107 1.00 98.50 337 GLY A C 1
ATOM 2612 O O . GLY A 1 337 ? 14.770 9.757 9.008 1.00 98.50 337 GLY A O 1
ATOM 2613 N N . PHE A 1 338 ? 15.120 10.292 11.149 1.00 98.69 338 PHE A N 1
ATOM 2614 C CA . PHE A 1 338 ? 14.360 11.538 11.060 1.00 98.69 338 PHE A CA 1
ATOM 2615 C C . PHE A 1 338 ? 14.936 12.496 10.001 1.00 98.69 338 PHE A C 1
ATOM 2617 O O . PHE A 1 338 ? 14.216 12.973 9.126 1.00 98.69 338 PHE A O 1
ATOM 2624 N N . ASP A 1 339 ? 16.247 12.752 10.041 1.00 98.50 339 ASP A N 1
ATOM 2625 C CA . ASP A 1 339 ? 16.883 13.736 9.157 1.00 98.50 339 ASP A CA 1
ATOM 2626 C C . ASP A 1 339 ? 16.876 13.317 7.684 1.00 98.50 339 ASP A C 1
ATOM 2628 O O . ASP A 1 339 ? 16.815 14.170 6.798 1.00 98.50 339 ASP A O 1
ATOM 2632 N N . GLY A 1 340 ? 16.947 12.015 7.397 1.00 98.62 340 GLY A N 1
ATOM 2633 C CA . GLY A 1 340 ? 16.827 11.509 6.034 1.00 98.62 340 GLY A CA 1
ATOM 2634 C C . GLY A 1 340 ? 15.426 11.713 5.473 1.00 98.62 340 GLY A C 1
ATOM 2635 O O . GLY A 1 340 ? 15.307 12.228 4.363 1.00 98.62 340 GLY A O 1
ATOM 2636 N N . TYR A 1 341 ? 14.381 11.392 6.247 1.00 98.81 341 TYR A N 1
ATOM 2637 C CA . TYR A 1 341 ? 13.004 11.702 5.853 1.00 98.81 341 TYR A CA 1
ATOM 2638 C C . TYR A 1 341 ? 12.818 13.205 5.658 1.00 98.81 341 TYR A C 1
ATOM 2640 O O . TYR A 1 341 ? 12.358 13.610 4.594 1.00 98.81 341 TYR A O 1
ATOM 2648 N N . ARG A 1 342 ? 13.266 14.037 6.609 1.00 98.75 342 ARG A N 1
ATOM 2649 C CA . ARG A 1 342 ? 13.226 15.504 6.489 1.00 98.75 342 ARG A CA 1
ATOM 2650 C C . ARG A 1 342 ? 13.830 15.992 5.179 1.00 98.75 342 ARG A C 1
ATOM 2652 O O . ARG A 1 342 ? 13.150 16.708 4.454 1.00 98.75 342 ARG A O 1
ATOM 2659 N N . ARG A 1 343 ? 15.051 15.569 4.837 1.00 98.69 343 ARG A N 1
ATOM 2660 C CA . ARG A 1 343 ? 15.682 15.968 3.569 1.00 98.69 343 ARG A CA 1
ATOM 2661 C C . ARG A 1 343 ? 14.863 15.532 2.356 1.00 98.69 343 ARG A C 1
ATOM 2663 O O . ARG A 1 343 ? 14.619 16.350 1.481 1.00 98.69 343 ARG A O 1
ATOM 2670 N N . VAL A 1 344 ? 14.406 14.278 2.311 1.00 98.62 344 VAL A N 1
ATOM 2671 C CA . VAL A 1 344 ? 13.613 13.771 1.176 1.00 98.62 344 VAL A CA 1
ATOM 2672 C C . VAL A 1 344 ? 12.310 14.558 1.009 1.00 98.62 344 VAL A C 1
ATOM 2674 O O . VAL A 1 344 ? 12.001 14.980 -0.106 1.00 98.62 344 VAL A O 1
ATOM 2677 N N . GLN A 1 345 ? 11.565 14.792 2.095 1.00 98.62 345 GLN A N 1
ATOM 2678 C CA . GLN A 1 345 ? 10.296 15.517 2.017 1.00 98.62 345 GLN A CA 1
ATOM 2679 C C . GLN A 1 345 ? 10.494 16.998 1.685 1.00 98.62 345 GLN A C 1
ATOM 2681 O O . GLN A 1 345 ? 9.747 17.534 0.868 1.00 98.62 345 GLN A O 1
ATOM 2686 N N . GLN A 1 346 ? 11.513 17.649 2.258 1.00 98.38 346 GLN A N 1
ATOM 2687 C CA . GLN A 1 346 ? 11.849 19.039 1.937 1.00 98.38 346 GLN A CA 1
ATOM 2688 C C . GLN A 1 346 ? 12.247 19.194 0.471 1.00 98.38 346 GLN A C 1
ATOM 2690 O O . GLN A 1 346 ? 11.690 20.053 -0.200 1.00 98.38 346 GLN A O 1
ATOM 2695 N N . THR A 1 347 ? 13.086 18.309 -0.073 1.00 98.62 347 THR A N 1
ATOM 2696 C CA . THR A 1 347 ? 13.429 18.342 -1.503 1.00 98.62 347 THR A CA 1
ATOM 2697 C C . THR A 1 347 ? 12.203 18.122 -2.393 1.00 98.62 347 THR A C 1
ATOM 2699 O O . THR A 1 347 ? 12.038 18.811 -3.396 1.00 98.62 347 THR A O 1
ATOM 2702 N N . CYS A 1 348 ? 11.293 17.206 -2.034 1.00 98.69 348 CYS A N 1
ATOM 2703 C CA . CYS A 1 348 ? 10.041 17.050 -2.785 1.00 98.69 348 CYS A CA 1
ATOM 2704 C C . CYS A 1 348 ? 9.192 18.332 -2.743 1.00 98.69 348 CYS A C 1
ATOM 2706 O O . CYS A 1 348 ? 8.611 18.710 -3.761 1.00 98.69 348 CYS A O 1
ATOM 2708 N N . ARG A 1 349 ? 9.129 19.007 -1.587 1.00 98.62 349 ARG A N 1
ATOM 2709 C CA . ARG A 1 349 ? 8.415 20.280 -1.421 1.00 98.62 349 ARG A CA 1
ATOM 2710 C C . ARG A 1 349 ? 9.055 21.394 -2.241 1.00 98.62 349 ARG A C 1
ATOM 2712 O O . ARG A 1 349 ? 8.338 22.078 -2.954 1.00 98.62 349 ARG A O 1
ATOM 2719 N N . GLU A 1 350 ? 10.377 21.524 -2.210 1.00 98.69 350 GLU A N 1
ATOM 2720 C CA . GLU A 1 350 ? 11.133 22.502 -3.003 1.00 98.69 350 GLU A CA 1
ATOM 2721 C C . GLU A 1 350 ? 10.882 22.341 -4.508 1.00 98.69 350 GLU A C 1
ATOM 2723 O O . GLU A 1 350 ? 10.641 23.327 -5.208 1.00 98.69 350 GLU A O 1
ATOM 2728 N N . VAL A 1 351 ? 10.881 21.103 -5.017 1.00 98.81 351 VAL A N 1
ATOM 2729 C CA . VAL A 1 351 ? 10.538 20.821 -6.420 1.00 98.81 351 VAL A CA 1
ATOM 2730 C C . VAL A 1 351 ? 9.084 21.205 -6.714 1.00 98.81 351 VAL A C 1
ATOM 2732 O O . VAL A 1 351 ? 8.823 21.838 -7.737 1.00 98.81 351 VAL A O 1
ATOM 2735 N N . ALA A 1 352 ? 8.143 20.854 -5.830 1.00 98.81 352 ALA A N 1
ATOM 2736 C CA . ALA A 1 352 ? 6.725 21.166 -6.006 1.00 98.81 352 ALA A CA 1
ATOM 2737 C C . ALA A 1 352 ? 6.456 22.676 -6.031 1.00 98.81 352 ALA A C 1
ATOM 2739 O O . ALA A 1 352 ? 5.813 23.151 -6.966 1.00 98.81 352 ALA A O 1
ATOM 2740 N N . THR A 1 353 ? 6.980 23.425 -5.059 1.00 98.81 353 THR A N 1
ATOM 2741 C CA . THR A 1 353 ? 6.771 24.875 -4.957 1.00 98.81 353 THR A CA 1
ATOM 2742 C C . THR A 1 353 ? 7.431 25.619 -6.109 1.00 98.81 353 THR A C 1
ATOM 2744 O O . THR A 1 353 ? 6.788 26.463 -6.730 1.00 98.81 353 THR A O 1
ATOM 2747 N N . THR A 1 354 ? 8.660 25.243 -6.477 1.00 98.75 354 THR A N 1
ATOM 2748 C CA . THR A 1 354 ? 9.362 25.833 -7.629 1.00 98.75 354 THR A CA 1
ATOM 2749 C C . THR A 1 354 ? 8.590 25.601 -8.928 1.00 98.75 354 THR A C 1
ATOM 2751 O O . THR A 1 354 ? 8.421 26.516 -9.733 1.00 98.75 354 THR A O 1
ATOM 2754 N N . LEU A 1 355 ? 8.112 24.374 -9.160 1.00 98.75 355 LEU A N 1
ATOM 2755 C CA . LEU A 1 355 ? 7.362 24.047 -10.371 1.00 98.75 355 LEU A CA 1
ATOM 2756 C C . LEU A 1 355 ? 5.999 24.753 -10.403 1.00 98.75 355 LEU A C 1
ATOM 2758 O O . LEU A 1 355 ? 5.606 25.259 -11.454 1.00 98.75 355 LEU A O 1
ATOM 2762 N N . ALA A 1 356 ? 5.295 24.814 -9.269 1.00 98.75 356 ALA A N 1
ATOM 2763 C CA . ALA A 1 356 ? 4.027 25.527 -9.155 1.00 98.75 356 ALA A CA 1
ATOM 2764 C C . ALA A 1 356 ? 4.196 27.014 -9.497 1.00 98.75 356 ALA A C 1
ATOM 2766 O O . ALA A 1 356 ? 3.441 27.541 -10.313 1.00 98.75 356 ALA A O 1
ATOM 2767 N N . GLU A 1 357 ? 5.215 27.672 -8.937 1.00 98.56 357 GLU A N 1
ATOM 2768 C CA . GLU A 1 357 ? 5.540 29.074 -9.224 1.00 98.56 357 GLU A CA 1
ATOM 2769 C C . GLU A 1 357 ? 5.789 29.301 -10.718 1.00 98.56 357 GLU A C 1
ATOM 2771 O O . GLU A 1 357 ? 5.094 30.115 -11.329 1.00 98.56 357 GLU A O 1
ATOM 2776 N N . LYS A 1 358 ? 6.675 28.508 -11.336 1.00 98.62 358 LYS A N 1
ATOM 2777 C CA . LYS A 1 358 ? 6.970 28.616 -12.775 1.00 98.62 358 LYS A CA 1
ATOM 2778 C C . LYS A 1 358 ? 5.727 28.416 -13.650 1.00 98.62 358 LYS A C 1
ATOM 2780 O O . LYS A 1 358 ? 5.557 29.135 -14.628 1.00 98.62 358 LYS A O 1
ATOM 2785 N N . ILE A 1 359 ? 4.849 27.462 -13.317 1.00 98.50 359 ILE A N 1
ATOM 2786 C CA . ILE A 1 359 ? 3.592 27.238 -14.057 1.00 98.50 359 ILE A CA 1
ATOM 2787 C C . ILE A 1 359 ? 2.636 28.427 -13.890 1.00 98.50 359 ILE A C 1
ATOM 2789 O O . ILE A 1 359 ? 2.004 28.846 -14.862 1.00 98.50 359 ILE A O 1
ATOM 2793 N N . GLY A 1 360 ? 2.536 28.986 -12.681 1.00 97.69 360 GLY A N 1
ATOM 2794 C CA . GLY A 1 360 ? 1.702 30.157 -12.398 1.00 97.69 360 GLY A CA 1
ATOM 2795 C C . GLY A 1 360 ? 2.140 31.418 -13.152 1.00 97.69 360 GLY A C 1
ATOM 2796 O O . GLY A 1 360 ? 1.300 32.248 -13.491 1.00 97.69 360 GLY A O 1
ATOM 2797 N N . GLU A 1 361 ? 3.430 31.546 -13.466 1.00 97.81 361 GLU A N 1
ATOM 2798 C CA . GLU A 1 361 ? 3.993 32.678 -14.215 1.00 97.81 361 GLU A CA 1
ATOM 2799 C C . GLU A 1 361 ? 3.726 32.626 -15.729 1.00 97.81 361 GLU A C 1
ATOM 2801 O O . GLU A 1 361 ? 3.878 33.642 -16.408 1.00 97.81 361 GLU A O 1
ATOM 2806 N N . LEU A 1 362 ? 3.292 31.483 -16.280 1.00 97.19 362 LEU A N 1
ATOM 2807 C CA . LEU A 1 362 ? 3.122 31.322 -17.731 1.00 97.19 362 LEU A CA 1
ATOM 2808 C C . LEU A 1 362 ? 1.988 32.174 -18.322 1.00 97.19 362 LEU A C 1
ATOM 2810 O O . LEU A 1 362 ? 1.987 32.424 -19.525 1.00 97.19 362 LEU A O 1
ATOM 2814 N N . GLY A 1 363 ? 1.003 32.583 -17.514 1.00 94.81 363 GLY A N 1
ATOM 2815 C CA . GLY A 1 363 ? -0.146 33.390 -17.950 1.00 94.81 363 GLY A CA 1
ATOM 2816 C C . GLY A 1 363 ? -1.476 32.637 -18.124 1.00 94.81 363 GLY A C 1
ATOM 2817 O O . GLY A 1 363 ? -2.471 33.088 -17.551 1.00 94.81 363 GLY A O 1
ATOM 2818 N N . PRO A 1 364 ? -1.562 31.498 -18.849 1.00 97.19 364 PRO A N 1
ATOM 2819 C CA . PRO A 1 364 ? -2.837 30.816 -19.064 1.00 97.19 364 PRO A CA 1
ATOM 2820 C C . PRO A 1 364 ? -3.297 29.988 -17.858 1.00 97.19 364 PRO A C 1
ATOM 2822 O O . PRO A 1 364 ? -4.406 29.455 -17.884 1.00 97.19 364 PRO A O 1
ATOM 2825 N N . PHE A 1 365 ? -2.483 29.873 -16.804 1.00 98.25 365 PHE A N 1
ATOM 2826 C CA . PHE A 1 365 ? -2.764 29.050 -15.629 1.00 98.25 365 PHE A CA 1
ATOM 2827 C C . PHE A 1 365 ? -2.981 29.886 -14.365 1.00 98.25 365 PHE A C 1
ATOM 2829 O O . PHE A 1 365 ? -2.376 30.937 -14.175 1.00 98.25 365 PHE A O 1
ATOM 2836 N N . ARG A 1 366 ? -3.828 29.377 -13.468 1.00 97.56 366 ARG A N 1
ATOM 2837 C CA . ARG A 1 366 ? -4.082 29.916 -12.129 1.00 97.56 366 ARG A CA 1
ATOM 2838 C C . ARG A 1 366 ? -3.893 28.814 -11.094 1.00 97.56 366 ARG A C 1
ATOM 2840 O O . ARG A 1 366 ? -4.566 27.785 -11.161 1.00 97.56 366 ARG A O 1
ATOM 2847 N N . LEU A 1 367 ? -3.011 29.039 -10.123 1.00 97.81 367 LEU A N 1
ATOM 2848 C CA . LEU A 1 367 ? -2.791 28.107 -9.016 1.00 97.81 367 LEU A CA 1
ATOM 2849 C C . LEU A 1 367 ? -3.985 28.104 -8.050 1.00 97.81 367 LEU A C 1
ATOM 2851 O O . LEU A 1 367 ? -4.574 29.153 -7.776 1.00 97.81 367 LEU A O 1
ATOM 2855 N N . LEU A 1 368 ? -4.331 26.923 -7.538 1.00 95.94 368 LEU A N 1
ATOM 2856 C CA . LEU A 1 368 ? -5.242 26.749 -6.399 1.00 95.94 368 LEU A CA 1
ATOM 2857 C C . LEU A 1 368 ? -4.439 26.506 -5.121 1.00 95.94 368 LEU A C 1
ATOM 2859 O O . LEU A 1 368 ? -4.738 27.089 -4.086 1.00 95.94 368 LEU A O 1
ATOM 2863 N N . THR A 1 369 ? -3.400 25.681 -5.219 1.00 97.38 369 THR A N 1
ATOM 2864 C CA . THR A 1 369 ? -2.440 25.404 -4.147 1.00 97.38 369 THR A CA 1
ATOM 2865 C C . THR A 1 369 ? -1.018 25.532 -4.682 1.00 97.38 369 THR A C 1
ATOM 2867 O O . THR A 1 369 ? -0.800 25.535 -5.896 1.00 97.38 369 THR A O 1
ATOM 2870 N N . ARG A 1 370 ? -0.043 25.691 -3.780 1.00 97.25 370 ARG A N 1
ATOM 2871 C CA . ARG A 1 370 ? 1.365 25.946 -4.133 1.00 97.25 370 ARG A CA 1
ATOM 2872 C C . ARG A 1 370 ? 2.284 24.752 -3.891 1.00 97.25 370 ARG A C 1
ATOM 2874 O O . ARG A 1 370 ? 3.431 24.785 -4.317 1.00 97.25 370 ARG A O 1
ATOM 2881 N N . GLY A 1 371 ? 1.794 23.710 -3.221 1.00 97.56 371 GLY A N 1
ATOM 2882 C CA . GLY A 1 371 ? 2.604 22.558 -2.830 1.00 97.56 371 GLY A CA 1
ATOM 2883 C C . GLY A 1 371 ? 3.505 22.814 -1.623 1.00 97.56 371 GLY A C 1
ATOM 2884 O O . GLY A 1 371 ? 4.511 22.131 -1.464 1.00 97.56 371 GLY A O 1
ATOM 2885 N N . ASP A 1 372 ? 3.166 23.811 -0.805 1.00 97.06 372 ASP A N 1
ATOM 2886 C CA . ASP A 1 372 ? 3.841 24.210 0.432 1.00 97.06 372 ASP A CA 1
ATOM 2887 C C . ASP A 1 372 ? 3.377 23.424 1.670 1.00 97.06 372 ASP A C 1
ATOM 2889 O O . ASP A 1 372 ? 4.098 23.386 2.664 1.00 97.06 372 ASP A O 1
ATOM 2893 N N . GLU A 1 373 ? 2.243 22.728 1.583 1.00 97.69 373 GLU A N 1
ATOM 2894 C CA . GLU A 1 373 ? 1.791 21.730 2.558 1.00 97.69 373 GLU A CA 1
ATOM 2895 C C . GLU A 1 373 ? 2.251 20.330 2.109 1.00 97.69 373 GLU A C 1
ATOM 2897 O O . GLU A 1 373 ? 3.426 19.976 2.275 1.00 97.69 373 GLU A O 1
ATOM 2902 N N . LEU A 1 374 ? 1.408 19.525 1.451 1.00 98.12 374 LEU A N 1
ATOM 2903 C CA . LEU A 1 374 ? 1.949 18.392 0.693 1.00 98.12 374 LEU A CA 1
ATOM 2904 C C . LEU A 1 374 ? 2.782 18.895 -0.496 1.00 98.12 374 LEU A C 1
ATOM 2906 O O . LEU A 1 374 ? 2.429 19.920 -1.073 1.00 98.12 374 LEU A O 1
ATOM 2910 N N . PRO A 1 375 ? 3.804 18.144 -0.960 1.00 98.56 375 PRO A N 1
ATOM 2911 C CA . PRO A 1 375 ? 4.488 18.415 -2.228 1.00 98.56 375 PRO A CA 1
ATOM 2912 C C . PRO A 1 375 ? 3.591 18.023 -3.421 1.00 98.56 375 PRO A C 1
ATOM 2914 O O . PRO A 1 375 ? 3.893 17.145 -4.232 1.00 98.56 375 PRO A O 1
ATOM 2917 N N . VAL A 1 376 ? 2.416 18.641 -3.469 1.00 98.69 376 VAL A N 1
ATOM 2918 C CA . VAL A 1 376 ? 1.304 18.407 -4.381 1.00 98.69 376 VAL A CA 1
ATOM 2919 C C . VAL A 1 376 ? 0.627 19.741 -4.604 1.00 98.69 376 VAL A C 1
ATOM 2921 O O . VAL A 1 376 ? 0.288 20.425 -3.645 1.00 98.69 376 VAL A O 1
ATOM 2924 N N . PHE A 1 377 ? 0.388 20.091 -5.859 1.00 98.62 377 PHE A N 1
ATOM 2925 C CA . PHE A 1 377 ? -0.318 21.321 -6.174 1.00 98.62 377 PHE A CA 1
ATOM 2926 C C . PHE A 1 377 ? -1.342 21.106 -7.280 1.00 98.62 377 PHE A C 1
ATOM 2928 O O . PHE A 1 377 ? -1.175 20.255 -8.163 1.00 98.62 377 PHE A O 1
ATOM 2935 N N . ALA A 1 378 ? -2.417 21.881 -7.207 1.00 98.38 378 ALA A N 1
ATOM 2936 C CA . ALA A 1 378 ? -3.470 21.926 -8.202 1.00 98.38 378 ALA A CA 1
ATOM 2937 C C . ALA A 1 378 ? -3.533 23.307 -8.852 1.00 98.38 378 ALA A C 1
ATOM 2939 O O . ALA A 1 378 ? -3.326 24.340 -8.210 1.00 98.38 378 ALA A O 1
ATOM 2940 N N . PHE A 1 379 ? -3.848 23.321 -10.140 1.00 98.31 379 PHE A N 1
ATOM 2941 C CA . PHE A 1 379 ? -3.993 24.538 -10.925 1.00 98.31 379 PHE A CA 1
ATOM 2942 C C . PHE A 1 379 ? -5.069 24.362 -11.994 1.00 98.31 379 PHE A C 1
ATOM 2944 O O . PHE A 1 379 ? -5.410 23.252 -12.401 1.00 98.31 379 PHE A O 1
ATOM 2951 N N . THR A 1 380 ? -5.639 25.474 -12.429 1.00 98.00 380 THR A N 1
ATOM 2952 C CA . THR A 1 380 ? -6.676 25.533 -13.460 1.00 98.00 380 THR A CA 1
ATOM 2953 C C . THR A 1 380 ? -6.291 26.554 -14.527 1.00 98.00 380 THR A C 1
ATOM 2955 O O . THR A 1 380 ? -5.208 27.137 -14.468 1.00 98.00 380 THR A O 1
ATOM 2958 N N . LEU A 1 381 ? -7.152 26.763 -15.517 1.00 97.81 381 LEU A N 1
ATOM 2959 C CA . LEU A 1 381 ? -6.966 27.813 -16.512 1.00 97.81 381 LEU A CA 1
ATOM 2960 C C . LEU A 1 381 ? -7.382 29.177 -15.949 1.00 97.81 381 LEU A C 1
ATOM 2962 O O . LEU A 1 381 ? -8.311 29.287 -15.146 1.00 97.81 381 LEU A O 1
ATOM 2966 N N . ALA A 1 382 ? -6.690 30.228 -16.376 1.00 96.56 382 ALA A N 1
ATOM 2967 C CA . ALA A 1 382 ? -7.095 31.597 -16.097 1.00 96.56 382 ALA A CA 1
ATOM 2968 C C . ALA A 1 382 ? -8.450 31.902 -16.765 1.00 96.56 382 ALA A C 1
ATOM 2970 O O . ALA A 1 382 ? -8.742 31.397 -17.846 1.00 96.56 382 ALA A O 1
ATOM 2971 N N . GLU A 1 383 ? -9.267 32.766 -16.153 1.00 93.25 383 GLU A N 1
ATOM 2972 C CA . GLU A 1 383 ? -10.663 33.012 -16.575 1.00 93.25 383 GLU A CA 1
ATOM 2973 C C . GLU A 1 383 ? -10.812 33.487 -18.030 1.00 93.25 383 GLU A C 1
ATOM 2975 O O . GLU A 1 383 ? -11.840 33.258 -18.662 1.00 93.25 383 GLU A O 1
ATOM 2980 N N . HIS A 1 384 ? -9.785 34.142 -18.577 1.00 94.00 384 HIS A N 1
ATOM 2981 C CA . HIS A 1 384 ? -9.783 34.646 -19.950 1.00 94.00 384 HIS A CA 1
ATOM 2982 C C . HIS A 1 384 ? -9.494 33.560 -21.005 1.00 94.00 384 HIS A C 1
ATOM 2984 O O . HIS A 1 384 ? -9.650 33.815 -22.201 1.00 94.00 384 HIS A O 1
ATOM 2990 N N . ILE A 1 385 ? -9.084 32.356 -20.593 1.00 96.31 385 ILE A N 1
ATOM 2991 C CA . ILE A 1 385 ? -8.791 31.236 -21.490 1.00 96.31 385 ILE A CA 1
ATOM 2992 C C . ILE A 1 385 ? -10.061 30.409 -21.712 1.00 96.31 385 ILE A C 1
ATOM 2994 O O . ILE A 1 385 ? -10.600 29.806 -20.790 1.00 96.31 385 ILE A O 1
ATOM 2998 N N . SER A 1 386 ? -10.521 30.353 -22.963 1.00 93.06 386 SER A N 1
ATOM 2999 C CA . SER A 1 386 ? -11.710 29.581 -23.369 1.00 93.06 386 SER A CA 1
ATOM 3000 C C . SER A 1 386 ? -11.496 28.690 -24.598 1.00 93.06 386 SER A C 1
ATOM 3002 O O . SER A 1 386 ? -12.359 27.876 -24.918 1.00 93.06 386 SER A O 1
ATOM 3004 N N . GLY A 1 387 ? -10.352 28.815 -25.280 1.00 94.56 387 GLY A N 1
ATOM 3005 C CA . GLY A 1 387 ? -10.048 28.067 -26.506 1.00 94.56 387 GLY A CA 1
ATOM 3006 C C . GLY A 1 387 ? -9.728 26.586 -26.283 1.00 94.56 387 GLY A C 1
ATOM 3007 O O . GLY A 1 387 ? -9.883 25.796 -27.205 1.00 94.56 387 GLY A O 1
ATOM 3008 N N . TYR A 1 388 ? -9.328 26.200 -25.070 1.00 96.75 388 TYR A N 1
ATOM 3009 C CA . TYR A 1 388 ? -9.007 24.826 -24.675 1.00 96.75 388 TYR A CA 1
ATOM 3010 C C . TYR A 1 388 ? -9.304 24.611 -23.183 1.00 96.75 388 TYR A C 1
ATOM 3012 O O . TYR A 1 388 ? -9.573 25.565 -22.453 1.00 96.75 388 TYR A O 1
ATOM 3020 N N . SER A 1 389 ? -9.283 23.359 -22.728 1.00 96.00 389 SER A N 1
ATOM 3021 C CA . SER A 1 389 ? -9.533 22.967 -21.336 1.00 96.00 389 SER A CA 1
ATOM 3022 C C . SER A 1 389 ? -8.301 22.352 -20.664 1.00 96.00 389 SER A C 1
ATOM 3024 O O . SER A 1 389 ? -7.350 21.925 -21.319 1.00 96.00 389 SER A O 1
ATOM 3026 N N . VAL A 1 390 ? -8.350 22.197 -19.337 1.00 97.31 390 VAL A N 1
ATOM 3027 C CA . VAL A 1 390 ? -7.359 21.406 -18.583 1.00 97.31 390 VAL A CA 1
ATOM 3028 C C . VAL A 1 390 ? -7.246 19.950 -19.070 1.00 97.31 390 VAL A C 1
ATOM 3030 O O . VAL A 1 390 ? -6.190 19.333 -18.935 1.00 97.31 390 VAL A O 1
ATOM 3033 N N . PHE A 1 391 ? -8.300 19.395 -19.682 1.00 97.00 391 PHE A N 1
ATOM 3034 C CA . PHE A 1 391 ? -8.278 18.048 -20.262 1.00 97.00 391 PHE A CA 1
ATOM 3035 C C . PHE A 1 391 ? -7.484 17.999 -21.574 1.00 97.00 391 PHE A C 1
ATOM 3037 O O . PHE A 1 391 ? -6.836 16.991 -21.857 1.00 97.00 391 PHE A O 1
ATOM 3044 N N . ASP A 1 392 ? -7.494 19.085 -22.352 1.00 97.12 392 ASP A N 1
ATOM 3045 C CA . ASP A 1 392 ? -6.660 19.225 -23.550 1.00 97.12 392 ASP A CA 1
ATOM 3046 C C . ASP A 1 392 ? -5.177 19.321 -23.166 1.00 97.12 392 ASP A C 1
ATOM 3048 O O . ASP A 1 392 ? -4.347 18.634 -23.758 1.00 97.12 392 ASP A O 1
ATOM 3052 N N . VAL A 1 393 ? -4.856 20.080 -22.110 1.00 97.81 393 VAL A N 1
ATOM 3053 C CA . VAL A 1 393 ? -3.491 20.182 -21.558 1.00 97.81 393 VAL A CA 1
ATOM 3054 C C . VAL A 1 393 ? -2.985 18.819 -21.069 1.00 97.81 393 VAL A C 1
ATOM 3056 O O . VAL A 1 393 ? -1.886 18.404 -21.429 1.00 97.81 393 VAL A O 1
ATOM 3059 N N . SER A 1 394 ? -3.797 18.086 -20.296 1.00 97.62 394 SER A N 1
ATOM 3060 C CA . SER A 1 394 ? -3.464 16.725 -19.837 1.00 97.62 394 SER A CA 1
ATOM 3061 C C . SER A 1 394 ? -3.169 15.779 -21.007 1.00 97.62 394 SER A C 1
ATOM 3063 O O . SER A 1 394 ? -2.223 14.993 -20.954 1.00 97.62 394 SER A O 1
ATOM 3065 N N . ALA A 1 395 ? -3.966 15.857 -22.078 1.00 95.69 395 ALA A N 1
ATOM 3066 C CA . ALA A 1 395 ? -3.765 15.032 -23.261 1.00 95.69 395 ALA A CA 1
ATOM 3067 C C . ALA A 1 395 ? -2.504 15.417 -24.045 1.00 95.69 395 ALA A C 1
ATOM 3069 O O . ALA A 1 395 ? -1.805 14.518 -24.499 1.00 95.69 395 ALA A O 1
ATOM 3070 N N . ALA A 1 396 ? -2.198 16.710 -24.160 1.00 96.00 396 ALA A N 1
ATOM 3071 C CA . ALA A 1 396 ? -0.990 17.192 -24.823 1.00 96.00 396 ALA A CA 1
ATOM 3072 C C . ALA A 1 396 ? 0.279 16.735 -24.086 1.00 96.00 396 ALA A C 1
ATOM 3074 O O . ALA A 1 396 ? 1.176 16.164 -24.693 1.00 96.00 396 ALA A O 1
ATOM 3075 N N . LEU A 1 397 ? 0.312 16.864 -22.756 1.00 97.00 397 LEU A N 1
ATOM 3076 C CA . LEU A 1 397 ? 1.422 16.363 -21.934 1.00 97.00 397 LEU A CA 1
ATOM 3077 C C . LEU A 1 397 ? 1.606 14.841 -22.051 1.00 97.00 397 LEU A C 1
ATOM 3079 O O . LEU A 1 397 ? 2.727 14.337 -21.984 1.00 97.00 397 LEU A O 1
ATOM 3083 N N . ARG A 1 398 ? 0.515 14.102 -22.281 1.00 93.44 398 ARG A N 1
ATOM 3084 C CA . ARG A 1 398 ? 0.561 12.650 -22.488 1.00 93.44 398 ARG A CA 1
ATOM 3085 C C . ARG A 1 398 ? 1.264 12.252 -23.785 1.00 93.44 398 ARG A C 1
ATOM 3087 O O . ARG A 1 398 ? 1.836 11.166 -23.823 1.00 93.44 398 ARG A O 1
ATOM 3094 N N . GLU A 1 399 ? 1.264 13.102 -24.813 1.00 94.06 399 GLU A N 1
ATOM 3095 C CA . GLU A 1 399 ? 2.018 12.867 -26.059 1.00 94.06 399 GLU A CA 1
ATOM 3096 C C . GLU A 1 399 ? 3.538 12.799 -25.796 1.00 94.06 399 GLU A C 1
ATOM 3098 O O . GLU A 1 399 ? 4.255 12.117 -26.524 1.00 94.06 399 GLU A O 1
ATOM 3103 N N . HIS A 1 400 ? 3.999 13.397 -24.689 1.00 94.62 400 HIS A N 1
ATOM 3104 C CA . HIS A 1 400 ? 5.383 13.357 -24.193 1.00 94.62 400 HIS A CA 1
ATOM 3105 C C . HIS A 1 400 ? 5.607 12.310 -23.083 1.00 94.62 400 HIS A C 1
ATOM 3107 O O . HIS A 1 400 ? 6.671 12.241 -22.475 1.00 94.62 400 HIS A O 1
ATOM 3113 N N . GLY A 1 401 ? 4.605 11.471 -22.797 1.00 93.75 401 GLY A N 1
ATOM 3114 C CA . GLY A 1 401 ? 4.676 10.403 -21.791 1.00 93.75 401 GLY A CA 1
ATOM 3115 C C . GLY A 1 401 ? 4.306 10.817 -20.360 1.00 93.75 401 GLY A C 1
ATOM 3116 O O . GLY A 1 401 ? 4.223 9.953 -19.482 1.00 93.75 401 GLY A O 1
ATOM 3117 N N . TRP A 1 402 ? 4.028 12.099 -20.104 1.00 97.50 402 TRP A N 1
ATOM 3118 C CA . TRP A 1 402 ? 3.623 12.580 -18.782 1.00 97.50 402 TRP A CA 1
ATOM 3119 C C . TRP A 1 402 ? 2.178 12.203 -18.455 1.00 97.50 402 TRP A C 1
ATOM 3121 O O . TRP A 1 402 ? 1.248 12.480 -19.216 1.00 97.50 402 TRP A O 1
ATOM 3131 N N . LEU A 1 403 ? 1.950 11.628 -17.270 1.00 97.12 403 LEU A N 1
ATOM 3132 C CA . LEU A 1 403 ? 0.595 11.339 -16.789 1.00 97.12 403 LEU A CA 1
ATOM 3133 C C . LEU A 1 403 ? 0.188 12.371 -15.737 1.00 97.12 403 LEU A C 1
ATOM 3135 O O . LEU A 1 403 ? 0.295 12.124 -14.534 1.00 97.12 403 LEU A O 1
ATOM 3139 N N . VAL A 1 404 ? -0.282 13.530 -16.200 1.00 97.88 404 VAL A N 1
ATOM 3140 C CA . VAL A 1 404 ? -0.854 14.583 -15.346 1.00 97.88 404 VAL A CA 1
ATOM 3141 C C . VAL A 1 404 ? -2.383 14.479 -15.382 1.00 97.88 404 VAL A C 1
ATOM 3143 O O . VAL A 1 404 ? -2.971 14.639 -16.454 1.00 97.88 404 VAL A O 1
ATOM 3146 N N . PRO A 1 405 ? -3.058 14.168 -14.262 1.00 96.88 405 PRO A N 1
ATOM 3147 C CA . PRO A 1 405 ? -4.504 13.999 -14.231 1.00 96.88 405 PRO A CA 1
ATOM 3148 C C . PRO A 1 405 ? -5.224 15.343 -14.354 1.00 96.88 405 PRO A C 1
ATOM 3150 O O . PRO A 1 405 ? -4.821 16.321 -13.726 1.00 96.88 405 PRO A O 1
ATOM 3153 N N . ALA A 1 406 ? -6.335 15.346 -15.093 1.00 96.56 406 ALA A N 1
ATOM 3154 C CA . ALA A 1 406 ? -7.321 16.420 -15.081 1.00 96.56 406 ALA A CA 1
ATOM 3155 C C . ALA A 1 406 ? -8.679 15.898 -14.590 1.00 96.56 406 ALA A C 1
ATOM 3157 O O . ALA A 1 406 ? -9.115 14.822 -15.010 1.00 96.56 406 ALA A O 1
ATOM 3158 N N . TYR A 1 407 ? -9.341 16.636 -13.699 1.00 95.06 407 TYR A N 1
ATOM 3159 C CA . TYR A 1 407 ? -10.630 16.255 -13.105 1.00 95.06 407 TYR A CA 1
ATOM 3160 C C . TYR A 1 407 ? -11.398 17.470 -12.580 1.00 95.06 407 TYR A C 1
ATOM 3162 O O . TYR A 1 407 ? -10.837 18.549 -12.413 1.00 95.06 407 TYR A O 1
ATOM 3170 N N . THR A 1 408 ? -12.689 17.285 -12.312 1.00 93.38 408 THR A N 1
ATOM 3171 C CA . THR A 1 408 ? -13.550 18.283 -11.663 1.00 93.38 408 THR A CA 1
ATOM 3172 C C . THR A 1 408 ? -13.597 18.078 -10.155 1.00 93.38 408 THR A C 1
ATOM 3174 O O . THR A 1 408 ? -13.541 16.941 -9.680 1.00 93.38 408 THR A O 1
ATOM 3177 N N . PHE A 1 409 ? -13.745 19.168 -9.408 1.00 92.00 409 PHE A N 1
ATOM 3178 C CA . PHE A 1 409 ? -14.016 19.129 -7.971 1.00 92.00 409 PHE A CA 1
ATOM 3179 C C . PHE A 1 409 ? -15.419 18.536 -7.681 1.00 92.00 409 PHE A C 1
ATOM 3181 O O . PHE A 1 409 ? -16.248 18.445 -8.596 1.00 92.00 409 PHE A O 1
ATOM 3188 N N . PRO A 1 410 ? -15.677 18.057 -6.446 1.00 89.75 410 PRO A N 1
ATOM 3189 C CA . PRO A 1 410 ? -16.940 17.425 -6.057 1.00 89.75 410 PRO A CA 1
ATOM 3190 C C . PRO A 1 410 ? -18.108 18.427 -5.941 1.00 89.75 410 PRO A C 1
ATOM 3192 O O . PRO A 1 410 ? -18.041 19.558 -6.426 1.00 89.75 410 PRO A O 1
ATOM 3195 N N . GLU A 1 411 ? -19.222 17.979 -5.348 1.00 81.88 411 GLU A N 1
ATOM 3196 C CA . GLU A 1 411 ? -20.468 18.740 -5.206 1.00 81.88 411 GLU A CA 1
ATOM 3197 C C . GLU A 1 411 ? -20.241 20.185 -4.729 1.00 81.88 411 GLU A C 1
ATOM 3199 O O . GLU A 1 411 ? -19.379 20.461 -3.896 1.00 81.88 411 GLU A O 1
ATOM 3204 N N . HIS A 1 412 ? -21.022 21.102 -5.311 1.00 88.94 412 HIS A N 1
ATOM 3205 C CA . HIS A 1 412 ? -20.924 22.561 -5.169 1.00 88.94 412 HIS A CA 1
ATOM 3206 C C . HIS A 1 412 ? -19.654 23.217 -5.736 1.00 88.94 412 HIS A C 1
ATOM 3208 O O . HIS A 1 412 ? -19.565 24.442 -5.687 1.00 88.94 412 HIS A O 1
ATOM 3214 N N . ARG A 1 413 ? -18.719 22.455 -6.324 1.00 91.75 413 ARG A N 1
ATOM 3215 C CA . ARG A 1 413 ? -17.578 22.977 -7.102 1.00 91.75 413 ARG A CA 1
ATOM 3216 C C . ARG A 1 413 ? -17.314 22.218 -8.411 1.00 91.75 413 ARG A C 1
ATOM 3218 O O . ARG A 1 413 ? -16.214 22.264 -8.954 1.00 91.75 413 ARG A O 1
ATOM 3225 N N . THR A 1 414 ? -18.316 21.537 -8.968 1.00 89.75 414 THR A N 1
ATOM 3226 C CA . THR A 1 414 ? -18.180 20.782 -10.232 1.00 89.75 414 THR A CA 1
ATOM 3227 C C . THR A 1 414 ? -17.886 21.662 -11.454 1.00 89.75 414 THR A C 1
ATOM 3229 O O . THR A 1 414 ? -17.518 21.146 -12.507 1.00 89.75 414 THR A O 1
ATOM 3232 N N . ASP A 1 415 ? -18.057 22.980 -11.325 1.00 90.62 415 ASP A N 1
ATOM 3233 C CA . ASP A 1 415 ? -17.628 24.007 -12.281 1.00 90.62 415 ASP A CA 1
ATOM 3234 C C . ASP A 1 415 ? -16.098 24.106 -12.408 1.00 90.62 415 ASP A C 1
ATOM 3236 O O . ASP A 1 415 ? -15.586 24.527 -13.446 1.00 90.62 415 ASP A O 1
ATOM 3240 N N . LEU A 1 416 ? -15.359 23.695 -11.375 1.00 93.31 416 LEU A N 1
ATOM 3241 C CA . LEU A 1 416 ? -13.911 23.819 -11.307 1.00 93.31 416 LEU A CA 1
ATOM 3242 C C . LEU A 1 416 ? -13.230 22.535 -11.783 1.00 93.31 416 LEU A C 1
ATOM 3244 O O . LEU A 1 416 ? -13.170 21.535 -11.064 1.00 93.31 416 LEU A O 1
ATOM 3248 N N . ALA A 1 417 ? -12.666 22.586 -12.988 1.00 95.50 417 ALA A N 1
ATOM 3249 C CA . ALA A 1 417 ? -11.768 21.561 -13.507 1.00 95.50 417 ALA A CA 1
ATOM 3250 C C . ALA A 1 417 ? -10.303 21.957 -13.275 1.00 95.50 417 ALA A C 1
ATOM 3252 O O . ALA A 1 417 ? -9.917 23.102 -13.521 1.00 95.50 417 ALA A O 1
ATOM 3253 N N . VAL A 1 418 ? -9.477 21.014 -12.828 1.00 97.12 418 VAL A N 1
ATOM 3254 C CA . VAL A 1 418 ? -8.068 21.251 -12.485 1.00 97.12 418 VAL A CA 1
ATOM 3255 C C . VAL A 1 418 ? -7.147 20.226 -13.122 1.00 97.12 418 VAL A C 1
ATOM 3257 O O . VAL A 1 418 ? -7.585 19.134 -13.482 1.00 97.12 418 VAL A O 1
ATOM 3260 N N . LEU A 1 419 ? -5.865 20.570 -13.183 1.00 98.56 419 LEU A N 1
ATOM 3261 C CA . LEU A 1 419 ? -4.742 19.641 -13.230 1.00 98.56 419 LEU A CA 1
ATOM 3262 C C . LEU A 1 419 ? -4.143 19.530 -11.828 1.00 98.56 419 LEU A C 1
ATOM 3264 O O . LEU A 1 419 ? -4.100 20.520 -11.096 1.00 98.56 419 LEU A O 1
ATOM 3268 N N . ARG A 1 420 ? -3.640 18.348 -11.468 1.00 98.56 420 ARG A N 1
ATOM 3269 C CA . ARG A 1 420 ? -2.880 18.145 -10.224 1.00 98.56 420 ARG A CA 1
ATOM 3270 C C . ARG A 1 420 ? -1.545 17.494 -10.520 1.00 98.56 420 ARG A C 1
ATOM 3272 O O . ARG A 1 420 ? -1.504 16.489 -11.221 1.00 98.56 420 ARG A O 1
ATOM 3279 N N . ILE A 1 421 ? -0.476 18.003 -9.925 1.00 98.75 421 ILE A N 1
ATOM 3280 C CA . ILE A 1 421 ? 0.847 17.380 -9.983 1.00 98.75 421 ILE A CA 1
ATOM 3281 C C . ILE A 1 421 ? 1.215 16.892 -8.588 1.00 98.75 421 ILE A C 1
ATOM 3283 O O . ILE A 1 421 ? 1.199 17.659 -7.627 1.00 98.75 421 ILE A O 1
ATOM 3287 N N . VAL A 1 422 ? 1.537 15.602 -8.483 1.00 98.81 422 VAL A N 1
ATOM 3288 C CA . VAL A 1 422 ? 2.086 14.997 -7.268 1.00 98.81 422 VAL A CA 1
ATOM 3289 C C . VAL A 1 422 ? 3.591 14.831 -7.434 1.00 98.81 422 VAL A C 1
ATOM 3291 O O . VAL A 1 422 ? 4.037 14.033 -8.262 1.00 98.81 422 VAL A O 1
ATOM 3294 N N . VAL A 1 423 ? 4.368 15.532 -6.610 1.00 98.69 423 VAL A N 1
ATOM 3295 C CA . VAL A 1 423 ? 5.821 15.365 -6.543 1.00 98.69 423 VAL A CA 1
ATOM 3296 C C . VAL A 1 423 ? 6.154 14.310 -5.492 1.00 98.69 423 VAL A C 1
ATOM 3298 O O . VAL A 1 423 ? 5.680 14.345 -4.354 1.00 98.69 423 VAL A O 1
ATOM 3301 N N . ARG A 1 424 ? 6.951 13.322 -5.900 1.00 98.19 424 ARG A N 1
ATOM 3302 C CA . ARG A 1 424 ? 7.366 12.180 -5.076 1.00 98.19 424 ARG A CA 1
ATOM 3303 C C . ARG A 1 424 ? 8.875 12.023 -5.125 1.00 98.19 424 ARG A C 1
ATOM 3305 O O . ARG A 1 424 ? 9.530 12.558 -6.018 1.00 98.19 424 ARG A O 1
ATOM 3312 N N . ASN A 1 425 ? 9.405 11.191 -4.229 1.00 95.81 425 ASN A N 1
ATOM 3313 C CA . ASN A 1 425 ? 10.822 10.864 -4.230 1.00 95.81 425 ASN A CA 1
ATOM 3314 C C . ASN A 1 425 ? 11.308 10.382 -5.617 1.00 95.81 425 ASN A C 1
ATOM 3316 O O . ASN A 1 425 ? 10.767 9.457 -6.246 1.00 95.81 425 ASN A O 1
ATOM 3320 N N . GLY A 1 426 ? 12.351 11.066 -6.084 1.00 90.94 426 GLY A N 1
ATOM 3321 C CA . GLY A 1 426 ? 13.005 10.907 -7.374 1.00 90.94 426 GLY A CA 1
ATOM 3322 C C . GLY A 1 426 ? 12.299 11.549 -8.582 1.00 90.94 426 GLY A C 1
ATOM 3323 O O . GLY A 1 426 ? 12.724 11.290 -9.707 1.00 90.94 426 GLY A O 1
ATOM 3324 N N . PHE A 1 427 ? 11.267 12.375 -8.384 1.00 97.56 427 PHE A N 1
ATOM 3325 C CA . PHE A 1 427 ? 10.926 13.425 -9.350 1.00 97.56 427 PHE A CA 1
ATOM 3326 C C . PHE A 1 427 ? 11.789 14.656 -9.035 1.00 97.56 427 PHE A C 1
ATOM 3328 O O . PHE A 1 427 ? 11.582 15.319 -8.022 1.00 97.56 427 PHE A O 1
ATOM 3335 N N . THR A 1 428 ? 12.827 14.880 -9.838 1.00 96.94 428 THR A N 1
ATOM 3336 C CA . THR A 1 428 ? 13.884 15.870 -9.582 1.00 96.94 428 THR A CA 1
ATOM 3337 C C . THR A 1 428 ? 13.561 17.231 -10.199 1.00 96.94 428 THR A C 1
ATOM 3339 O O . THR A 1 428 ? 12.648 17.342 -11.016 1.00 96.94 428 THR A O 1
ATOM 3342 N N . HIS A 1 429 ? 14.354 18.258 -9.870 1.00 97.00 429 HIS A N 1
ATOM 3343 C CA . HIS A 1 429 ? 14.306 19.545 -10.574 1.00 97.00 429 HIS A CA 1
ATOM 3344 C C . HIS A 1 429 ? 14.497 19.386 -12.089 1.00 97.00 429 HIS A C 1
ATOM 3346 O O . HIS A 1 429 ? 13.743 19.985 -12.844 1.00 97.00 429 HIS A O 1
ATOM 3352 N N . ASP A 1 430 ? 15.402 18.511 -12.538 1.00 97.12 430 ASP A N 1
ATOM 3353 C CA . ASP A 1 430 ? 15.605 18.261 -13.972 1.00 97.12 430 ASP A CA 1
ATOM 3354 C C . ASP A 1 430 ? 14.345 17.697 -14.650 1.00 97.12 430 ASP A C 1
ATOM 3356 O O . ASP A 1 430 ? 13.971 18.133 -15.736 1.00 97.12 430 ASP A O 1
ATOM 3360 N N . LEU A 1 431 ? 13.647 16.749 -14.008 1.00 97.75 431 LEU A N 1
ATOM 3361 C CA . LEU A 1 431 ? 12.381 16.223 -14.534 1.00 97.75 431 LEU A CA 1
ATOM 3362 C C . LEU A 1 431 ? 11.266 17.277 -14.503 1.00 97.75 431 LEU A C 1
ATOM 3364 O O . LEU A 1 431 ? 10.428 17.298 -15.403 1.00 97.75 431 LEU A O 1
ATOM 3368 N N . ALA A 1 432 ? 11.261 18.158 -13.499 1.00 98.50 432 ALA A N 1
ATOM 3369 C CA . ALA A 1 432 ? 10.339 19.287 -13.431 1.00 98.50 432 ALA A CA 1
ATOM 3370 C C . ALA A 1 432 ? 10.595 20.306 -14.556 1.00 98.50 432 ALA A C 1
ATOM 3372 O O . ALA A 1 432 ? 9.642 20.788 -15.167 1.00 98.50 432 ALA A O 1
ATOM 3373 N N . ASP A 1 433 ? 11.861 20.589 -14.870 1.00 97.94 433 ASP A N 1
ATOM 3374 C CA . ASP A 1 433 ? 12.246 21.479 -15.967 1.00 97.94 433 ASP A CA 1
ATOM 3375 C C . ASP A 1 433 ? 11.905 20.870 -17.339 1.00 97.94 433 ASP A C 1
ATOM 3377 O O . ASP A 1 433 ? 11.423 21.589 -18.214 1.00 97.94 433 ASP A O 1
ATOM 3381 N N . LEU A 1 434 ? 12.065 19.552 -17.518 1.00 98.38 434 LEU A N 1
ATOM 3382 C CA . LEU A 1 434 ? 11.618 18.846 -18.728 1.00 98.38 434 LEU A CA 1
ATOM 3383 C C . LEU A 1 434 ? 10.094 18.892 -18.892 1.00 98.38 434 LEU A C 1
ATOM 3385 O O . LEU A 1 434 ? 9.608 19.250 -19.962 1.00 98.38 434 LEU A O 1
ATOM 3389 N N . LEU A 1 435 ? 9.335 18.613 -17.827 1.00 98.62 435 LEU A N 1
ATOM 3390 C CA . LEU A 1 435 ? 7.874 18.736 -17.847 1.00 98.62 435 LEU A CA 1
ATOM 3391 C C . LEU A 1 435 ? 7.433 20.157 -18.228 1.00 98.62 435 LEU A C 1
ATOM 3393 O O . LEU A 1 435 ? 6.497 20.331 -19.009 1.00 98.62 435 LEU A O 1
ATOM 3397 N N . LEU A 1 436 ? 8.092 21.175 -17.670 1.00 98.56 436 LEU A N 1
ATOM 3398 C CA . LEU A 1 436 ? 7.798 22.570 -17.978 1.00 98.56 436 LEU A CA 1
ATOM 3399 C C . LEU A 1 436 ? 8.130 22.912 -19.438 1.00 98.56 436 LEU A C 1
ATOM 3401 O O . LEU A 1 436 ? 7.356 23.619 -20.083 1.00 98.56 436 LEU A O 1
ATOM 3405 N N . ALA A 1 437 ? 9.247 22.406 -19.965 1.00 98.50 437 ALA A N 1
ATOM 3406 C CA . ALA A 1 437 ? 9.625 22.588 -21.363 1.00 98.50 437 ALA A CA 1
ATOM 3407 C C . ALA A 1 437 ? 8.597 21.960 -22.319 1.00 98.50 437 ALA A C 1
ATOM 3409 O O . ALA A 1 437 ? 8.192 22.614 -23.283 1.00 98.50 437 ALA A O 1
ATOM 3410 N N . ASP A 1 438 ? 8.117 20.751 -22.020 1.00 98.50 438 ASP A N 1
ATOM 3411 C CA . ASP A 1 438 ? 7.082 20.081 -22.816 1.00 98.50 438 ASP A CA 1
ATOM 3412 C C . ASP A 1 438 ? 5.743 20.831 -22.737 1.00 98.50 438 ASP A C 1
ATOM 3414 O O . ASP A 1 438 ? 5.084 21.043 -23.756 1.00 98.50 438 ASP A O 1
ATOM 3418 N N . LEU A 1 439 ? 5.359 21.327 -21.552 1.00 98.38 439 LEU A N 1
ATOM 3419 C CA . LEU A 1 439 ? 4.171 22.174 -21.399 1.00 98.38 439 LEU A CA 1
ATOM 3420 C C . LEU A 1 439 ? 4.266 23.437 -22.269 1.00 98.38 439 LEU A C 1
ATOM 3422 O O . LEU A 1 439 ? 3.327 23.757 -22.999 1.00 98.38 439 LEU A O 1
ATOM 3426 N N . LEU A 1 440 ? 5.404 24.134 -22.218 1.00 98.19 440 LEU A N 1
ATOM 3427 C CA . LEU A 1 440 ? 5.677 25.328 -23.022 1.00 98.19 440 LEU A CA 1
ATOM 3428 C C . LEU A 1 440 ? 5.637 25.040 -24.528 1.00 98.19 440 LEU A C 1
ATOM 3430 O O . LEU A 1 440 ? 5.133 25.865 -25.291 1.00 98.19 440 LEU A O 1
ATOM 3434 N N . ALA A 1 441 ? 6.140 23.883 -24.964 1.00 98.00 441 ALA A N 1
ATOM 3435 C CA . ALA A 1 441 ? 6.115 23.477 -26.367 1.00 98.00 441 ALA A CA 1
ATOM 3436 C C . ALA A 1 441 ? 4.683 23.246 -26.886 1.00 98.00 441 ALA A C 1
ATOM 3438 O O . ALA A 1 441 ? 4.386 23.545 -28.048 1.00 98.00 441 ALA A O 1
ATOM 3439 N N . GLU A 1 442 ? 3.781 22.769 -26.025 1.00 97.44 442 GLU A N 1
ATOM 3440 C CA . GLU A 1 442 ? 2.386 22.489 -26.378 1.00 97.44 442 GLU A CA 1
ATOM 3441 C C . GLU A 1 442 ? 1.474 23.727 -26.345 1.00 97.44 442 GLU A C 1
ATOM 3443 O O . GLU A 1 442 ? 0.477 23.775 -27.078 1.00 97.44 442 GLU A O 1
ATOM 3448 N N . LEU A 1 443 ? 1.811 24.758 -25.560 1.00 96.62 443 LEU A N 1
ATOM 3449 C CA . LEU A 1 443 ? 0.981 25.962 -25.409 1.00 96.62 443 LEU A CA 1
ATOM 3450 C C . LEU A 1 443 ? 0.609 26.636 -26.743 1.00 96.62 443 LEU A C 1
ATOM 3452 O O . LEU A 1 443 ? -0.587 26.825 -26.973 1.00 96.62 443 LEU A O 1
ATOM 3456 N N . PRO A 1 444 ? 1.532 26.904 -27.692 1.00 97.19 444 PRO A N 1
ATOM 3457 C CA . PRO A 1 444 ? 1.166 27.526 -28.965 1.00 97.19 444 PRO A CA 1
ATOM 3458 C C . PRO A 1 444 ? 0.159 26.708 -29.784 1.00 97.19 444 PRO A C 1
ATOM 3460 O O . PRO A 1 444 ? -0.589 27.262 -30.591 1.00 97.19 444 PRO A O 1
ATOM 3463 N N . ARG A 1 445 ? 0.155 25.374 -29.640 1.00 96.56 445 ARG A N 1
ATOM 3464 C CA . ARG A 1 445 ? -0.817 24.496 -30.307 1.00 96.56 445 ARG A CA 1
ATOM 3465 C C . ARG A 1 445 ? -2.181 24.578 -29.629 1.00 96.56 445 ARG A C 1
ATOM 3467 O O . ARG A 1 445 ? -3.185 24.642 -30.337 1.00 96.56 445 ARG A O 1
ATOM 3474 N N . LEU A 1 446 ? -2.208 24.589 -28.299 1.00 96.38 446 LEU A N 1
ATOM 3475 C CA . LEU A 1 446 ? -3.424 24.737 -27.498 1.00 96.38 446 LEU A CA 1
ATOM 3476 C C . LEU A 1 446 ? -4.083 26.106 -27.727 1.00 96.38 446 LEU A C 1
ATOM 3478 O O . LEU A 1 446 ? -5.281 26.175 -27.977 1.00 96.38 446 LEU A O 1
ATOM 3482 N N . GLU A 1 447 ? -3.302 27.185 -27.762 1.00 95.38 447 GLU A N 1
ATOM 3483 C CA . GLU A 1 447 ? -3.782 28.560 -27.976 1.00 95.38 447 GLU A CA 1
ATOM 3484 C C . GLU A 1 447 ? -4.401 28.797 -29.359 1.00 95.38 447 GLU A C 1
ATOM 3486 O O . GLU A 1 447 ? -5.229 29.691 -29.524 1.00 95.38 447 GLU A O 1
ATOM 3491 N N . ARG A 1 448 ? -4.040 27.988 -30.364 1.00 95.94 448 ARG A N 1
ATOM 3492 C CA . ARG A 1 448 ? -4.673 28.031 -31.693 1.00 95.94 448 ARG A CA 1
ATOM 3493 C C . ARG A 1 448 ? -6.050 27.363 -31.733 1.00 95.94 448 ARG A C 1
ATOM 3495 O O . ARG A 1 448 ? -6.723 27.456 -32.761 1.00 95.94 448 ARG A O 1
ATOM 3502 N N . GLN A 1 449 ? -6.467 26.668 -30.675 1.00 95.56 449 GLN A N 1
ATOM 3503 C CA . GLN A 1 449 ? -7.785 26.042 -30.620 1.00 95.56 449 GLN A CA 1
ATOM 3504 C C . GLN A 1 449 ? -8.879 27.097 -30.427 1.00 95.56 449 GLN A C 1
ATOM 3506 O O . GLN A 1 449 ? -8.758 28.014 -29.620 1.00 95.56 449 GLN A O 1
ATOM 3511 N N . SER A 1 450 ? -9.977 26.950 -31.169 1.00 91.25 450 SER A N 1
ATOM 3512 C CA . SER A 1 450 ? -11.145 27.832 -31.063 1.00 91.25 450 SER A CA 1
ATOM 3513 C C . SER A 1 450 ? -12.139 27.401 -29.981 1.00 91.25 450 SER A C 1
ATOM 3515 O O . SER A 1 450 ? -13.034 28.168 -29.637 1.00 91.25 450 SER A O 1
ATOM 3517 N N . SER A 1 451 ? -12.034 26.162 -29.498 1.00 92.94 451 SER A N 1
ATOM 3518 C CA . SER A 1 451 ? -12.899 25.572 -28.474 1.00 92.94 451 SER A CA 1
ATOM 3519 C C . SER A 1 451 ? -12.259 24.302 -27.895 1.00 92.94 451 SER A C 1
ATOM 3521 O O . SER A 1 451 ? -11.559 23.609 -28.646 1.00 92.94 451 SER A O 1
ATOM 3523 N N . PRO A 1 452 ? -12.568 23.924 -26.638 1.00 91.62 452 PRO A N 1
ATOM 3524 C CA . PRO A 1 452 ? -12.084 22.683 -26.041 1.00 91.62 452 PRO A CA 1
ATOM 3525 C C . PRO A 1 452 ? -12.419 21.464 -26.897 1.00 91.62 452 PRO A C 1
ATOM 3527 O O . PRO A 1 452 ? -13.555 21.313 -27.353 1.00 91.62 452 PRO A O 1
ATOM 3530 N N . GLN A 1 453 ? -11.435 20.592 -27.113 1.00 89.12 453 GLN A N 1
ATOM 3531 C CA . GLN A 1 453 ? -11.611 19.343 -27.866 1.00 89.12 453 GLN A CA 1
ATOM 3532 C C . GLN A 1 453 ? -11.851 18.153 -26.932 1.00 89.12 453 GLN A C 1
ATOM 3534 O O . GLN A 1 453 ? -12.347 17.103 -27.350 1.00 89.12 453 GLN A O 1
ATOM 3539 N N . ARG A 1 454 ? -11.509 18.314 -25.652 1.00 84.94 454 ARG A N 1
ATOM 3540 C CA . ARG A 1 454 ? -11.626 17.310 -24.600 1.00 84.94 454 ARG A CA 1
ATOM 3541 C C . ARG A 1 454 ? -12.432 17.842 -23.419 1.00 84.94 454 ARG A C 1
ATOM 3543 O O . ARG A 1 454 ? -12.497 19.036 -23.157 1.00 84.94 454 ARG A O 1
ATOM 3550 N N . GLY A 1 455 ? -13.077 16.922 -22.707 1.00 74.69 455 GLY A N 1
ATOM 3551 C CA . GLY A 1 455 ? -13.934 17.216 -21.555 1.00 74.69 455 GLY A CA 1
ATOM 3552 C C . GLY A 1 455 ? -13.867 16.114 -20.502 1.00 74.69 455 GLY A C 1
ATOM 3553 O O . GLY A 1 455 ? -13.053 15.197 -20.606 1.00 74.69 455 GLY A O 1
ATOM 3554 N N . THR A 1 456 ? -14.751 16.150 -19.507 1.00 63.28 456 THR A N 1
ATOM 3555 C CA . THR A 1 456 ? -14.737 15.233 -18.347 1.00 63.28 456 THR A CA 1
ATOM 3556 C C . THR A 1 456 ? -14.684 13.742 -18.721 1.00 63.28 456 THR A C 1
ATOM 3558 O O . THR A 1 456 ? -13.992 12.968 -18.059 1.00 63.28 456 THR A O 1
ATOM 3561 N N . GLY A 1 457 ? -15.322 13.346 -19.830 1.00 58.09 457 GLY A N 1
ATOM 3562 C CA . GLY A 1 457 ? -15.313 11.973 -20.361 1.00 58.09 457 GLY A CA 1
ATOM 3563 C C . GLY A 1 457 ? -13.994 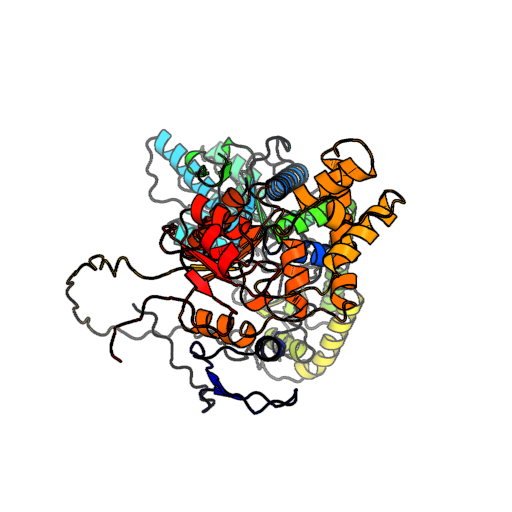11.504 -20.998 1.00 58.09 457 GLY A C 1
ATOM 3564 O O . GLY A 1 457 ? -13.856 10.326 -21.309 1.00 58.09 457 GLY A O 1
ATOM 3565 N N . SER A 1 458 ? -13.018 12.396 -21.189 1.00 58.75 458 SER A N 1
ATOM 3566 C CA . SER A 1 458 ? -11.718 12.100 -21.822 1.00 58.75 458 SER A CA 1
ATOM 3567 C C . SER A 1 458 ? -10.560 11.908 -20.832 1.00 58.75 458 SER A C 1
ATOM 3569 O O . SER A 1 458 ? -9.418 11.714 -21.245 1.00 58.75 458 SER A O 1
ATOM 3571 N N . SER A 1 459 ? -10.858 11.945 -19.529 1.00 48.53 459 SER A N 1
ATOM 3572 C CA . SER A 1 459 ? -9.887 11.848 -18.431 1.00 48.53 459 SER A CA 1
ATOM 3573 C C . SER A 1 459 ? -9.299 10.441 -18.231 1.00 48.53 459 SER A C 1
ATOM 3575 O O . SER A 1 459 ? -8.290 10.300 -17.537 1.00 48.53 459 SER A O 1
ATOM 3577 N N . SER A 1 460 ? -9.872 9.396 -18.848 1.00 47.56 460 SER A N 1
ATOM 3578 C CA . SER A 1 460 ? -9.410 8.015 -18.666 1.00 47.56 460 SER A CA 1
ATOM 3579 C C . SER A 1 460 ? -8.240 7.624 -19.580 1.00 47.56 460 SER A C 1
ATOM 3581 O O . SER A 1 460 ? -8.003 8.175 -20.659 1.00 47.56 460 SER A O 1
ATOM 3583 N N . PHE A 1 461 ? -7.464 6.649 -19.111 1.00 40.84 461 PHE A N 1
ATOM 3584 C CA . PHE A 1 461 ? -6.491 5.909 -19.905 1.00 40.84 461 PHE A CA 1
ATOM 3585 C C . PHE A 1 461 ? -7.276 5.050 -20.913 1.00 40.84 461 PHE A C 1
ATOM 3587 O O . PHE A 1 461 ? -7.871 4.036 -20.551 1.00 40.84 461 PHE A O 1
ATOM 3594 N N . ALA A 1 462 ? -7.370 5.485 -22.170 1.00 37.44 462 ALA A N 1
ATOM 3595 C CA . ALA A 1 462 ? -8.122 4.768 -23.194 1.00 37.44 462 ALA A CA 1
ATOM 3596 C C . ALA A 1 462 ? -7.204 3.839 -24.006 1.00 37.44 462 ALA A C 1
ATOM 3598 O O . ALA A 1 462 ? -6.869 4.131 -25.147 1.00 37.44 462 ALA A O 1
ATOM 3599 N N . HIS A 1 463 ? -6.870 2.685 -23.422 1.00 39.19 463 HIS A N 1
ATOM 3600 C CA . HIS A 1 463 ? -6.635 1.450 -24.187 1.00 39.19 463 HIS A CA 1
ATOM 3601 C C . HIS A 1 463 ? -7.866 0.517 -24.156 1.00 39.19 463 HIS A C 1
ATOM 3603 O O . HIS A 1 463 ? -7.761 -0.662 -24.469 1.00 39.19 463 HIS A O 1
ATOM 3609 N N . GLY A 1 464 ? -9.053 1.041 -23.806 1.00 28.84 464 GLY A N 1
ATOM 3610 C CA . GLY A 1 464 ? -10.302 0.266 -23.781 1.00 28.84 464 GLY A CA 1
ATOM 3611 C C . GLY A 1 464 ? -11.069 0.257 -22.451 1.00 28.84 464 GLY A C 1
ATOM 3612 O O . GLY A 1 464 ? -11.827 -0.671 -22.189 1.00 28.84 464 GLY A O 1
ATOM 3613 N N . ALA A 1 465 ? -10.957 1.272 -21.596 1.00 28.72 465 ALA A N 1
ATOM 3614 C CA . ALA A 1 465 ? -11.851 1.399 -20.442 1.00 28.72 465 ALA A CA 1
ATOM 3615 C C . ALA A 1 465 ? -12.410 2.825 -20.359 1.00 28.72 465 ALA A C 1
ATOM 3617 O O . ALA A 1 465 ? -11.697 3.777 -20.039 1.00 28.72 465 ALA A O 1
ATOM 3618 N N . SER A 1 466 ? -13.694 2.983 -20.689 1.00 27.88 466 SER A N 1
ATOM 3619 C CA . SER A 1 466 ? -14.417 4.255 -20.597 1.00 27.88 466 SER A CA 1
ATOM 3620 C C . SER A 1 466 ? -15.615 4.107 -19.641 1.00 27.88 466 SER A C 1
ATOM 3622 O O . SER A 1 466 ? -16.304 3.086 -19.711 1.00 27.88 466 SER A O 1
ATOM 3624 N N . PRO A 1 467 ? -15.877 5.070 -18.734 1.00 32.50 467 PRO A N 1
ATOM 3625 C CA . PRO A 1 467 ? -17.009 5.023 -17.808 1.00 32.50 467 PRO A CA 1
ATOM 3626 C C . PRO A 1 467 ? -18.282 5.596 -18.466 1.00 32.50 467 PRO A C 1
ATOM 3628 O O . PRO A 1 467 ? -18.311 6.766 -18.839 1.00 32.50 467 PRO A O 1
ATOM 3631 N N . MET A 1 468 ? -19.351 4.798 -18.617 1.00 31.61 468 MET A N 1
ATOM 3632 C CA . MET A 1 468 ? -20.618 5.279 -19.201 1.00 31.61 468 MET A CA 1
ATOM 3633 C C . MET A 1 468 ? -21.546 5.948 -18.175 1.00 31.61 468 MET A C 1
ATOM 3635 O O . MET A 1 468 ? -21.811 5.418 -17.095 1.00 31.61 468 MET A O 1
ATOM 3639 N N . ALA A 1 469 ? -22.081 7.105 -18.573 1.00 28.12 469 ALA A N 1
ATOM 3640 C CA . ALA A 1 469 ? -23.072 7.904 -17.862 1.00 28.12 469 ALA A CA 1
ATOM 3641 C C . ALA A 1 469 ? -24.498 7.316 -17.940 1.00 28.12 469 ALA A C 1
ATOM 3643 O O . ALA A 1 469 ? -24.872 6.645 -18.901 1.00 28.12 469 ALA A O 1
ATOM 3644 N N . LYS A 1 470 ? -25.297 7.611 -16.904 1.00 30.20 470 LYS A N 1
ATOM 3645 C CA . LYS A 1 470 ? -26.675 7.145 -16.674 1.00 30.20 470 LYS A CA 1
ATOM 3646 C C . LYS A 1 470 ? -27.653 7.621 -17.760 1.00 30.20 470 LYS A C 1
ATOM 3648 O O . LYS A 1 470 ? -27.843 8.822 -17.926 1.00 30.20 470 LYS A O 1
ATOM 3653 N N . GLN A 1 471 ? -28.391 6.690 -18.366 1.00 25.48 471 GLN A N 1
ATOM 3654 C CA . GLN A 1 471 ? -29.699 6.9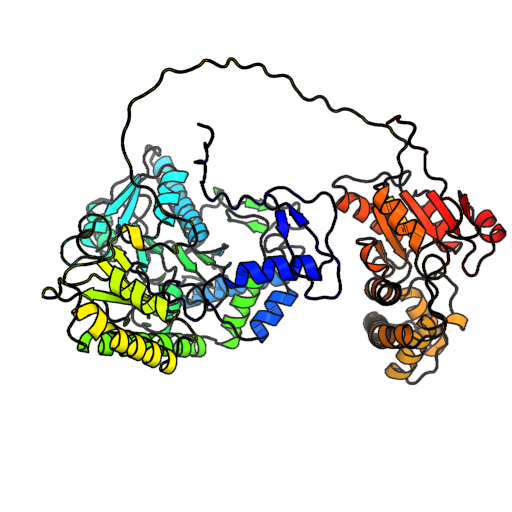68 -18.969 1.00 25.48 471 GLN A CA 1
ATOM 3655 C C . GLN A 1 471 ? -30.742 5.971 -18.450 1.00 25.48 471 GLN A C 1
ATOM 3657 O O . GLN A 1 471 ? -30.546 4.759 -18.474 1.00 25.48 471 GLN A O 1
ATOM 3662 N N . LEU A 1 472 ? -31.829 6.530 -17.918 1.00 34.00 472 LEU A N 1
ATOM 3663 C CA . LEU A 1 472 ? -32.989 5.854 -17.340 1.00 34.00 472 LEU A CA 1
ATOM 3664 C C . LEU A 1 472 ? -33.849 5.195 -18.426 1.00 34.00 472 LEU A C 1
ATOM 3666 O O . LEU A 1 472 ? -34.303 5.907 -19.319 1.00 34.00 472 LEU A O 1
ATOM 3670 N N . VAL A 1 473 ? -34.174 3.901 -18.283 1.00 24.70 473 VAL A N 1
ATOM 3671 C CA . VAL A 1 473 ? -35.375 3.287 -18.886 1.00 24.70 473 VAL A CA 1
ATOM 3672 C C . VAL A 1 473 ? -35.984 2.225 -17.947 1.00 24.70 473 VAL A C 1
ATOM 3674 O O . VAL A 1 473 ? -35.286 1.508 -17.236 1.00 24.70 473 VAL A O 1
ATOM 3677 N N . SER A 1 474 ? -37.315 2.219 -17.958 1.00 24.36 474 SER A N 1
ATOM 3678 C CA . SER A 1 474 ? -38.369 1.615 -17.129 1.00 24.36 474 SER A CA 1
ATOM 3679 C C . SER A 1 474 ? -38.410 0.069 -17.036 1.00 24.36 474 SER A C 1
ATOM 3681 O O . SER A 1 474 ? -37.763 -0.615 -17.827 1.00 24.36 474 SER A O 1
ATOM 3683 N N . PRO A 1 475 ? -39.198 -0.506 -16.096 1.00 25.23 475 PRO A N 1
ATOM 3684 C CA . PRO A 1 475 ? -39.043 -1.887 -15.636 1.00 25.23 475 PRO A CA 1
ATOM 3685 C C . PRO A 1 475 ? -39.759 -2.920 -16.518 1.00 25.23 475 PRO A C 1
ATOM 3687 O O . PRO A 1 475 ? -40.928 -2.755 -16.864 1.00 25.23 475 PRO A O 1
ATOM 3690 N N . ALA A 1 476 ? -39.075 -4.034 -16.797 1.00 25.52 476 ALA A N 1
ATOM 3691 C CA . ALA A 1 476 ? -39.679 -5.256 -17.322 1.00 25.52 476 ALA A CA 1
ATOM 3692 C C . ALA A 1 476 ? -39.923 -6.284 -16.197 1.00 25.52 476 ALA A C 1
ATOM 3694 O O . ALA A 1 476 ? -39.158 -6.399 -15.241 1.00 25.52 476 ALA A O 1
ATOM 3695 N N . THR A 1 477 ? -41.041 -6.989 -16.343 1.00 25.36 477 THR A N 1
ATOM 3696 C CA . THR A 1 477 ? -41.758 -7.895 -15.430 1.00 25.36 477 THR A CA 1
ATOM 3697 C C . THR A 1 477 ? -40.937 -9.114 -14.954 1.00 25.36 477 THR A C 1
ATOM 3699 O O . THR A 1 477 ? -40.133 -9.633 -15.729 1.00 25.36 477 THR A O 1
ATOM 3702 N N . PRO A 1 478 ? -41.131 -9.621 -13.714 1.00 25.70 478 PRO A N 1
ATOM 3703 C CA . PRO A 1 478 ? -40.279 -10.664 -13.140 1.00 25.70 478 PRO A CA 1
ATOM 3704 C C . PRO A 1 478 ? -40.686 -12.083 -13.566 1.00 25.70 478 PRO A C 1
ATOM 3706 O O . PRO A 1 478 ? -41.866 -12.433 -13.573 1.00 25.70 478 PRO A O 1
ATOM 3709 N N . LEU A 1 479 ? -39.687 -12.926 -13.846 1.00 25.22 479 LEU A N 1
ATOM 3710 C CA . LEU A 1 479 ? -39.837 -14.377 -13.960 1.00 25.22 479 LEU A CA 1
ATOM 3711 C C . LEU A 1 479 ? -39.503 -15.041 -12.617 1.00 25.22 479 LEU A C 1
ATOM 3713 O O . LEU A 1 479 ? -38.401 -14.899 -12.091 1.00 25.22 479 LEU A O 1
ATOM 3717 N N . ASN A 1 480 ? -40.487 -15.767 -12.086 1.00 25.89 480 ASN A N 1
ATOM 3718 C CA . ASN A 1 480 ? -40.384 -16.641 -10.921 1.00 25.89 480 ASN A CA 1
ATOM 3719 C C . ASN A 1 480 ? -39.372 -17.771 -11.165 1.00 25.89 480 ASN A C 1
ATOM 3721 O O . ASN A 1 480 ? -39.520 -18.530 -12.121 1.00 25.89 480 ASN A O 1
ATOM 3725 N N . MET A 1 481 ? -38.434 -17.961 -10.236 1.00 25.36 481 MET A N 1
ATOM 3726 C CA . MET A 1 481 ? -37.764 -19.248 -10.042 1.00 25.36 481 MET A CA 1
ATOM 3727 C C . MET A 1 481 ? -37.903 -19.677 -8.584 1.00 25.36 481 MET A C 1
ATOM 3729 O O . MET A 1 481 ? -37.404 -19.035 -7.663 1.00 25.36 481 MET A O 1
ATOM 3733 N N . THR A 1 482 ? -38.646 -20.761 -8.406 1.00 23.56 482 THR A N 1
ATOM 3734 C CA . THR A 1 482 ? -38.855 -21.492 -7.164 1.00 23.56 482 THR A CA 1
ATOM 3735 C C . THR A 1 482 ? -37.621 -22.319 -6.811 1.00 23.56 482 THR A C 1
ATOM 3737 O O . THR A 1 482 ? -37.000 -22.961 -7.655 1.00 23.56 482 THR A O 1
ATOM 3740 N N . SER A 1 483 ? -37.287 -22.302 -5.525 1.00 25.53 483 SER A N 1
ATOM 3741 C CA . SER A 1 483 ? -36.222 -23.068 -4.889 1.00 25.53 483 SER A CA 1
ATOM 3742 C C . SER A 1 483 ? -36.476 -24.575 -4.939 1.00 25.53 483 SER A C 1
ATOM 3744 O O . SER A 1 483 ? -37.539 -25.025 -4.511 1.00 25.53 483 SER A O 1
ATOM 3746 N N . THR A 1 484 ? -35.461 -25.359 -5.300 1.00 24.17 484 THR A N 1
ATOM 3747 C CA . THR A 1 484 ? -35.305 -26.723 -4.775 1.00 24.17 484 THR A CA 1
ATOM 3748 C C . THR A 1 484 ? -33.849 -26.966 -4.395 1.00 24.17 484 THR A C 1
ATOM 3750 O O . THR A 1 484 ? -32.927 -26.827 -5.191 1.00 24.17 484 THR A O 1
ATOM 3753 N N . SER A 1 485 ? -33.661 -27.270 -3.116 1.00 27.88 485 SER A N 1
ATOM 3754 C CA . SER A 1 485 ? -32.428 -27.721 -2.489 1.00 27.88 485 SER A CA 1
ATOM 3755 C C . SER A 1 485 ? -32.242 -29.222 -2.723 1.00 27.88 485 SER A C 1
ATOM 3757 O O . SER A 1 485 ? -33.107 -30.002 -2.325 1.00 27.88 485 SER A O 1
ATOM 3759 N N . SER A 1 486 ? -31.101 -29.646 -3.265 1.00 26.19 486 SER A N 1
ATOM 3760 C CA . SER A 1 486 ? -30.644 -31.037 -3.162 1.00 26.19 486 SER A CA 1
ATOM 3761 C C . SER A 1 486 ? -29.163 -31.075 -2.802 1.00 26.19 486 SER A C 1
ATOM 3763 O O . SER A 1 486 ? -28.325 -30.538 -3.525 1.00 26.19 486 SER A O 1
ATOM 3765 N N . GLY A 1 487 ? -28.871 -31.674 -1.646 1.00 25.42 487 GLY A N 1
ATOM 3766 C CA . GLY A 1 487 ? -27.540 -31.770 -1.064 1.00 25.42 487 GLY A CA 1
ATOM 3767 C C . GLY A 1 487 ? -26.565 -32.612 -1.882 1.00 25.42 487 GLY A C 1
ATOM 3768 O O . GLY A 1 487 ? -26.927 -33.632 -2.467 1.00 25.42 487 GLY A O 1
ATOM 3769 N N . TYR A 1 488 ? -25.300 -32.201 -1.855 1.00 25.05 488 TYR A N 1
ATOM 3770 C CA . TYR A 1 488 ? -24.184 -33.031 -2.283 1.00 25.05 488 TYR A CA 1
ATOM 3771 C C . TYR A 1 488 ? -23.732 -33.909 -1.114 1.00 25.05 488 TYR A C 1
ATOM 3773 O O . TYR A 1 488 ? -23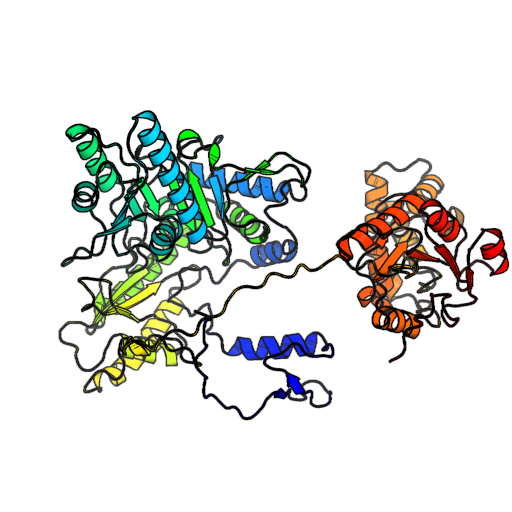.113 -33.451 -0.155 1.00 25.05 488 TYR A O 1
ATOM 3781 N N . SER A 1 489 ? -24.091 -35.188 -1.206 1.00 25.58 489 SER A N 1
ATOM 3782 C CA . SER A 1 489 ? -23.546 -36.269 -0.391 1.00 25.58 489 SER A CA 1
ATOM 3783 C C . SER A 1 489 ? -22.073 -36.509 -0.742 1.00 25.58 489 SER A C 1
ATOM 3785 O O . SER A 1 489 ? -21.698 -36.513 -1.916 1.00 25.58 489 SER A O 1
ATOM 3787 N N . ARG A 1 490 ? -21.252 -36.743 0.290 1.00 33.91 490 ARG A N 1
ATOM 3788 C CA . ARG A 1 490 ? -19.876 -37.249 0.195 1.00 33.91 490 ARG A CA 1
ATOM 3789 C C . ARG A 1 490 ? -19.873 -38.581 -0.560 1.00 33.91 490 ARG A C 1
ATOM 3791 O O . ARG A 1 490 ? -20.383 -39.569 -0.042 1.00 33.91 490 ARG A O 1
ATOM 3798 N N . ASN A 1 491 ? -19.242 -38.626 -1.730 1.00 28.88 491 ASN A N 1
ATOM 3799 C CA . ASN A 1 491 ? -18.856 -39.891 -2.347 1.00 28.88 491 ASN A CA 1
ATOM 3800 C C . ASN A 1 491 ? -17.457 -40.281 -1.866 1.00 28.88 491 ASN A C 1
ATOM 3802 O O . ASN A 1 491 ? -16.460 -39.678 -2.257 1.00 28.88 491 ASN A O 1
ATOM 3806 N N . SER A 1 492 ? -17.408 -41.316 -1.029 1.00 38.38 492 SER A N 1
ATOM 3807 C CA . SER A 1 492 ? -16.228 -42.142 -0.798 1.00 38.38 492 SER A CA 1
ATOM 3808 C C . SER A 1 492 ? -15.771 -42.759 -2.124 1.00 38.38 492 SER A C 1
ATOM 3810 O O . SER A 1 492 ? -16.514 -43.541 -2.721 1.00 38.38 492 SER A O 1
ATOM 3812 N N . ARG A 1 493 ? -14.562 -42.431 -2.587 1.00 34.41 493 ARG A N 1
ATOM 3813 C CA . ARG A 1 493 ? -13.888 -43.157 -3.672 1.00 34.41 493 ARG A CA 1
ATOM 3814 C C . ARG A 1 493 ? -12.704 -43.937 -3.094 1.00 34.41 493 ARG A C 1
ATOM 3816 O O . ARG A 1 493 ? -11.851 -43.354 -2.444 1.00 34.41 493 ARG A O 1
ATOM 3823 N N . ASN A 1 494 ? -12.767 -45.251 -3.308 1.00 36.53 494 ASN A N 1
ATOM 3824 C CA . ASN A 1 494 ? -11.757 -46.314 -3.267 1.00 36.53 494 ASN A CA 1
ATOM 3825 C C . ASN A 1 494 ? -10.494 -46.173 -2.398 1.00 36.53 494 ASN A C 1
ATOM 3827 O O . ASN A 1 494 ? -9.619 -45.346 -2.610 1.00 36.53 494 ASN A O 1
ATOM 3831 N N . SER A 1 495 ? -10.352 -47.149 -1.503 1.00 42.69 495 SER A N 1
ATOM 3832 C CA . SER A 1 495 ? -9.289 -47.365 -0.522 1.00 42.69 495 SER A CA 1
ATOM 3833 C C . SER A 1 495 ? -8.001 -48.016 -1.062 1.00 42.69 495 SER A C 1
ATOM 3835 O O . SER A 1 495 ? -7.351 -48.725 -0.300 1.00 42.69 495 SER A O 1
ATOM 3837 N N . HIS A 1 496 ? -7.633 -47.842 -2.340 1.00 48.38 496 HIS A N 1
ATOM 3838 C CA . HIS A 1 496 ? -6.493 -48.569 -2.946 1.00 48.38 496 HIS A CA 1
ATOM 3839 C C . HIS A 1 496 ? -5.596 -47.763 -3.908 1.00 48.38 496 HIS A C 1
ATOM 3841 O O . HIS A 1 496 ? -4.806 -48.359 -4.634 1.00 48.38 496 HIS A O 1
ATOM 3847 N N . SER A 1 497 ? -5.667 -46.431 -3.939 1.00 69.12 497 SER A N 1
ATOM 3848 C CA . SER A 1 497 ? -4.806 -45.628 -4.822 1.00 69.12 497 SER A CA 1
ATOM 3849 C C . SER A 1 497 ? -3.545 -45.154 -4.098 1.00 69.12 497 SER A C 1
ATOM 3851 O O . SER A 1 497 ? -3.645 -44.483 -3.072 1.00 69.12 497 SER A O 1
ATOM 3853 N N . VAL A 1 498 ? -2.369 -45.454 -4.655 1.00 73.62 498 VAL A N 1
ATOM 3854 C CA . VAL A 1 498 ? -1.109 -44.784 -4.286 1.00 73.62 498 VAL A CA 1
ATOM 3855 C C . VAL A 1 498 ? -1.277 -43.282 -4.520 1.00 73.62 498 VAL A C 1
ATOM 3857 O O . VAL A 1 498 ? -1.762 -42.884 -5.576 1.00 73.62 498 VAL A O 1
ATOM 3860 N N . LEU A 1 499 ? -0.919 -42.459 -3.534 1.00 83.12 499 LEU A N 1
ATOM 3861 C CA . LEU A 1 499 ? -1.112 -41.004 -3.570 1.00 83.12 499 LEU A CA 1
ATOM 3862 C C . LEU A 1 499 ? 0.201 -40.249 -3.789 1.00 83.12 499 LEU A C 1
ATOM 3864 O O . LEU A 1 499 ? 0.224 -39.252 -4.509 1.00 83.12 499 LEU A O 1
ATOM 3868 N N . ALA A 1 500 ? 1.289 -40.726 -3.184 1.00 92.62 500 ALA A N 1
ATOM 3869 C CA . ALA A 1 500 ? 2.597 -40.095 -3.281 1.00 92.62 500 ALA A CA 1
ATOM 3870 C C . ALA A 1 500 ? 3.712 -41.132 -3.429 1.00 92.62 500 ALA A C 1
ATOM 3872 O O . ALA A 1 500 ? 3.611 -42.250 -2.918 1.00 92.62 500 ALA A O 1
ATOM 3873 N N . ILE A 1 501 ? 4.784 -40.739 -4.112 1.00 97.00 501 ILE A N 1
ATOM 3874 C CA . ILE A 1 501 ? 5.988 -41.545 -4.294 1.00 97.00 501 ILE A CA 1
ATOM 3875 C C . ILE A 1 501 ? 7.184 -40.684 -3.886 1.00 97.00 501 ILE A C 1
ATOM 3877 O O . ILE A 1 501 ? 7.412 -39.617 -4.457 1.00 97.00 501 ILE A O 1
ATOM 3881 N N . LEU A 1 502 ? 7.914 -41.125 -2.866 1.00 98.06 502 LEU A N 1
ATOM 3882 C CA . LEU A 1 502 ? 9.104 -40.463 -2.350 1.00 98.06 502 LEU A CA 1
ATOM 3883 C C . LEU A 1 502 ? 10.346 -41.183 -2.863 1.00 98.06 502 LEU A C 1
ATOM 3885 O O . LEU A 1 502 ? 10.467 -42.393 -2.689 1.00 98.06 502 LEU A O 1
ATOM 3889 N N . PHE A 1 503 ? 11.268 -40.445 -3.465 1.00 98.44 503 PHE A N 1
ATOM 3890 C CA . PHE A 1 503 ? 12.507 -40.993 -4.009 1.00 98.44 503 PHE A CA 1
ATOM 3891 C C . PHE A 1 503 ? 13.707 -40.565 -3.166 1.00 98.44 503 PHE A C 1
ATOM 3893 O O . PHE A 1 503 ? 13.839 -39.387 -2.822 1.00 98.44 503 PHE A O 1
ATOM 3900 N N . ASP A 1 504 ? 14.605 -41.503 -2.879 1.00 97.75 504 ASP A N 1
ATOM 3901 C CA . ASP A 1 504 ? 15.985 -41.146 -2.559 1.00 97.75 504 ASP A CA 1
ATOM 3902 C C . ASP A 1 504 ? 16.729 -40.682 -3.825 1.00 97.75 504 ASP A C 1
ATOM 3904 O O . ASP A 1 504 ? 16.266 -40.859 -4.954 1.00 97.75 504 ASP A O 1
ATOM 3908 N N . ILE A 1 505 ? 17.878 -40.030 -3.644 1.00 97.06 505 ILE A N 1
ATOM 3909 C CA . ILE A 1 505 ? 18.623 -39.377 -4.722 1.00 97.06 505 ILE A CA 1
ATOM 3910 C C . ILE A 1 505 ? 19.823 -40.211 -5.173 1.00 97.06 505 ILE A C 1
ATOM 3912 O O . ILE A 1 505 ? 19.909 -40.574 -6.351 1.00 97.06 505 ILE A O 1
ATOM 3916 N N . ASP A 1 506 ? 20.783 -40.454 -4.278 1.00 93.81 506 ASP A N 1
ATOM 3917 C CA . ASP A 1 506 ? 22.099 -40.992 -4.632 1.00 93.81 506 ASP A CA 1
ATOM 3918 C C . ASP A 1 506 ? 22.032 -42.509 -4.820 1.00 93.81 506 ASP A C 1
ATOM 3920 O O . ASP A 1 506 ? 21.910 -43.234 -3.852 1.00 93.81 506 ASP A O 1
ATOM 3924 N N . GLY A 1 507 ? 22.193 -42.994 -6.054 1.00 93.56 507 GLY A N 1
ATOM 3925 C CA . GLY A 1 507 ? 22.072 -44.425 -6.375 1.00 93.56 507 GLY A CA 1
ATOM 3926 C C . GLY A 1 507 ? 20.673 -44.830 -6.844 1.00 93.56 507 GLY A C 1
ATOM 3927 O O . GLY A 1 507 ? 20.526 -45.880 -7.476 1.00 93.56 507 GLY A O 1
ATOM 3928 N N . THR A 1 508 ? 19.688 -43.945 -6.659 1.00 96.94 508 THR A N 1
ATOM 3929 C CA . THR A 1 508 ? 18.293 -44.130 -7.081 1.00 96.94 508 THR A CA 1
ATOM 3930 C C . THR A 1 508 ? 17.928 -43.268 -8.295 1.00 96.94 508 THR A C 1
ATOM 3932 O O . THR A 1 508 ? 17.587 -43.807 -9.348 1.00 96.94 508 THR A O 1
ATOM 3935 N N . LEU A 1 509 ? 18.054 -41.938 -8.205 1.00 97.81 509 LEU A N 1
ATOM 3936 C CA . LEU A 1 509 ? 17.754 -41.018 -9.317 1.00 97.81 509 LEU A CA 1
ATOM 3937 C C . LEU A 1 509 ? 19.001 -40.656 -10.128 1.00 97.81 509 LEU A C 1
ATOM 3939 O O . LEU A 1 509 ? 18.971 -40.536 -11.355 1.00 97.81 509 LEU A O 1
ATOM 3943 N N . ILE A 1 510 ? 20.120 -40.460 -9.441 1.00 97.25 510 ILE A N 1
ATOM 3944 C CA . ILE A 1 510 ? 21.369 -39.997 -10.042 1.00 97.25 510 ILE A CA 1
ATOM 3945 C C . ILE A 1 510 ? 22.555 -40.718 -9.409 1.00 97.25 510 ILE A C 1
ATOM 3947 O O . ILE A 1 510 ? 22.477 -41.262 -8.310 1.00 97.25 510 ILE A O 1
ATOM 3951 N N . THR A 1 511 ? 23.707 -40.643 -10.061 1.00 94.75 511 THR A N 1
ATOM 3952 C CA . THR A 1 511 ? 24.990 -40.768 -9.368 1.00 94.75 511 THR A CA 1
ATOM 3953 C C . THR A 1 511 ? 25.786 -39.494 -9.572 1.00 94.75 511 THR A C 1
ATOM 3955 O O . THR A 1 511 ? 25.825 -38.935 -10.666 1.00 94.75 511 THR A O 1
ATOM 3958 N N . THR A 1 512 ? 26.439 -39.030 -8.509 1.00 92.44 512 THR A N 1
ATOM 3959 C CA . THR A 1 512 ? 27.280 -37.830 -8.551 1.00 92.44 512 THR A CA 1
ATOM 3960 C C . THR A 1 512 ? 28.723 -38.116 -8.975 1.00 92.44 512 THR A C 1
ATOM 3962 O O . THR A 1 512 ? 29.531 -37.190 -9.059 1.00 92.44 512 THR A O 1
ATOM 3965 N N . GLY A 1 513 ? 29.077 -39.380 -9.240 1.00 90.75 513 GLY A N 1
ATOM 3966 C CA . GLY A 1 513 ? 30.417 -39.760 -9.697 1.00 90.75 513 GLY A CA 1
ATOM 3967 C C . GLY A 1 513 ? 31.541 -39.411 -8.715 1.00 90.75 513 GLY A C 1
ATOM 3968 O O . GLY A 1 513 ? 32.637 -39.080 -9.150 1.00 90.75 513 GLY A O 1
ATOM 3969 N N . GLY A 1 514 ? 31.259 -39.414 -7.408 1.00 90.69 514 GLY A N 1
ATOM 3970 C CA . GLY A 1 514 ? 32.224 -39.060 -6.358 1.00 90.69 514 GLY A CA 1
ATOM 3971 C C . GLY A 1 514 ? 32.230 -37.581 -5.948 1.00 90.69 514 GLY A C 1
ATOM 3972 O O . GLY A 1 514 ? 32.907 -37.227 -4.984 1.00 90.69 514 GLY A O 1
ATOM 3973 N N . ALA A 1 515 ? 31.438 -36.713 -6.594 1.00 93.00 515 ALA A N 1
ATOM 3974 C CA . ALA A 1 515 ? 31.390 -35.282 -6.260 1.00 93.00 515 ALA A CA 1
ATOM 3975 C C . ALA A 1 515 ? 31.040 -35.009 -4.788 1.00 93.00 515 ALA A C 1
ATOM 3977 O O . ALA A 1 515 ? 31.544 -34.061 -4.189 1.00 93.00 515 ALA A O 1
ATOM 3978 N N . SER A 1 516 ? 30.187 -35.853 -4.198 1.00 90.19 516 SER A N 1
ATOM 3979 C CA . SER A 1 516 ? 29.797 -35.740 -2.791 1.00 90.19 516 SER A CA 1
ATOM 3980 C C . SER A 1 516 ? 30.999 -35.894 -1.849 1.00 90.19 516 SER A C 1
ATOM 3982 O O . SER A 1 516 ? 31.171 -35.081 -0.943 1.00 90.19 516 SER A O 1
ATOM 3984 N N . GLY A 1 517 ? 31.864 -36.883 -2.103 1.00 92.81 517 GLY A N 1
ATOM 3985 C CA . GLY A 1 517 ? 33.102 -37.089 -1.347 1.00 92.81 517 GLY A CA 1
ATOM 3986 C C . GLY A 1 517 ? 34.110 -35.958 -1.564 1.00 92.81 517 GLY A C 1
ATOM 3987 O O . GLY A 1 517 ? 34.712 -35.482 -0.606 1.00 92.81 517 GLY A O 1
ATOM 3988 N N . VAL A 1 518 ? 34.225 -35.442 -2.795 1.00 95.38 518 VAL A N 1
ATOM 3989 C CA . VAL A 1 518 ? 35.082 -34.279 -3.107 1.00 95.38 518 VAL A CA 1
ATOM 3990 C C . VAL A 1 518 ? 34.654 -33.036 -2.323 1.00 95.38 518 VAL A C 1
ATOM 3992 O O . VAL A 1 518 ? 35.505 -32.341 -1.771 1.00 95.38 518 VAL A O 1
ATOM 3995 N N . ALA A 1 519 ? 33.351 -32.754 -2.244 1.00 96.44 519 ALA A N 1
ATOM 3996 C CA . ALA A 1 519 ? 32.836 -31.612 -1.489 1.00 96.44 519 ALA A CA 1
ATOM 3997 C C . ALA A 1 519 ? 33.144 -31.732 0.012 1.00 96.44 519 ALA A C 1
ATOM 3999 O O . ALA A 1 519 ? 33.540 -30.750 0.638 1.00 96.44 519 ALA A O 1
ATOM 4000 N N . TRP A 1 520 ? 33.017 -32.938 0.573 1.00 96.19 520 TRP A N 1
ATOM 4001 C CA . TRP A 1 520 ? 33.411 -33.211 1.953 1.00 96.19 520 TRP A CA 1
ATOM 4002 C C . TRP A 1 520 ? 34.906 -33.022 2.186 1.00 96.19 520 TRP A C 1
ATOM 4004 O O . TRP A 1 520 ? 35.299 -32.319 3.114 1.00 96.19 520 TRP A O 1
ATOM 4014 N N . HIS A 1 521 ? 35.734 -33.606 1.323 1.00 95.88 521 HIS A N 1
ATOM 4015 C CA . HIS A 1 521 ? 37.184 -33.493 1.404 1.00 95.88 521 HIS A CA 1
ATOM 4016 C C . HIS A 1 521 ? 37.645 -32.026 1.369 1.00 95.88 521 HIS A C 1
ATOM 4018 O O . HIS A 1 521 ? 38.457 -31.614 2.202 1.00 95.88 521 HIS A O 1
ATOM 4024 N N . ARG A 1 522 ? 37.079 -31.220 0.455 1.00 97.19 522 ARG A N 1
ATOM 4025 C CA . ARG A 1 522 ? 37.342 -29.773 0.364 1.00 97.19 522 ARG A CA 1
ATOM 4026 C C . ARG A 1 522 ? 36.917 -29.047 1.645 1.00 97.19 522 ARG A C 1
ATOM 4028 O O . ARG A 1 522 ? 37.707 -28.286 2.185 1.00 97.19 522 ARG A O 1
ATOM 4035 N N . ALA A 1 523 ? 35.737 -29.350 2.192 1.00 97.50 523 ALA A N 1
ATOM 4036 C CA . ALA A 1 523 ? 35.252 -28.717 3.421 1.00 97.50 523 ALA A CA 1
ATOM 4037 C C . ALA A 1 523 ? 36.143 -28.999 4.647 1.00 97.50 523 ALA A C 1
ATOM 4039 O O . ALA A 1 523 ? 36.456 -28.079 5.402 1.00 97.50 523 ALA A O 1
ATOM 4040 N N . PHE A 1 524 ? 36.586 -30.248 4.832 1.00 97.38 524 PHE A N 1
ATOM 4041 C CA . PHE A 1 524 ? 37.512 -30.608 5.913 1.00 97.38 524 PHE A CA 1
ATOM 4042 C C . PHE A 1 524 ? 38.898 -29.980 5.732 1.00 97.38 524 PHE A C 1
ATOM 4044 O O . PHE A 1 524 ? 39.487 -29.495 6.702 1.00 97.38 524 PHE A O 1
ATOM 4051 N N . THR A 1 525 ? 39.396 -29.942 4.495 1.00 96.56 525 THR A N 1
ATOM 4052 C CA . THR A 1 525 ? 40.683 -29.313 4.176 1.00 96.56 525 THR A CA 1
ATOM 4053 C C . THR A 1 525 ? 40.640 -27.812 4.458 1.00 96.56 525 THR A C 1
ATOM 4055 O O . THR A 1 525 ? 41.537 -27.293 5.117 1.00 96.56 525 THR A O 1
ATOM 4058 N N . ASP A 1 526 ? 39.583 -27.124 4.029 1.00 96.50 526 ASP A N 1
ATOM 4059 C CA . ASP A 1 526 ? 39.460 -25.673 4.175 1.00 96.50 526 ASP A CA 1
ATOM 4060 C C . ASP A 1 526 ? 39.270 -25.233 5.632 1.00 96.50 526 ASP A C 1
ATOM 4062 O O . ASP A 1 526 ? 39.845 -24.228 6.049 1.00 96.50 526 ASP A O 1
ATOM 4066 N N . LEU A 1 527 ? 38.461 -25.955 6.414 1.00 96.56 527 LEU A N 1
ATOM 4067 C CA . LEU A 1 527 ? 38.169 -25.567 7.800 1.00 96.56 527 LEU A CA 1
ATOM 4068 C C . LEU A 1 527 ? 39.242 -26.017 8.789 1.00 96.56 527 LEU A C 1
ATOM 4070 O O . LEU A 1 527 ? 39.553 -25.283 9.726 1.00 96.56 527 LEU A O 1
ATOM 4074 N N . TYR A 1 528 ? 39.784 -27.221 8.601 1.00 95.25 528 TYR A N 1
ATOM 4075 C CA . TYR A 1 528 ? 40.610 -27.886 9.612 1.00 95.25 528 TYR A CA 1
ATOM 4076 C C . TYR A 1 528 ? 42.008 -28.254 9.106 1.00 95.25 528 TYR A C 1
ATOM 4078 O O . TYR A 1 528 ? 42.831 -28.727 9.886 1.00 95.25 528 TYR A O 1
ATOM 4086 N N . GLY A 1 529 ? 42.309 -28.041 7.820 1.00 94.25 529 GLY A N 1
ATOM 4087 C CA . GLY A 1 529 ? 43.606 -28.393 7.237 1.00 94.25 529 GLY A CA 1
ATOM 4088 C C . GLY A 1 529 ? 43.857 -29.901 7.162 1.00 94.25 529 GLY A C 1
ATOM 4089 O O . GLY A 1 529 ? 45.011 -30.313 7.039 1.00 94.25 529 GLY A O 1
ATOM 4090 N N . VAL A 1 530 ? 42.807 -30.727 7.257 1.00 92.81 530 VAL A N 1
ATOM 4091 C CA . VAL A 1 530 ? 42.912 -32.193 7.266 1.00 92.81 530 VAL A CA 1
ATOM 4092 C C . VAL A 1 530 ? 42.305 -32.808 6.011 1.00 92.81 530 VAL A C 1
ATOM 4094 O O . VAL A 1 530 ? 41.227 -32.428 5.558 1.00 92.81 530 VAL A O 1
ATOM 4097 N N . SER A 1 531 ? 42.991 -33.814 5.474 1.00 89.50 531 SER A N 1
ATOM 4098 C CA . SER A 1 531 ? 42.469 -34.646 4.393 1.00 89.50 531 SER A CA 1
ATOM 4099 C C . SER A 1 531 ? 41.528 -35.697 4.976 1.00 89.50 531 SER A C 1
ATOM 4101 O O . SER A 1 531 ? 41.993 -36.670 5.565 1.00 89.50 531 SER A O 1
ATOM 4103 N N . ALA A 1 532 ? 40.221 -35.524 4.780 1.00 91.25 532 ALA A N 1
ATOM 4104 C CA . ALA A 1 532 ? 39.213 -36.502 5.181 1.00 91.25 532 ALA A CA 1
ATOM 4105 C C . ALA A 1 532 ? 38.608 -37.208 3.960 1.00 91.25 532 ALA A C 1
ATOM 4107 O O . ALA A 1 532 ? 38.265 -36.556 2.969 1.00 91.25 532 ALA A O 1
ATOM 4108 N N . ASN A 1 533 ? 38.462 -38.530 4.052 1.00 91.50 533 ASN A N 1
ATOM 4109 C CA . ASN A 1 533 ? 37.703 -39.353 3.118 1.00 91.50 533 ASN A CA 1
ATOM 4110 C C . ASN A 1 533 ? 36.506 -39.955 3.864 1.00 91.50 533 ASN A C 1
ATOM 4112 O O . ASN A 1 533 ? 36.672 -40.831 4.708 1.00 91.50 533 ASN A O 1
ATOM 4116 N N . VAL A 1 534 ? 35.301 -39.463 3.579 1.00 89.88 534 VAL A N 1
ATOM 4117 C CA . VAL A 1 534 ? 34.089 -39.856 4.320 1.00 89.88 534 VAL A CA 1
ATOM 4118 C C . VAL A 1 534 ? 33.736 -41.335 4.159 1.00 89.88 534 VAL A C 1
ATOM 4120 O O . VAL A 1 534 ? 33.151 -41.920 5.071 1.00 89.88 534 VAL A O 1
ATOM 4123 N N . ASP A 1 535 ? 34.133 -41.959 3.048 1.00 87.69 535 ASP A N 1
ATOM 4124 C CA . ASP A 1 535 ? 33.825 -43.362 2.746 1.00 87.69 535 ASP A CA 1
ATOM 4125 C C . ASP A 1 535 ? 34.566 -44.341 3.682 1.00 87.69 535 ASP A C 1
ATOM 4127 O O . ASP A 1 535 ? 34.195 -45.508 3.780 1.00 87.69 535 ASP A O 1
ATOM 4131 N N . GLU A 1 536 ? 35.599 -43.883 4.404 1.00 90.19 536 GLU A N 1
ATOM 4132 C CA . GLU A 1 536 ? 36.342 -44.697 5.382 1.00 90.19 536 GLU A CA 1
ATOM 4133 C C . GLU A 1 536 ? 35.611 -44.844 6.724 1.00 90.19 536 GLU A C 1
ATOM 4135 O O . GLU A 1 536 ? 35.863 -45.795 7.466 1.00 90.19 536 GLU A O 1
ATOM 4140 N N . PHE A 1 537 ? 34.708 -43.913 7.044 1.00 89.81 537 PHE A N 1
ATOM 4141 C CA . PHE A 1 537 ? 34.065 -43.817 8.362 1.00 89.81 537 PHE A CA 1
ATOM 4142 C C . PHE A 1 537 ? 32.551 -44.001 8.312 1.00 89.81 537 PHE A C 1
ATOM 4144 O O . PHE A 1 537 ? 31.898 -44.053 9.355 1.00 89.81 537 PHE A O 1
ATOM 4151 N N . THR A 1 538 ? 31.981 -44.051 7.111 1.00 89.62 538 THR A N 1
ATOM 4152 C CA . THR A 1 538 ? 30.536 -44.002 6.900 1.00 89.62 538 THR A CA 1
ATOM 4153 C C . THR A 1 538 ? 30.102 -45.045 5.881 1.00 89.62 538 THR A C 1
ATOM 4155 O O . THR A 1 538 ? 30.917 -45.679 5.217 1.00 89.62 538 THR A O 1
ATOM 4158 N N . SER A 1 539 ? 28.796 -45.272 5.796 1.00 85.38 539 SER A N 1
ATOM 4159 C CA . SER A 1 539 ? 28.207 -46.231 4.864 1.00 85.38 539 SER A CA 1
ATOM 4160 C C . SER A 1 539 ? 27.161 -45.550 3.992 1.00 85.38 539 SER A C 1
ATOM 4162 O O . SER A 1 539 ? 26.577 -44.534 4.384 1.00 85.38 539 SER A O 1
ATOM 4164 N N . ALA A 1 540 ? 26.934 -46.110 2.802 1.00 84.69 540 ALA A N 1
ATOM 4165 C CA . ALA A 1 540 ? 25.934 -45.604 1.876 1.00 84.69 540 ALA A CA 1
ATOM 4166 C C . ALA A 1 540 ? 24.568 -45.519 2.563 1.00 84.69 540 ALA A C 1
ATOM 4168 O O . ALA A 1 540 ? 24.095 -46.485 3.167 1.00 84.69 540 ALA A O 1
ATOM 4169 N N . GLY A 1 541 ? 23.956 -44.344 2.460 1.00 82.75 541 GLY A N 1
ATOM 4170 C CA . GLY A 1 541 ? 22.665 -44.079 3.057 1.00 82.75 541 GLY A CA 1
ATOM 4171 C C . GLY A 1 541 ? 22.690 -43.548 4.495 1.00 82.75 541 GLY A C 1
ATOM 4172 O O . GLY A 1 541 ? 21.653 -43.532 5.146 1.00 82.75 541 GLY A O 1
ATOM 4173 N N . MET A 1 542 ? 23.822 -43.110 5.034 1.00 91.56 542 MET A N 1
ATOM 4174 C CA . MET A 1 542 ? 23.805 -42.292 6.255 1.00 91.56 542 MET A CA 1
ATOM 4175 C C . MET A 1 542 ? 23.337 -40.863 5.958 1.00 91.56 542 MET A C 1
ATOM 4177 O O . MET A 1 542 ? 23.462 -40.383 4.828 1.00 91.56 542 MET A O 1
ATOM 4181 N N . THR A 1 543 ? 22.795 -40.176 6.966 1.00 93.94 543 THR A N 1
ATOM 4182 C CA . THR A 1 543 ? 22.400 -38.770 6.805 1.00 93.94 543 THR A CA 1
ATOM 4183 C C . THR A 1 543 ? 23.618 -37.849 6.778 1.00 93.94 543 THR A C 1
ATOM 4185 O O . THR A 1 543 ? 24.641 -38.127 7.400 1.00 93.94 543 THR A O 1
ATOM 4188 N N . ASP A 1 544 ? 23.520 -36.719 6.083 1.00 94.25 544 ASP A N 1
ATOM 4189 C CA . ASP A 1 544 ? 24.596 -35.733 5.989 1.00 94.25 544 ASP A CA 1
ATOM 4190 C C . ASP A 1 544 ? 25.108 -35.272 7.368 1.00 94.25 544 ASP A C 1
ATOM 4192 O O . ASP A 1 544 ? 26.329 -35.230 7.545 1.00 94.25 544 ASP A O 1
ATOM 4196 N N . PRO A 1 545 ? 24.247 -34.972 8.366 1.00 92.56 545 PRO A N 1
ATOM 4197 C CA . PRO A 1 545 ? 24.705 -34.669 9.722 1.00 92.56 545 PRO A CA 1
ATOM 4198 C C . PRO A 1 545 ? 25.460 -35.817 10.403 1.00 92.56 545 PRO A C 1
ATOM 4200 O O . PRO A 1 545 ? 26.427 -35.562 11.122 1.00 92.56 545 PRO A O 1
ATOM 4203 N N . GLU A 1 546 ? 25.053 -37.070 10.193 1.00 93.56 546 GLU A N 1
ATOM 4204 C CA . GLU A 1 546 ? 25.750 -38.234 10.755 1.00 93.56 546 GLU A CA 1
ATOM 4205 C C . GLU A 1 546 ? 27.093 -38.467 10.068 1.00 93.56 546 GLU A C 1
ATOM 4207 O O . GLU A 1 546 ? 28.095 -38.694 10.746 1.00 93.56 546 GLU A O 1
ATOM 4212 N N . VAL A 1 547 ? 27.138 -38.335 8.740 1.00 94.56 547 VAL A N 1
ATOM 4213 C CA . VAL A 1 547 ? 28.376 -38.428 7.958 1.00 94.56 547 VAL A CA 1
ATOM 4214 C C . VAL A 1 547 ? 29.377 -37.374 8.419 1.00 94.56 547 VAL A C 1
ATOM 4216 O O . VAL A 1 547 ? 30.545 -37.690 8.662 1.00 94.56 547 VAL A O 1
ATOM 4219 N N . ALA A 1 548 ? 28.907 -36.136 8.595 1.00 94.62 548 ALA A N 1
ATOM 4220 C CA . ALA A 1 548 ? 29.704 -35.035 9.115 1.00 94.62 548 ALA A CA 1
ATOM 4221 C C . ALA A 1 548 ? 30.251 -35.355 10.510 1.00 94.62 548 ALA A C 1
ATOM 4223 O O . ALA A 1 548 ? 31.455 -35.252 10.730 1.00 94.62 548 ALA A O 1
ATOM 4224 N N . ARG A 1 549 ? 29.379 -35.788 11.432 1.00 95.25 549 ARG A N 1
ATOM 4225 C CA . ARG A 1 549 ? 29.735 -36.089 12.823 1.00 95.25 549 ARG A CA 1
ATOM 4226 C C . ARG A 1 549 ? 30.743 -37.229 12.929 1.00 95.25 549 ARG A C 1
ATOM 4228 O O . ARG A 1 549 ? 31.763 -37.063 13.586 1.00 95.25 549 ARG A O 1
ATOM 4235 N N . LEU A 1 550 ? 30.481 -38.368 12.286 1.00 95.75 550 LEU A N 1
ATOM 4236 C CA . LEU A 1 550 ? 31.349 -39.548 12.361 1.00 95.75 550 LEU A CA 1
ATOM 4237 C C . LEU A 1 550 ? 32.723 -39.275 11.755 1.00 95.75 550 LEU A C 1
ATOM 4239 O O . LEU A 1 550 ? 33.740 -39.600 12.369 1.00 95.75 550 LEU A O 1
ATOM 4243 N N . THR A 1 551 ? 32.752 -38.625 10.589 1.00 95.94 551 THR A N 1
ATOM 4244 C CA . THR A 1 551 ? 34.014 -38.261 9.940 1.00 95.94 551 THR A CA 1
ATOM 4245 C C . THR A 1 551 ? 34.781 -37.264 10.798 1.00 95.94 551 THR A C 1
ATOM 4247 O O . THR A 1 551 ? 35.969 -37.464 11.033 1.00 95.94 551 THR A O 1
ATOM 4250 N N . PHE A 1 552 ? 34.111 -36.233 11.325 1.00 97.00 552 PHE A N 1
ATOM 4251 C CA . PHE A 1 552 ? 34.734 -35.244 12.201 1.00 97.00 552 PHE A CA 1
ATOM 4252 C C . PHE A 1 552 ? 35.358 -35.902 13.430 1.00 97.00 552 PHE A C 1
ATOM 4254 O O . PHE A 1 552 ? 36.543 -35.709 13.688 1.00 97.00 552 PHE A O 1
ATOM 4261 N N . THR A 1 553 ? 34.605 -36.737 14.147 1.00 96.62 553 THR A N 1
ATOM 4262 C CA . THR A 1 553 ? 35.110 -37.422 15.342 1.00 96.62 553 THR A CA 1
ATOM 4263 C C . THR A 1 553 ? 36.323 -38.289 15.028 1.00 96.62 553 THR A C 1
ATOM 4265 O O . THR A 1 553 ? 37.285 -38.296 15.797 1.00 96.62 553 THR A O 1
ATOM 4268 N N . ALA A 1 554 ? 36.313 -38.980 13.887 1.00 95.12 554 ALA A N 1
ATOM 4269 C CA . ALA A 1 554 ? 37.414 -39.840 13.478 1.00 95.12 554 ALA A CA 1
ATOM 4270 C C . ALA A 1 554 ? 38.691 -39.062 13.109 1.00 95.12 554 ALA A C 1
ATOM 4272 O O . ALA A 1 554 ? 39.785 -39.507 13.457 1.00 95.12 554 ALA A O 1
ATOM 4273 N N . VAL A 1 555 ? 38.570 -37.915 12.428 1.00 95.19 555 VAL A N 1
ATOM 4274 C CA . VAL A 1 555 ? 39.735 -37.170 11.904 1.00 95.19 555 VAL A CA 1
ATOM 4275 C C . VAL A 1 555 ? 40.220 -36.041 12.817 1.00 95.19 555 VAL A C 1
ATOM 4277 O O . VAL A 1 555 ? 41.397 -35.690 12.765 1.00 95.19 555 VAL A O 1
ATOM 4280 N N . ILE A 1 556 ? 39.345 -35.483 13.658 1.00 95.31 556 ILE A N 1
ATOM 4281 C CA . ILE A 1 556 ? 39.658 -34.383 14.588 1.00 95.31 556 ILE A CA 1
ATOM 4282 C C . ILE A 1 556 ? 39.902 -34.901 16.016 1.00 95.31 556 ILE A C 1
ATOM 4284 O O . ILE A 1 556 ? 40.703 -34.327 16.752 1.00 95.31 556 ILE A O 1
ATOM 4288 N N . GLY A 1 557 ? 39.277 -36.019 16.406 1.00 92.81 557 GLY A N 1
ATOM 4289 C CA . GLY A 1 557 ? 39.524 -36.686 17.691 1.00 92.81 557 GLY A CA 1
ATOM 4290 C C . GLY A 1 557 ? 38.600 -36.276 18.845 1.00 92.81 557 GLY A C 1
ATOM 4291 O O . GLY A 1 557 ? 38.853 -36.663 19.987 1.00 92.81 557 GLY A O 1
ATOM 4292 N N . HIS A 1 558 ? 37.527 -35.527 18.577 1.00 94.69 558 HIS A N 1
ATOM 4293 C CA . HIS A 1 558 ? 36.418 -35.300 19.509 1.00 94.69 558 HIS A CA 1
ATOM 4294 C C . HIS A 1 558 ? 35.092 -35.164 18.757 1.00 94.69 558 HIS A C 1
ATOM 4296 O O . HIS A 1 558 ? 35.078 -34.913 17.558 1.00 94.69 558 HIS A O 1
ATOM 4302 N N . ASP A 1 559 ? 33.977 -35.319 19.467 1.00 94.44 559 ASP A N 1
ATOM 4303 C CA . ASP A 1 559 ? 32.646 -35.088 18.901 1.00 94.44 559 ASP A CA 1
ATOM 4304 C C . ASP A 1 559 ? 32.460 -33.586 18.588 1.00 94.44 559 ASP A C 1
ATOM 4306 O O . ASP A 1 559 ? 32.835 -32.762 19.433 1.00 94.44 559 ASP A O 1
ATOM 4310 N N . PRO A 1 560 ? 31.935 -33.204 17.405 1.00 95.62 560 PRO A N 1
ATOM 4311 C CA . PRO A 1 560 ? 31.751 -31.801 17.053 1.00 95.62 560 PRO A CA 1
ATOM 4312 C C . PRO A 1 560 ? 30.638 -31.162 17.880 1.00 95.62 560 PRO A C 1
ATOM 4314 O O . PRO A 1 560 ? 29.553 -31.738 18.060 1.00 95.62 560 PRO A O 1
ATOM 4317 N N . ASP A 1 561 ? 30.872 -29.925 18.313 1.00 94.62 561 ASP A N 1
ATOM 4318 C CA . ASP A 1 561 ? 29.815 -29.101 18.885 1.00 94.62 561 ASP A CA 1
ATOM 4319 C C . ASP A 1 561 ? 28.808 -28.637 17.797 1.00 94.62 561 ASP A C 1
ATOM 4321 O O . ASP A 1 561 ? 29.062 -28.762 16.591 1.00 94.62 561 ASP A O 1
ATOM 4325 N N . PRO A 1 562 ? 27.627 -28.104 18.174 1.00 90.75 562 PRO A N 1
ATOM 4326 C CA . PRO A 1 562 ? 26.620 -27.679 17.199 1.00 90.75 562 PRO A CA 1
ATOM 4327 C C . PRO A 1 562 ? 27.101 -26.620 16.195 1.00 90.75 562 PRO A C 1
ATOM 4329 O O . PRO A 1 562 ? 26.622 -26.595 15.060 1.00 90.75 562 PRO A O 1
ATOM 4332 N N . ARG A 1 563 ? 28.025 -25.735 16.590 1.00 91.69 563 ARG A N 1
ATOM 4333 C CA . ARG A 1 563 ? 28.596 -24.709 15.711 1.00 91.69 563 ARG A CA 1
ATOM 4334 C C . ARG A 1 563 ? 29.580 -25.335 14.730 1.00 91.69 563 ARG A C 1
ATOM 4336 O O . ARG A 1 563 ? 29.505 -24.999 13.551 1.00 91.69 563 ARG A O 1
ATOM 4343 N N . GLU A 1 564 ? 30.456 -26.226 15.182 1.00 96.31 564 GLU A N 1
ATOM 4344 C CA . GLU A 1 564 ? 31.420 -26.921 14.316 1.00 96.31 564 GLU A CA 1
ATOM 4345 C C . GLU A 1 564 ? 30.706 -27.759 13.255 1.00 96.31 564 GLU A C 1
ATOM 4347 O O . GLU A 1 564 ? 31.008 -27.657 12.065 1.00 96.31 564 GLU A O 1
ATOM 4352 N N . LEU A 1 565 ? 29.681 -28.512 13.666 1.00 93.75 565 LEU A N 1
ATOM 4353 C CA . LEU A 1 565 ? 28.868 -29.309 12.752 1.00 93.75 565 LEU A CA 1
ATOM 4354 C C . LEU A 1 565 ? 28.163 -28.430 11.705 1.00 93.75 565 LEU A C 1
ATOM 4356 O O . LEU A 1 565 ? 28.169 -28.752 10.516 1.00 93.75 565 LEU A O 1
ATOM 4360 N N . ALA A 1 566 ? 27.589 -27.300 12.132 1.00 91.88 566 ALA A N 1
ATOM 4361 C CA . ALA A 1 566 ? 26.935 -26.354 11.231 1.00 91.88 566 ALA A CA 1
ATOM 4362 C C . ALA A 1 566 ? 27.925 -25.689 10.260 1.00 91.88 566 ALA A C 1
ATOM 4364 O O . ALA A 1 566 ? 27.617 -25.555 9.076 1.00 91.88 566 ALA A O 1
ATOM 4365 N N . GLN A 1 567 ? 29.115 -25.301 10.730 1.00 95.69 567 GLN A N 1
ATOM 4366 C CA . GLN A 1 567 ? 30.171 -24.725 9.890 1.00 95.69 567 GLN A CA 1
ATOM 4367 C C . GLN A 1 567 ? 30.653 -25.721 8.838 1.00 95.69 567 GLN A C 1
ATOM 4369 O O . GLN A 1 567 ? 30.778 -25.360 7.668 1.00 95.69 567 GLN A O 1
ATOM 4374 N N . LEU A 1 568 ? 30.867 -26.974 9.235 1.00 96.50 568 LEU A N 1
ATOM 4375 C CA . LEU A 1 568 ? 31.293 -28.037 8.337 1.00 96.50 568 LEU A CA 1
ATOM 4376 C C . LEU A 1 568 ? 30.237 -28.339 7.259 1.00 96.50 568 LEU A C 1
ATOM 4378 O O . LEU A 1 568 ? 30.574 -28.418 6.075 1.00 96.50 568 LEU A O 1
ATOM 4382 N N . LEU A 1 569 ? 28.957 -28.437 7.636 1.00 95.62 569 LEU A N 1
ATOM 4383 C CA . LEU A 1 569 ? 27.853 -28.608 6.682 1.00 95.62 569 LEU A CA 1
ATOM 4384 C C . LEU A 1 569 ? 27.729 -27.411 5.729 1.00 95.62 569 LEU A C 1
ATOM 4386 O O . LEU A 1 569 ? 27.621 -27.603 4.517 1.00 95.62 569 LEU A O 1
ATOM 4390 N N . ALA A 1 570 ? 27.803 -26.182 6.248 1.00 94.94 570 ALA A N 1
ATOM 4391 C CA . ALA A 1 570 ? 27.760 -24.972 5.431 1.00 94.94 570 ALA A CA 1
ATOM 4392 C C . ALA A 1 570 ? 28.931 -24.915 4.438 1.00 94.94 570 ALA A C 1
ATOM 4394 O O . ALA A 1 570 ? 28.727 -2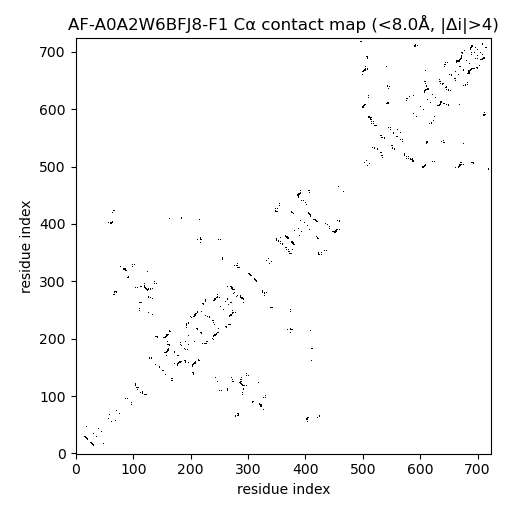4.626 3.259 1.00 94.94 570 ALA A O 1
ATOM 4395 N N . LYS A 1 571 ? 30.147 -25.263 4.880 1.00 97.19 571 LYS A N 1
ATOM 4396 C CA . LYS A 1 571 ? 31.326 -25.265 4.009 1.00 97.19 571 LYS A CA 1
ATOM 4397 C C . LYS A 1 571 ? 31.241 -26.338 2.928 1.00 97.19 571 LYS A C 1
ATOM 4399 O O . LYS A 1 571 ? 31.590 -26.085 1.778 1.00 97.19 571 LYS A O 1
ATOM 4404 N N . ARG A 1 572 ? 30.701 -27.519 3.245 1.00 96.06 572 ARG A N 1
ATOM 4405 C CA . ARG A 1 572 ? 30.398 -28.525 2.218 1.00 96.06 572 ARG A CA 1
ATOM 4406 C C . ARG A 1 572 ? 29.435 -27.972 1.169 1.00 96.06 572 ARG A C 1
ATOM 4408 O O . ARG A 1 572 ? 29.678 -28.174 -0.019 1.00 96.06 572 ARG A O 1
ATOM 4415 N N . LEU A 1 573 ? 28.365 -27.294 1.586 1.00 96.62 573 LEU A N 1
ATOM 4416 C CA . LEU A 1 573 ? 27.385 -26.707 0.665 1.00 96.62 573 LEU A CA 1
ATOM 4417 C C . LEU A 1 573 ? 27.991 -25.622 -0.234 1.00 96.62 573 LEU A C 1
ATOM 4419 O O . LEU A 1 573 ? 27.552 -25.483 -1.369 1.00 96.62 573 LEU A O 1
ATOM 4423 N N . GLU A 1 574 ? 29.024 -24.913 0.221 1.00 96.50 574 GLU A N 1
ATOM 4424 C CA . GLU A 1 574 ? 29.787 -23.972 -0.611 1.00 96.50 574 GLU A CA 1
ATOM 4425 C C . GLU A 1 574 ? 30.546 -24.691 -1.744 1.00 96.50 574 GLU A C 1
ATOM 4427 O O . GLU A 1 574 ? 30.554 -24.232 -2.885 1.00 96.50 574 GLU A O 1
ATOM 4432 N N . HIS A 1 575 ? 31.152 -25.850 -1.461 1.00 97.19 575 HIS A N 1
ATOM 4433 C CA . HIS A 1 575 ? 31.938 -26.601 -2.451 1.00 97.19 575 HIS A CA 1
ATOM 4434 C C . HIS A 1 575 ? 31.117 -27.536 -3.341 1.00 97.19 575 HIS A C 1
ATOM 4436 O O . HIS A 1 575 ? 31.558 -27.879 -4.444 1.00 97.19 575 HIS A O 1
ATOM 4442 N N . LEU A 1 576 ? 29.954 -27.989 -2.868 1.00 97.25 576 LEU A N 1
ATOM 4443 C CA . LEU A 1 576 ? 29.150 -29.005 -3.541 1.00 97.25 576 LEU A CA 1
ATOM 4444 C C . LEU A 1 576 ? 28.705 -28.601 -4.960 1.00 97.25 576 LEU A C 1
ATOM 4446 O O . LEU A 1 576 ? 28.842 -29.448 -5.841 1.00 97.25 576 LEU A O 1
ATOM 4450 N N . PRO A 1 577 ? 28.246 -27.362 -5.245 1.00 96.88 577 PRO A N 1
ATOM 4451 C CA . PRO A 1 577 ? 27.858 -26.962 -6.598 1.00 96.88 577 PRO A CA 1
ATOM 4452 C C . PRO A 1 577 ? 28.996 -27.120 -7.608 1.00 96.88 577 PRO A C 1
ATOM 4454 O O . PRO A 1 577 ? 28.803 -27.718 -8.665 1.00 96.88 577 PRO A O 1
ATOM 4457 N N . ALA A 1 578 ? 30.198 -26.652 -7.256 1.00 95.44 578 ALA A N 1
ATOM 4458 C CA . ALA A 1 578 ? 31.376 -26.772 -8.110 1.00 95.44 578 ALA A CA 1
ATOM 4459 C C . ALA A 1 578 ? 31.781 -28.241 -8.294 1.00 95.44 578 ALA A C 1
ATOM 4461 O O . ALA A 1 578 ? 31.963 -28.689 -9.421 1.00 95.44 578 ALA A O 1
ATOM 4462 N N . ALA A 1 579 ? 31.832 -29.025 -7.211 1.00 96.44 579 ALA A N 1
ATOM 4463 C CA . ALA A 1 579 ? 32.161 -30.449 -7.290 1.00 96.44 579 ALA A CA 1
ATOM 4464 C C . ALA A 1 579 ? 31.162 -31.229 -8.166 1.00 96.44 579 ALA A C 1
ATOM 4466 O O . ALA A 1 579 ? 31.558 -32.087 -8.957 1.00 96.44 579 ALA A O 1
ATOM 4467 N N . VAL A 1 580 ? 29.864 -30.923 -8.051 1.00 96.69 580 VAL A N 1
ATOM 4468 C CA . VAL A 1 580 ? 28.816 -31.527 -8.883 1.00 96.69 580 VAL A CA 1
ATOM 4469 C C . VAL A 1 580 ? 28.955 -31.088 -10.332 1.00 96.69 580 VAL A C 1
ATOM 4471 O O . VAL A 1 580 ? 28.823 -31.945 -11.196 1.00 96.69 580 VAL A O 1
ATOM 4474 N N . ALA A 1 581 ? 29.241 -29.817 -10.622 1.00 93.12 581 ALA A N 1
ATOM 4475 C CA . ALA A 1 581 ? 29.427 -29.314 -11.986 1.00 93.12 581 ALA A CA 1
ATOM 4476 C C . ALA A 1 581 ? 30.683 -29.889 -12.670 1.00 93.12 581 ALA A C 1
ATOM 4478 O O . ALA A 1 581 ? 30.650 -30.220 -13.854 1.00 93.12 581 ALA A O 1
ATOM 4479 N N . GLU A 1 582 ? 31.769 -30.060 -11.917 1.00 93.94 582 GLU A N 1
ATOM 4480 C CA . GLU A 1 582 ? 33.063 -30.562 -12.397 1.00 93.94 582 GLU A CA 1
ATOM 4481 C C . GLU A 1 582 ? 33.088 -32.087 -12.583 1.00 93.94 582 GLU A C 1
ATOM 4483 O O . GLU A 1 582 ? 33.920 -32.610 -13.326 1.00 93.94 582 GLU A O 1
ATOM 4488 N N . SER A 1 583 ? 32.190 -32.823 -11.922 1.00 96.44 583 SER A N 1
ATOM 4489 C CA . SER A 1 583 ? 32.209 -34.286 -11.944 1.00 96.44 583 SER A CA 1
ATOM 4490 C C . SER A 1 583 ? 31.931 -34.845 -13.339 1.00 96.44 583 SER A C 1
ATOM 4492 O O . SER A 1 583 ? 30.837 -34.702 -13.889 1.00 96.44 583 SER A O 1
ATOM 4494 N N . THR A 1 584 ? 32.906 -35.539 -13.917 1.00 93.75 584 THR A N 1
ATOM 4495 C CA . THR A 1 584 ? 32.742 -36.260 -15.189 1.00 93.75 584 THR A CA 1
ATOM 4496 C C . THR A 1 584 ? 31.946 -37.555 -15.029 1.00 93.75 584 THR A C 1
ATOM 4498 O O . THR A 1 584 ? 31.455 -38.099 -16.013 1.00 93.75 584 THR A O 1
ATOM 4501 N N . GLY A 1 585 ? 31.798 -38.044 -13.793 1.00 93.12 585 GLY A N 1
ATOM 4502 C CA . GLY A 1 585 ? 31.027 -39.241 -13.469 1.00 93.12 585 GLY A CA 1
ATOM 4503 C C . GLY A 1 585 ? 29.555 -38.975 -13.147 1.00 93.12 585 GLY A C 1
ATOM 4504 O O . GLY A 1 585 ? 28.821 -39.940 -12.925 1.00 93.12 585 GLY A O 1
ATOM 4505 N N . TYR A 1 586 ? 29.124 -37.707 -13.103 1.00 97.44 586 TYR A N 1
ATOM 4506 C CA . TYR A 1 586 ? 27.724 -37.358 -12.867 1.00 97.44 586 TYR A CA 1
ATOM 4507 C C . TYR A 1 586 ? 26.840 -37.875 -14.005 1.00 97.44 586 TYR A C 1
ATOM 4509 O O . TYR A 1 586 ? 27.097 -37.584 -15.175 1.00 97.44 586 TYR A O 1
ATOM 4517 N N . ARG A 1 587 ? 25.766 -38.591 -13.666 1.00 96.50 587 ARG A N 1
ATOM 4518 C CA . ARG A 1 587 ? 24.732 -39.001 -14.626 1.00 96.50 587 ARG A CA 1
ATOM 4519 C C . ARG A 1 587 ? 23.384 -39.205 -13.941 1.00 96.50 587 ARG A C 1
ATOM 4521 O O . ARG A 1 587 ? 23.331 -39.678 -12.804 1.00 96.50 587 ARG A O 1
ATOM 4528 N N . VAL A 1 588 ? 22.316 -38.911 -14.675 1.00 97.44 588 VAL A N 1
ATOM 4529 C CA . VAL A 1 588 ? 20.961 -39.375 -14.352 1.00 97.44 588 VAL A CA 1
ATOM 4530 C C . VAL A 1 588 ? 20.886 -40.875 -14.642 1.00 97.44 588 VAL A C 1
ATOM 4532 O O . VAL A 1 588 ? 21.440 -41.339 -15.644 1.00 97.44 588 VAL A O 1
ATOM 4535 N N . LEU A 1 589 ? 20.296 -41.653 -13.732 1.00 96.81 589 LEU A N 1
ATOM 4536 C CA . LEU A 1 589 ? 20.247 -43.108 -13.864 1.00 96.81 589 LEU A CA 1
ATOM 4537 C C . LEU A 1 589 ? 19.190 -43.546 -14.899 1.00 96.81 589 LEU A C 1
ATOM 4539 O O . LEU A 1 589 ? 18.202 -42.839 -15.104 1.00 96.81 589 LEU A O 1
ATOM 4543 N N . PRO A 1 590 ? 19.386 -44.695 -15.578 1.00 95.38 590 PRO A N 1
ATOM 4544 C CA . PRO A 1 590 ? 18.481 -45.143 -16.635 1.00 95.38 590 PRO A CA 1
ATOM 4545 C C . PRO A 1 590 ? 17.022 -45.260 -16.176 1.00 95.38 590 PRO A C 1
ATOM 4547 O O . PRO A 1 590 ? 16.742 -45.842 -15.127 1.00 95.38 590 PRO A O 1
ATOM 4550 N N . GLY A 1 591 ? 16.101 -44.746 -16.995 1.00 94.25 591 GLY A N 1
ATOM 4551 C CA . GLY A 1 591 ? 14.656 -44.789 -16.764 1.00 94.25 591 GLY A CA 1
ATOM 4552 C C . GLY A 1 591 ? 14.100 -43.604 -15.975 1.00 94.25 591 GLY A C 1
ATOM 4553 O O . GLY A 1 591 ? 12.896 -43.388 -16.001 1.00 94.25 591 GLY A O 1
ATOM 4554 N N . VAL A 1 592 ? 14.935 -42.799 -15.309 1.00 96.81 592 VAL A N 1
ATOM 4555 C CA . VAL A 1 592 ? 14.472 -41.661 -14.490 1.00 96.81 592 VAL A CA 1
ATOM 4556 C C . VAL A 1 592 ? 13.812 -40.576 -15.342 1.00 96.81 592 VAL A C 1
ATOM 4558 O O . VAL A 1 592 ? 12.736 -40.091 -14.995 1.00 96.81 592 VAL A O 1
ATOM 4561 N N . THR A 1 593 ? 14.432 -40.224 -16.470 1.00 93.50 593 THR A N 1
ATOM 4562 C CA . THR A 1 593 ? 13.947 -39.189 -17.397 1.00 93.50 593 THR A CA 1
ATOM 4563 C C . THR A 1 593 ? 12.606 -39.536 -18.038 1.00 93.50 593 THR A C 1
ATOM 4565 O O . THR A 1 593 ? 11.853 -38.641 -18.402 1.00 93.50 593 THR A O 1
ATOM 4568 N N . GLU A 1 594 ? 12.287 -40.822 -18.157 1.00 93.38 594 GLU A N 1
ATOM 4569 C CA . GLU A 1 594 ? 11.022 -41.325 -18.688 1.00 93.38 594 GLU A CA 1
ATOM 4570 C C . GLU A 1 594 ? 9.987 -41.545 -17.576 1.00 93.38 594 GLU A C 1
ATOM 4572 O O . GLU A 1 594 ? 8.800 -41.254 -17.750 1.00 93.38 594 GLU A O 1
ATOM 4577 N N . LEU A 1 595 ? 10.430 -42.050 -16.422 1.00 95.12 595 LEU A N 1
ATOM 4578 C CA . LEU A 1 595 ? 9.563 -42.440 -15.318 1.00 95.12 595 LEU A CA 1
ATOM 4579 C C . LEU A 1 595 ? 8.957 -41.230 -14.606 1.00 95.12 595 LEU A C 1
ATOM 4581 O O . LEU A 1 595 ? 7.745 -41.212 -14.402 1.00 95.12 595 LEU A O 1
ATOM 4585 N N . LEU A 1 596 ? 9.757 -40.222 -14.236 1.00 96.31 596 LEU A N 1
ATOM 4586 C CA . LEU A 1 596 ? 9.249 -39.091 -13.448 1.00 96.31 596 LEU A CA 1
ATOM 4587 C C . LEU A 1 596 ? 8.134 -38.320 -14.182 1.00 96.31 596 LEU A C 1
ATOM 4589 O O . LEU A 1 596 ? 7.064 -38.161 -13.589 1.00 96.31 596 LEU A O 1
ATOM 4593 N N . PRO A 1 597 ? 8.280 -37.935 -15.471 1.00 93.75 597 PRO A N 1
ATOM 4594 C CA . PRO A 1 597 ? 7.184 -37.305 -16.209 1.00 93.75 597 PRO A CA 1
ATOM 4595 C C . PRO A 1 597 ? 5.945 -38.198 -16.312 1.00 93.75 597 PRO A C 1
ATOM 4597 O O . PRO A 1 597 ? 4.825 -37.717 -16.155 1.00 93.75 597 PRO A O 1
ATOM 4600 N N . SER A 1 598 ? 6.133 -39.504 -16.536 1.00 92.62 598 SER A N 1
ATOM 4601 C CA . SER A 1 598 ? 5.032 -40.472 -16.629 1.00 92.62 598 SER A CA 1
ATOM 4602 C C . SER A 1 598 ? 4.231 -40.555 -15.325 1.00 92.62 598 SER A C 1
ATOM 4604 O O . SER A 1 598 ? 3.000 -40.574 -15.345 1.00 92.62 598 SER A O 1
ATOM 4606 N N . LEU A 1 599 ? 4.904 -40.539 -14.173 1.00 92.62 599 LEU A N 1
ATOM 4607 C CA . LEU A 1 599 ? 4.234 -40.555 -12.873 1.00 92.62 599 LEU A CA 1
ATOM 4608 C C . LEU A 1 599 ? 3.470 -39.255 -12.597 1.00 92.62 599 LEU A C 1
ATOM 4610 O O . LEU A 1 599 ? 2.338 -39.318 -12.115 1.00 92.62 599 LEU A O 1
ATOM 4614 N N . VAL A 1 600 ? 4.039 -38.099 -12.957 1.00 89.75 600 VAL A N 1
ATOM 4615 C CA . VAL A 1 600 ? 3.341 -36.805 -12.855 1.00 89.75 600 VAL A CA 1
ATOM 4616 C C . VAL A 1 600 ? 2.105 -36.778 -13.758 1.00 89.75 600 VAL A C 1
ATOM 4618 O O . VAL A 1 600 ? 1.027 -36.398 -13.304 1.00 89.75 600 VAL A O 1
ATOM 4621 N N . GLN A 1 601 ? 2.211 -37.251 -15.006 1.00 86.38 601 GLN A N 1
ATOM 4622 C CA . GLN A 1 601 ? 1.074 -37.339 -15.937 1.00 86.38 601 GLN A CA 1
ATOM 4623 C C . GLN A 1 601 ? -0.041 -38.258 -15.424 1.00 86.38 601 GLN A C 1
ATOM 4625 O O . GLN A 1 601 ? -1.220 -38.000 -15.664 1.00 86.38 601 GLN A O 1
ATOM 4630 N N . ARG A 1 602 ? 0.322 -39.313 -14.687 1.00 85.75 602 ARG A N 1
ATOM 4631 C CA . ARG A 1 602 ? -0.619 -40.221 -14.015 1.00 85.75 602 ARG A CA 1
ATOM 4632 C C . ARG A 1 602 ? -1.182 -39.656 -12.704 1.00 85.75 602 ARG A C 1
ATOM 4634 O O . ARG A 1 602 ? -1.992 -40.320 -12.066 1.00 85.75 602 ARG A O 1
ATOM 4641 N N . GLY A 1 603 ? -0.791 -38.442 -12.315 1.00 86.88 603 GLY A N 1
ATOM 4642 C CA . GLY A 1 603 ? -1.336 -37.727 -11.162 1.00 86.88 603 GLY A CA 1
ATOM 4643 C C . GLY A 1 603 ? -0.722 -38.108 -9.815 1.00 86.88 603 GLY A C 1
ATOM 4644 O O . GLY A 1 603 ? -1.307 -37.780 -8.783 1.00 86.88 603 GLY A O 1
ATOM 4645 N N . TYR A 1 604 ? 0.431 -38.786 -9.793 1.00 91.12 604 TYR A N 1
ATOM 4646 C CA . TYR A 1 604 ? 1.127 -39.084 -8.540 1.00 91.12 604 TYR A CA 1
ATOM 4647 C C . TYR A 1 604 ? 1.915 -37.876 -8.044 1.00 91.12 604 TYR A C 1
ATOM 4649 O O . TYR A 1 604 ? 2.609 -37.202 -8.808 1.00 91.12 604 TYR A O 1
ATOM 4657 N N . LEU A 1 605 ? 1.858 -37.645 -6.734 1.00 93.06 605 LEU A N 1
ATOM 4658 C CA . LEU A 1 605 ? 2.659 -36.619 -6.090 1.00 93.06 605 LEU A CA 1
ATOM 4659 C C . LEU A 1 605 ? 4.093 -37.132 -5.876 1.00 93.06 605 LEU A C 1
ATOM 4661 O O . LEU A 1 605 ? 4.288 -38.146 -5.205 1.00 93.06 605 LEU A O 1
ATOM 4665 N N . LEU A 1 606 ? 5.094 -36.445 -6.429 1.00 97.00 606 LEU A N 1
ATOM 4666 C CA . LEU A 1 606 ? 6.495 -36.864 -6.335 1.00 97.00 606 LEU A CA 1
ATOM 4667 C C . LEU A 1 606 ? 7.245 -36.032 -5.297 1.00 97.00 606 LEU A C 1
ATOM 4669 O O . LEU A 1 606 ? 7.298 -34.805 -5.392 1.00 97.00 606 LEU A O 1
ATOM 4673 N N . GLY A 1 607 ? 7.826 -36.705 -4.309 1.00 97.38 607 GLY A N 1
ATOM 4674 C CA . GLY A 1 607 ? 8.623 -36.073 -3.263 1.00 97.38 607 GLY A CA 1
ATOM 4675 C C . GLY A 1 607 ? 9.987 -36.725 -3.100 1.00 97.38 607 GLY A C 1
ATOM 4676 O O . GLY A 1 607 ? 10.291 -37.740 -3.727 1.00 97.38 607 GLY A O 1
ATOM 4677 N N . LEU A 1 608 ? 10.808 -36.141 -2.238 1.00 98.38 608 LEU A N 1
ATOM 4678 C CA . LEU A 1 608 ? 12.111 -36.693 -1.874 1.00 98.38 608 LEU A CA 1
ATOM 4679 C C . LEU A 1 608 ? 12.057 -37.359 -0.500 1.00 98.38 608 LEU A C 1
ATOM 4681 O O . LEU A 1 608 ? 11.305 -36.942 0.381 1.00 98.38 608 LEU A O 1
ATOM 4685 N N . THR A 1 609 ? 12.877 -38.378 -0.294 1.00 97.31 609 THR A N 1
ATOM 4686 C CA . THR A 1 609 ? 13.227 -38.866 1.040 1.00 97.31 609 THR A CA 1
ATOM 4687 C C . THR A 1 609 ? 14.697 -39.232 1.038 1.00 97.31 609 THR A C 1
ATOM 4689 O O . THR A 1 609 ? 15.103 -40.221 0.442 1.00 97.31 609 THR A O 1
ATOM 4692 N N . THR A 1 610 ? 15.524 -38.365 1.614 1.00 96.56 610 THR A N 1
ATOM 4693 C CA . THR A 1 610 ? 16.972 -38.479 1.470 1.00 96.56 610 THR A CA 1
ATOM 4694 C C . THR A 1 610 ? 17.703 -38.093 2.743 1.00 96.56 610 THR A C 1
ATOM 4696 O O . THR A 1 610 ? 17.292 -37.200 3.485 1.00 96.56 610 THR A O 1
ATOM 4699 N N . GLY A 1 611 ? 18.835 -38.753 2.986 1.00 95.06 611 GLY A N 1
ATOM 4700 C CA . GLY A 1 611 ? 19.736 -38.400 4.079 1.00 95.06 611 GLY A CA 1
ATOM 4701 C C . GLY A 1 611 ? 20.451 -37.062 3.872 1.00 95.06 611 GLY A C 1
ATOM 4702 O O . GLY A 1 611 ? 21.055 -36.547 4.810 1.00 95.06 611 GLY A O 1
ATOM 4703 N N . LEU A 1 612 ? 20.384 -36.477 2.674 1.00 95.50 612 LEU A N 1
ATOM 4704 C CA . LEU A 1 612 ? 20.999 -35.188 2.371 1.00 95.50 612 LEU A CA 1
ATOM 4705 C C . LEU A 1 612 ? 20.306 -34.042 3.113 1.00 95.50 612 LEU A C 1
ATOM 4707 O O . LEU A 1 612 ? 19.086 -34.055 3.277 1.00 95.50 612 LEU A O 1
ATOM 4711 N N . VAL A 1 613 ? 21.054 -33.005 3.498 1.00 95.44 613 VAL A N 1
ATOM 4712 C CA . VAL A 1 613 ? 20.408 -31.727 3.848 1.00 95.44 613 VAL A CA 1
ATOM 4713 C C . VAL A 1 613 ? 19.699 -31.158 2.614 1.00 95.44 613 VAL A C 1
ATOM 4715 O O . VAL A 1 613 ? 20.178 -31.327 1.491 1.00 95.44 613 VAL A O 1
ATOM 4718 N N . GLU A 1 614 ? 18.576 -30.466 2.806 1.00 96.12 614 GLU A N 1
ATOM 4719 C CA . GLU A 1 614 ? 17.689 -30.038 1.707 1.00 96.12 614 GLU A CA 1
ATOM 4720 C C . GLU A 1 614 ? 18.423 -29.282 0.584 1.00 96.12 614 GLU A C 1
ATOM 4722 O O . GLU A 1 614 ? 18.283 -29.603 -0.596 1.00 96.12 614 GLU A O 1
ATOM 4727 N N . SER A 1 615 ? 19.304 -28.338 0.930 1.00 93.94 615 SER A N 1
ATOM 4728 C CA . SER A 1 615 ? 20.101 -27.613 -0.067 1.00 93.94 615 SER A CA 1
ATOM 4729 C C . SER A 1 615 ? 21.002 -28.536 -0.898 1.00 93.94 615 SER A C 1
ATOM 4731 O O . SER A 1 615 ? 21.135 -28.335 -2.104 1.00 93.94 615 SER A O 1
ATOM 4733 N N . ALA A 1 616 ? 21.605 -29.563 -0.287 1.00 95.69 616 ALA A N 1
ATOM 4734 C CA . ALA A 1 616 ? 22.460 -30.514 -0.997 1.00 95.69 616 ALA A CA 1
ATOM 4735 C C . ALA A 1 616 ? 21.655 -31.383 -1.970 1.00 95.69 616 ALA A C 1
ATOM 4737 O O . ALA A 1 616 ? 22.130 -31.644 -3.078 1.00 95.69 616 ALA A O 1
ATOM 4738 N N . ALA A 1 617 ? 20.441 -31.785 -1.580 1.00 96.31 617 ALA A N 1
ATOM 4739 C CA . ALA A 1 617 ? 19.512 -32.502 -2.447 1.00 96.31 617 ALA A CA 1
ATOM 4740 C C . ALA A 1 617 ? 19.232 -31.694 -3.723 1.00 96.31 617 ALA A C 1
ATOM 4742 O O . ALA A 1 617 ? 19.519 -32.159 -4.829 1.00 96.31 617 ALA A O 1
ATOM 4743 N N . HIS A 1 618 ? 18.793 -30.442 -3.577 1.00 96.25 618 HIS A N 1
ATOM 4744 C CA . HIS A 1 618 ? 18.473 -29.595 -4.725 1.00 96.25 618 HIS A CA 1
ATOM 4745 C C . HIS A 1 618 ? 19.695 -29.265 -5.589 1.00 96.25 618 HIS A C 1
ATOM 4747 O O . HIS A 1 618 ? 19.591 -29.344 -6.814 1.00 96.25 618 HIS A O 1
ATOM 4753 N N . ILE A 1 619 ? 20.867 -28.985 -4.997 1.00 96.12 619 ILE A N 1
ATOM 4754 C CA . ILE A 1 619 ? 22.121 -28.761 -5.746 1.00 96.12 619 ILE A CA 1
ATOM 4755 C C . ILE A 1 619 ? 22.441 -29.958 -6.650 1.00 96.12 619 ILE A C 1
ATOM 4757 O O . ILE A 1 619 ? 22.801 -29.780 -7.816 1.00 96.12 619 ILE A O 1
ATOM 4761 N N . LYS A 1 620 ? 22.301 -31.183 -6.133 1.00 96.56 620 LYS A N 1
ATOM 4762 C CA . LYS A 1 620 ? 22.587 -32.398 -6.902 1.00 96.56 620 LYS A CA 1
ATOM 4763 C C . LYS A 1 620 ? 21.583 -32.637 -8.032 1.00 96.56 620 LYS A C 1
ATOM 4765 O O . LYS A 1 620 ? 21.979 -33.166 -9.071 1.00 96.56 620 LYS A O 1
ATOM 4770 N N . LEU A 1 621 ? 20.321 -32.246 -7.857 1.00 97.19 621 LEU A N 1
ATOM 4771 C CA . LEU A 1 621 ? 19.266 -32.430 -8.859 1.00 97.19 621 LEU A CA 1
ATOM 4772 C C . LEU A 1 621 ? 19.308 -31.390 -9.991 1.00 97.19 621 LEU A C 1
ATOM 4774 O O . LEU A 1 621 ? 18.870 -31.713 -11.095 1.00 97.19 621 LEU A O 1
ATOM 4778 N N . VAL A 1 622 ? 19.872 -30.190 -9.764 1.00 93.25 622 VAL A N 1
ATOM 4779 C CA . VAL A 1 622 ? 19.964 -29.120 -10.789 1.00 93.25 622 VAL A CA 1
ATOM 4780 C C . VAL A 1 622 ? 20.612 -29.632 -12.074 1.00 93.25 622 VAL A C 1
ATOM 4782 O O . VAL A 1 622 ? 20.084 -29.417 -13.159 1.00 93.25 622 VAL A O 1
ATOM 4785 N N . ARG A 1 623 ? 21.751 -30.329 -11.974 1.00 92.62 623 ARG A N 1
ATOM 4786 C CA . ARG A 1 623 ? 22.517 -30.748 -13.160 1.00 92.62 623 ARG A CA 1
ATOM 4787 C C . ARG A 1 623 ? 21.782 -31.785 -14.021 1.00 92.62 623 ARG A C 1
ATOM 4789 O O . ARG A 1 623 ? 22.053 -31.873 -15.214 1.00 92.62 623 ARG A O 1
ATOM 4796 N N . GLY A 1 624 ? 20.891 -32.567 -13.420 1.00 91.19 624 GLY A N 1
ATOM 4797 C CA . GLY A 1 624 ? 20.062 -33.555 -14.107 1.00 91.19 624 GLY A CA 1
ATOM 4798 C C . GLY A 1 624 ? 18.705 -33.017 -14.557 1.00 91.19 624 GLY A C 1
ATOM 4799 O O . GLY A 1 624 ? 17.909 -33.805 -15.050 1.00 91.19 624 GLY A O 1
ATOM 4800 N N . ASP A 1 625 ? 18.436 -31.724 -14.345 1.00 93.19 625 ASP A N 1
ATOM 4801 C CA . ASP A 1 625 ? 17.138 -31.081 -14.580 1.00 93.19 625 ASP A CA 1
ATOM 4802 C C . ASP A 1 625 ? 15.965 -31.784 -13.867 1.00 93.19 625 ASP A C 1
ATOM 4804 O O . ASP A 1 625 ? 14.856 -31.916 -14.379 1.00 93.19 625 ASP A O 1
ATOM 4808 N N . LEU A 1 626 ? 16.222 -32.294 -12.656 1.00 95.81 626 LEU A N 1
ATOM 4809 C CA . LEU A 1 626 ? 15.244 -33.096 -11.912 1.00 95.81 626 LEU A CA 1
ATOM 4810 C C . LEU A 1 626 ? 14.470 -32.295 -10.857 1.00 95.81 626 LEU A C 1
ATOM 4812 O O . LEU A 1 626 ? 13.465 -32.779 -10.344 1.00 95.81 626 LEU A O 1
ATOM 4816 N N . ASN A 1 627 ? 14.899 -31.070 -10.529 1.00 91.31 627 ASN A N 1
ATOM 4817 C CA . ASN A 1 627 ? 14.237 -30.251 -9.502 1.00 91.31 627 ASN A CA 1
ATOM 4818 C C . ASN A 1 627 ? 12.775 -29.940 -9.837 1.00 91.31 627 ASN A C 1
ATOM 4820 O O . ASN A 1 627 ? 11.964 -29.818 -8.927 1.00 91.31 627 ASN A O 1
ATOM 4824 N N . THR A 1 628 ? 12.427 -29.864 -11.123 1.00 90.19 628 THR A N 1
ATOM 4825 C CA . THR A 1 628 ? 11.059 -29.565 -11.566 1.00 90.19 628 THR A CA 1
ATOM 4826 C C . THR A 1 628 ? 10.027 -30.607 -11.118 1.00 90.19 628 THR A C 1
ATOM 4828 O O . THR A 1 628 ? 8.840 -30.298 -11.086 1.00 90.19 628 THR A O 1
ATOM 4831 N N . TYR A 1 629 ? 10.451 -31.822 -10.750 1.00 94.12 629 TYR A N 1
ATOM 4832 C CA . TYR A 1 629 ? 9.544 -32.895 -10.333 1.00 94.12 629 TYR A CA 1
ATOM 4833 C C . TYR A 1 629 ? 9.286 -32.925 -8.821 1.00 94.12 629 TYR A C 1
ATOM 4835 O O . TYR A 1 629 ? 8.276 -33.481 -8.395 1.00 94.12 629 TYR A O 1
ATOM 4843 N N . PHE A 1 630 ? 10.161 -32.331 -8.004 1.00 95.75 630 PHE A N 1
ATOM 4844 C CA . PHE A 1 630 ? 10.163 -32.527 -6.553 1.00 95.75 630 PHE A CA 1
ATOM 4845 C C . PHE A 1 630 ? 9.982 -31.208 -5.799 1.00 95.75 630 PHE A C 1
ATOM 4847 O O . PHE A 1 630 ? 10.909 -30.413 -5.670 1.00 95.75 630 PHE A O 1
ATOM 4854 N N . HIS A 1 631 ? 8.782 -31.002 -5.251 1.00 81.06 631 HIS A N 1
ATOM 4855 C CA . HIS A 1 631 ? 8.393 -29.754 -4.573 1.00 81.06 631 HIS A CA 1
ATOM 4856 C C . HIS A 1 631 ? 8.320 -29.880 -3.042 1.00 81.06 631 HIS A C 1
ATOM 4858 O O . HIS A 1 631 ? 8.020 -28.915 -2.343 1.00 81.06 631 HIS A O 1
ATOM 4864 N N . PHE A 1 632 ? 8.541 -31.085 -2.516 1.00 94.50 632 PHE A N 1
ATOM 4865 C CA . PHE A 1 632 ? 8.536 -31.398 -1.091 1.00 94.50 632 PHE A CA 1
ATOM 4866 C C . PHE A 1 632 ? 9.368 -32.662 -0.843 1.00 94.50 632 PHE A C 1
ATOM 4868 O O . PHE A 1 632 ? 9.629 -33.446 -1.758 1.00 94.50 632 PHE A O 1
ATOM 4875 N N . GLY A 1 633 ? 9.743 -32.905 0.408 1.00 95.88 633 GLY A N 1
ATOM 4876 C CA . GLY A 1 633 ? 10.438 -34.131 0.774 1.00 95.88 633 GLY A CA 1
ATOM 4877 C C . GLY A 1 633 ? 10.741 -34.231 2.258 1.00 95.88 633 GLY A C 1
ATOM 4878 O O . GLY A 1 633 ? 10.347 -33.360 3.029 1.00 95.88 633 GLY A O 1
ATOM 4879 N N . GLY A 1 634 ? 11.399 -35.314 2.650 1.00 97.06 634 GLY A N 1
ATOM 4880 C CA . GLY A 1 634 ? 12.062 -35.496 3.936 1.00 97.06 634 GLY A CA 1
ATOM 4881 C C . GLY A 1 634 ? 13.573 -35.465 3.748 1.00 97.06 634 GLY A C 1
ATOM 4882 O O . GLY A 1 634 ? 14.092 -36.138 2.856 1.00 97.06 634 GLY A O 1
ATOM 4883 N N . TYR A 1 635 ? 14.271 -34.691 4.572 1.00 97.62 635 TYR A N 1
ATOM 4884 C CA . TYR A 1 635 ? 15.696 -34.410 4.403 1.00 97.62 635 TYR A CA 1
ATOM 4885 C C . TYR A 1 635 ? 16.479 -34.704 5.685 1.00 97.62 635 TYR A C 1
ATOM 4887 O O . TYR A 1 635 ? 15.945 -34.614 6.789 1.00 97.62 635 TYR A O 1
ATOM 4895 N N . GLY A 1 636 ? 17.783 -34.950 5.575 1.00 94.00 636 GLY A N 1
ATOM 4896 C CA . GLY A 1 636 ? 18.678 -35.079 6.732 1.00 94.00 636 GLY A CA 1
ATOM 4897 C C . GLY A 1 636 ? 18.750 -33.815 7.597 1.00 94.00 636 GLY A C 1
ATOM 4898 O O . GLY A 1 636 ? 19.117 -33.886 8.766 1.00 94.00 636 GLY A O 1
ATOM 4899 N N . SER A 1 637 ? 18.356 -32.653 7.062 1.00 92.75 637 SER A N 1
ATOM 4900 C CA . SER A 1 637 ? 18.169 -31.421 7.841 1.00 92.75 637 SER A CA 1
ATOM 4901 C C . SER A 1 637 ? 16.944 -31.458 8.763 1.00 92.75 637 SER A C 1
ATOM 4903 O O . SER A 1 637 ? 16.879 -30.669 9.702 1.00 92.75 637 SER A O 1
ATOM 4905 N N . ASP A 1 638 ? 15.987 -32.360 8.521 1.00 91.50 638 ASP A N 1
ATOM 4906 C CA . ASP A 1 638 ? 14.791 -32.513 9.349 1.00 91.50 638 ASP A CA 1
ATOM 4907 C C . ASP A 1 638 ? 15.016 -33.412 10.570 1.00 91.50 638 ASP A C 1
ATOM 4909 O O . ASP A 1 638 ? 14.427 -33.180 11.628 1.00 91.50 638 ASP A O 1
ATOM 4913 N N . SER A 1 639 ? 15.817 -34.468 10.409 1.00 90.81 639 SER A N 1
ATOM 4914 C CA . SER A 1 639 ? 16.128 -35.441 11.455 1.00 90.81 639 SER A CA 1
ATOM 4915 C C . SER A 1 639 ? 17.364 -36.268 11.075 1.00 90.81 639 SER A C 1
ATOM 4917 O O . SER A 1 639 ? 17.492 -36.636 9.906 1.00 90.81 639 SER A O 1
ATOM 4919 N N . PRO A 1 640 ? 18.235 -36.635 12.037 1.00 84.69 640 PRO A N 1
ATOM 4920 C CA . PRO A 1 640 ? 19.263 -37.653 11.808 1.00 84.69 640 PRO A CA 1
ATOM 4921 C C . PRO A 1 640 ? 18.657 -39.060 11.641 1.00 84.69 640 PRO A C 1
ATOM 4923 O O . PRO A 1 640 ? 19.269 -39.928 11.033 1.00 84.69 640 PRO A O 1
ATOM 4926 N N . ASP A 1 641 ? 17.440 -39.294 12.145 1.00 91.25 641 ASP A N 1
ATOM 4927 C CA . ASP A 1 641 ? 16.720 -40.555 11.957 1.00 91.25 641 ASP A CA 1
ATOM 4928 C C . ASP A 1 641 ? 16.002 -40.570 10.598 1.00 91.25 641 ASP A C 1
ATOM 4930 O O . ASP A 1 641 ? 15.044 -39.820 10.368 1.00 91.25 641 ASP A O 1
ATOM 4934 N N . ARG A 1 642 ? 16.440 -41.486 9.725 1.00 93.44 642 ARG A N 1
ATOM 4935 C CA . ARG A 1 642 ? 15.866 -41.775 8.400 1.00 93.44 642 ARG A CA 1
ATOM 4936 C C . ARG A 1 642 ? 14.363 -42.075 8.434 1.00 93.44 642 ARG A C 1
ATOM 4938 O O . ARG A 1 642 ? 13.628 -41.683 7.526 1.00 93.44 642 ARG A O 1
ATOM 4945 N N . THR A 1 643 ? 13.884 -42.742 9.479 1.00 96.69 643 THR A N 1
ATOM 4946 C CA . THR A 1 643 ? 12.453 -43.021 9.649 1.00 96.69 643 THR A CA 1
ATOM 4947 C C . THR A 1 643 ? 11.677 -41.726 9.854 1.00 96.69 643 THR A C 1
ATOM 4949 O O . THR A 1 643 ? 10.638 -41.500 9.233 1.00 96.69 643 THR A O 1
ATOM 4952 N N . GLU A 1 644 ? 12.189 -40.852 10.715 1.00 96.31 644 GLU A N 1
ATOM 4953 C CA . GLU A 1 644 ? 11.521 -39.605 11.067 1.00 96.31 644 GLU A CA 1
ATOM 4954 C C . GLU A 1 644 ? 11.551 -38.590 9.919 1.00 96.31 644 GLU A C 1
ATOM 4956 O O . GLU A 1 644 ? 10.523 -37.970 9.637 1.00 96.31 644 GLU A O 1
ATOM 4961 N N . LEU A 1 645 ? 12.666 -38.462 9.186 1.00 96.38 645 LEU A N 1
ATOM 4962 C CA . LEU A 1 645 ? 12.680 -37.620 7.981 1.00 96.38 645 LEU A CA 1
ATOM 4963 C C . LEU A 1 645 ? 11.705 -38.155 6.919 1.00 96.38 645 LEU A C 1
ATOM 4965 O O . LEU A 1 645 ? 10.970 -37.369 6.321 1.00 96.38 645 LEU A O 1
ATOM 4969 N N . THR A 1 646 ? 11.580 -39.479 6.764 1.00 97.75 646 THR A N 1
ATOM 4970 C CA . THR A 1 646 ? 10.606 -40.075 5.831 1.00 97.75 646 THR A CA 1
ATOM 4971 C C . THR A 1 646 ? 9.169 -39.747 6.248 1.00 97.75 646 THR A C 1
ATOM 4973 O O . THR A 1 646 ? 8.367 -39.318 5.414 1.00 97.75 646 THR A O 1
ATOM 4976 N N . ARG A 1 647 ? 8.833 -39.845 7.546 1.00 97.88 647 ARG A N 1
ATOM 4977 C CA . ARG A 1 647 ? 7.514 -39.428 8.066 1.00 97.88 647 ARG A CA 1
ATOM 4978 C C . ARG A 1 647 ? 7.223 -37.956 7.797 1.00 97.88 647 ARG A C 1
ATOM 4980 O O . ARG A 1 647 ? 6.086 -37.614 7.480 1.00 97.88 647 ARG A O 1
ATOM 4987 N N . ARG A 1 648 ? 8.231 -37.085 7.883 1.00 96.88 648 ARG A N 1
ATOM 4988 C CA . ARG A 1 648 ? 8.084 -35.661 7.547 1.00 96.88 648 ARG A CA 1
ATOM 4989 C C . ARG A 1 648 ? 7.827 -35.442 6.061 1.00 96.88 648 ARG A C 1
ATOM 4991 O O . ARG A 1 648 ? 6.957 -34.638 5.729 1.00 96.88 648 ARG A O 1
ATOM 4998 N N . GLY A 1 649 ? 8.490 -36.199 5.185 1.00 96.94 649 GLY A N 1
ATOM 4999 C CA . GLY A 1 649 ? 8.184 -36.224 3.751 1.00 96.94 649 GLY A CA 1
ATOM 5000 C C . GLY A 1 649 ? 6.729 -36.622 3.471 1.00 96.94 649 GLY A C 1
ATOM 5001 O O . GLY A 1 649 ? 6.029 -35.926 2.735 1.00 96.94 649 GLY A O 1
ATOM 5002 N N . ILE A 1 650 ? 6.232 -37.671 4.137 1.00 96.88 650 ILE A N 1
ATOM 5003 C CA . ILE A 1 650 ? 4.823 -38.106 4.053 1.00 96.88 650 ILE A CA 1
ATOM 5004 C C . ILE A 1 650 ? 3.870 -37.029 4.590 1.00 96.88 650 ILE A C 1
ATOM 5006 O O . ILE A 1 650 ? 2.852 -36.726 3.968 1.00 96.88 650 ILE A O 1
ATOM 5010 N N . GLY A 1 651 ? 4.199 -36.413 5.727 1.00 94.88 651 GLY A N 1
ATOM 5011 C CA . GLY A 1 651 ? 3.410 -35.324 6.303 1.00 94.88 651 GLY A CA 1
ATOM 5012 C C . GLY A 1 651 ? 3.284 -34.136 5.348 1.00 94.88 651 GLY A C 1
ATOM 5013 O O . GLY A 1 651 ? 2.181 -33.632 5.134 1.00 94.88 651 GLY A O 1
ATOM 5014 N N . ARG A 1 652 ? 4.390 -33.743 4.703 1.00 96.19 652 ARG A N 1
ATOM 5015 C CA . ARG A 1 652 ? 4.413 -32.680 3.687 1.00 96.19 652 ARG A CA 1
ATOM 5016 C C . ARG A 1 652 ? 3.608 -33.050 2.438 1.00 96.19 652 ARG A C 1
ATOM 5018 O O . ARG A 1 652 ? 2.933 -32.173 1.905 1.00 96.19 652 ARG A O 1
ATOM 5025 N N . ALA A 1 653 ? 3.576 -34.323 2.032 1.00 93.12 653 ALA A N 1
ATOM 5026 C CA . ALA A 1 653 ? 2.659 -34.787 0.983 1.00 93.12 653 ALA A CA 1
ATOM 5027 C C . ALA A 1 653 ? 1.190 -34.493 1.345 1.00 93.12 653 ALA A C 1
ATOM 5029 O O . ALA A 1 653 ? 0.418 -34.025 0.509 1.00 93.12 653 ALA A O 1
ATOM 5030 N N . GLY A 1 654 ? 0.813 -34.705 2.611 1.00 91.06 654 GLY A N 1
ATOM 5031 C CA . GLY A 1 654 ? -0.522 -34.373 3.111 1.00 91.06 654 GLY A CA 1
ATOM 5032 C C . GLY A 1 654 ? -0.824 -32.877 3.127 1.00 91.06 654 GLY A C 1
ATOM 5033 O O . GLY A 1 654 ? -1.937 -32.475 2.787 1.00 91.06 654 GLY A O 1
ATOM 5034 N N . THR A 1 655 ? 0.167 -32.039 3.437 1.00 88.88 655 THR A N 1
ATOM 5035 C CA . THR A 1 655 ? 0.036 -30.579 3.316 1.00 88.88 655 THR A CA 1
ATOM 5036 C C . THR A 1 655 ? -0.247 -30.164 1.873 1.00 88.88 655 THR A C 1
ATOM 5038 O O . THR A 1 655 ? -1.161 -29.376 1.642 1.00 88.88 655 THR A O 1
ATOM 5041 N N . VAL A 1 656 ? 0.475 -30.731 0.899 1.00 83.44 656 VAL A N 1
ATOM 5042 C CA . VAL A 1 656 ? 0.268 -30.434 -0.530 1.00 83.44 656 VAL A CA 1
ATOM 5043 C C . VAL A 1 656 ? -1.118 -30.887 -1.006 1.00 83.44 656 VAL A C 1
ATOM 5045 O O . VAL A 1 656 ? -1.777 -30.169 -1.754 1.00 83.44 656 VAL A O 1
ATOM 5048 N N . LEU A 1 657 ? -1.598 -32.042 -0.538 1.00 83.12 657 LEU A N 1
ATOM 5049 C CA . LEU A 1 657 ? -2.928 -32.565 -0.879 1.00 83.12 657 LEU A CA 1
ATOM 5050 C C . LEU A 1 657 ? -4.078 -31.920 -0.080 1.00 83.12 657 LEU A C 1
ATOM 5052 O O . LEU A 1 657 ? -5.246 -32.180 -0.372 1.00 83.12 657 LEU A O 1
ATOM 5056 N N . GLY A 1 658 ? -3.780 -31.103 0.935 1.00 82.88 658 GLY A N 1
ATOM 5057 C CA . GLY A 1 658 ? -4.776 -30.488 1.819 1.00 82.88 658 GLY A CA 1
ATOM 5058 C C . GLY A 1 658 ? -5.483 -31.469 2.767 1.00 82.88 658 GLY A C 1
ATOM 5059 O O . GLY A 1 658 ? -6.509 -31.126 3.356 1.00 82.88 658 GLY A O 1
ATOM 5060 N N . THR A 1 659 ? -4.967 -32.693 2.919 1.00 85.50 659 THR A N 1
ATOM 5061 C CA . THR A 1 659 ? -5.508 -33.732 3.809 1.00 85.50 659 THR A CA 1
ATOM 5062 C C . THR A 1 659 ? -4.397 -34.680 4.269 1.00 85.50 659 THR A C 1
ATOM 5064 O O . THR A 1 659 ? -3.500 -34.977 3.482 1.00 85.50 659 THR A O 1
ATOM 5067 N N . PRO A 1 660 ? -4.446 -35.224 5.503 1.00 87.75 660 PRO A N 1
ATOM 5068 C CA . PRO A 1 660 ? -3.504 -36.254 5.930 1.00 87.75 660 PRO A CA 1
ATOM 5069 C C . PRO A 1 660 ? -3.480 -37.446 4.964 1.00 87.75 660 PRO A C 1
ATOM 5071 O O . PRO A 1 660 ? -4.533 -37.928 4.538 1.00 87.75 660 PRO A O 1
ATOM 5074 N N . VAL A 1 661 ? -2.275 -37.922 4.646 1.00 89.06 661 VAL A N 1
ATOM 5075 C CA . VAL A 1 661 ? -2.043 -39.091 3.789 1.00 89.06 661 VAL A CA 1
ATOM 5076 C C . VAL A 1 661 ? -1.819 -40.312 4.669 1.00 89.06 661 VAL A C 1
ATOM 5078 O O . VAL A 1 661 ? -1.008 -40.275 5.592 1.00 89.06 661 VAL A O 1
ATOM 5081 N N . ASP A 1 662 ? -2.535 -41.399 4.381 1.00 92.81 662 ASP A N 1
ATOM 5082 C CA . ASP A 1 662 ? -2.254 -42.703 4.983 1.00 92.81 662 ASP A CA 1
ATOM 5083 C C . ASP A 1 662 ? -0.906 -43.213 4.444 1.00 92.81 662 ASP A C 1
ATOM 5085 O O . ASP A 1 662 ? -0.790 -43.388 3.226 1.00 92.81 662 ASP A O 1
ATOM 5089 N N . PRO A 1 663 ? 0.107 -43.466 5.299 1.00 94.19 663 PRO A N 1
ATOM 5090 C CA . PRO A 1 663 ? 1.418 -43.934 4.856 1.00 94.19 663 PRO A CA 1
ATOM 5091 C C . PRO A 1 663 ? 1.367 -45.184 3.973 1.00 94.19 663 PRO A C 1
ATOM 5093 O O . PRO A 1 663 ? 2.182 -45.315 3.068 1.00 94.19 663 PRO A O 1
ATOM 5096 N N . ARG A 1 664 ? 0.356 -46.050 4.132 1.00 92.94 664 ARG A N 1
ATOM 5097 C CA . ARG A 1 664 ? 0.178 -47.259 3.302 1.00 92.94 664 ARG A CA 1
ATOM 5098 C C . ARG A 1 664 ? -0.098 -46.950 1.828 1.00 92.94 664 ARG A C 1
ATOM 5100 O O . ARG A 1 664 ? -0.005 -47.839 0.986 1.00 92.94 664 ARG A O 1
ATOM 5107 N N . HIS A 1 665 ? -0.468 -45.710 1.516 1.00 92.06 665 HIS A N 1
ATOM 5108 C CA . HIS A 1 665 ? -0.653 -45.205 0.155 1.00 92.06 665 HIS A CA 1
ATOM 5109 C C . HIS A 1 665 ? 0.551 -44.381 -0.332 1.00 92.06 665 HIS A C 1
ATOM 5111 O O . HIS A 1 665 ? 0.448 -43.704 -1.357 1.00 92.06 665 HIS A O 1
ATOM 5117 N N . VAL A 1 666 ? 1.679 -44.424 0.383 1.00 95.19 666 VAL A N 1
ATOM 5118 C CA . VAL A 1 666 ? 2.938 -43.788 -0.011 1.00 95.19 666 VAL A CA 1
ATOM 5119 C C . VAL A 1 666 ? 3.977 -44.844 -0.319 1.00 95.19 666 VAL A C 1
ATOM 5121 O O . VAL A 1 666 ? 4.135 -45.824 0.410 1.00 95.19 666 VAL A O 1
ATOM 5124 N N . TRP A 1 667 ? 4.663 -44.647 -1.434 1.00 96.94 667 TRP A N 1
ATOM 5125 C CA . TRP A 1 667 ? 5.721 -45.527 -1.903 1.00 96.94 667 TRP A CA 1
ATOM 5126 C C . TRP A 1 667 ? 7.057 -44.832 -1.711 1.00 96.94 667 TRP A C 1
ATOM 5128 O O . TRP A 1 667 ? 7.202 -43.678 -2.094 1.00 96.94 667 TRP A O 1
ATOM 5138 N N . VAL A 1 668 ? 8.019 -45.514 -1.106 1.00 98.06 668 VAL A N 1
ATOM 5139 C CA . VAL A 1 668 ? 9.374 -45.004 -0.897 1.00 98.06 668 VAL A CA 1
ATOM 5140 C C . VAL A 1 668 ? 10.323 -45.824 -1.753 1.00 98.06 668 VAL A C 1
ATOM 5142 O O . VAL A 1 668 ? 10.383 -47.044 -1.620 1.00 98.06 668 VAL A O 1
ATOM 5145 N N . VAL A 1 669 ? 11.042 -45.150 -2.642 1.00 98.06 669 VAL A N 1
ATOM 5146 C CA . VAL A 1 669 ? 11.940 -45.757 -3.622 1.00 98.06 669 VAL A CA 1
ATOM 5147 C C . VAL A 1 669 ? 13.377 -45.398 -3.260 1.00 98.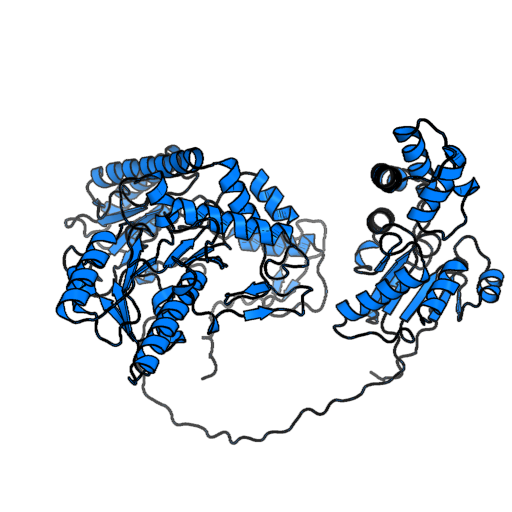06 669 VAL A C 1
ATOM 5149 O O . VAL A 1 669 ? 13.709 -44.215 -3.202 1.00 98.06 669 VAL A O 1
ATOM 5152 N N . GLY A 1 670 ? 14.219 -46.405 -3.031 1.00 97.44 670 GLY A N 1
ATOM 5153 C CA . GLY A 1 670 ? 15.623 -46.222 -2.653 1.00 97.44 670 GLY A CA 1
ATOM 5154 C C . GLY A 1 670 ? 16.497 -47.429 -3.005 1.00 97.44 670 GLY A C 1
ATOM 5155 O O . GLY A 1 670 ? 15.981 -48.508 -3.311 1.00 97.44 670 GLY A O 1
ATOM 5156 N N . ASP A 1 671 ? 17.818 -47.272 -2.962 1.00 96.69 671 ASP A N 1
ATOM 5157 C CA . ASP A 1 671 ? 18.790 -48.314 -3.330 1.00 96.69 671 ASP A CA 1
ATOM 5158 C C . ASP A 1 671 ? 19.551 -48.917 -2.139 1.00 96.69 671 ASP A C 1
ATOM 5160 O O . ASP A 1 671 ? 20.399 -49.793 -2.335 1.00 96.69 671 ASP A O 1
ATOM 5164 N N . THR A 1 672 ? 19.250 -48.506 -0.902 1.00 96.25 672 THR A N 1
ATOM 5165 C CA . THR A 1 672 ? 19.941 -48.991 0.303 1.00 96.25 672 THR A CA 1
ATOM 5166 C C . THR A 1 672 ? 19.004 -49.704 1.290 1.00 96.25 672 THR A C 1
ATOM 5168 O O . THR A 1 672 ? 17.827 -49.357 1.401 1.00 96.25 672 THR A O 1
ATOM 5171 N N . PRO A 1 673 ? 19.512 -50.654 2.106 1.00 96.00 673 PRO A N 1
ATOM 5172 C CA . PRO A 1 673 ? 18.753 -51.229 3.222 1.00 96.00 673 PRO A CA 1
ATOM 5173 C C . PRO A 1 673 ? 18.212 -50.187 4.213 1.00 96.00 673 PRO A C 1
ATOM 5175 O O . PRO A 1 673 ? 17.186 -50.419 4.849 1.00 96.00 673 PRO A O 1
ATOM 5178 N N . LEU A 1 674 ? 18.881 -49.034 4.340 1.00 95.12 674 LEU A N 1
ATOM 5179 C CA . LEU A 1 674 ? 18.429 -47.936 5.195 1.00 95.12 674 LEU A CA 1
ATOM 5180 C C . LEU A 1 674 ? 17.170 -47.260 4.641 1.00 95.12 674 LEU A C 1
ATOM 5182 O O . LEU A 1 674 ? 16.322 -46.858 5.433 1.00 95.12 674 LEU A O 1
ATOM 5186 N N . ASP A 1 675 ? 17.005 -47.189 3.318 1.00 96.75 675 ASP A N 1
ATOM 5187 C CA . ASP A 1 675 ? 15.775 -46.676 2.696 1.00 96.75 675 ASP A CA 1
ATOM 5188 C C . ASP A 1 675 ? 14.597 -47.617 2.959 1.00 96.75 675 ASP A C 1
ATOM 5190 O O . ASP A 1 675 ? 13.502 -47.168 3.294 1.00 96.75 675 ASP A O 1
ATOM 5194 N N . ILE A 1 676 ? 14.846 -48.929 2.888 1.00 97.62 676 ILE A N 1
ATOM 5195 C CA . ILE A 1 676 ? 13.843 -49.959 3.186 1.00 97.62 676 ILE A CA 1
ATOM 5196 C C . ILE A 1 676 ? 13.395 -49.874 4.647 1.00 97.62 676 ILE A C 1
ATOM 5198 O O . ILE A 1 676 ? 12.199 -49.781 4.932 1.00 97.62 676 ILE A O 1
ATOM 5202 N N . ALA A 1 677 ? 14.352 -49.825 5.577 1.00 97.12 677 ALA A N 1
ATOM 5203 C CA . ALA A 1 677 ? 14.057 -49.692 7.000 1.00 97.12 677 ALA A CA 1
ATOM 5204 C C . ALA A 1 677 ? 13.293 -48.391 7.315 1.00 97.12 677 ALA A C 1
ATOM 5206 O O . ALA A 1 677 ? 12.348 -48.407 8.105 1.00 97.12 677 ALA A O 1
ATOM 5207 N N . ALA A 1 678 ? 13.666 -47.279 6.674 1.00 97.06 678 ALA A N 1
ATOM 5208 C CA . ALA A 1 678 ? 13.019 -45.982 6.852 1.00 97.06 678 ALA A CA 1
ATOM 5209 C C . ALA A 1 678 ? 11.573 -45.967 6.343 1.00 97.06 678 ALA A C 1
ATOM 5211 O O . ALA A 1 678 ? 10.679 -45.471 7.035 1.00 97.06 678 ALA A O 1
ATOM 5212 N N . ALA A 1 679 ? 11.335 -46.548 5.165 1.00 97.81 679 ALA A N 1
ATOM 5213 C CA . ALA A 1 679 ? 10.008 -46.698 4.581 1.00 97.81 679 ALA A CA 1
ATOM 5214 C C . ALA A 1 679 ? 9.077 -47.482 5.514 1.00 97.81 679 ALA A C 1
ATOM 5216 O O . ALA A 1 679 ? 8.002 -46.998 5.877 1.00 97.81 679 ALA A O 1
ATOM 5217 N N . HIS A 1 680 ? 9.527 -48.645 5.989 1.00 97.75 680 HIS A N 1
ATOM 5218 C CA . HIS A 1 680 ? 8.762 -49.479 6.918 1.00 97.75 680 HIS A CA 1
ATOM 5219 C C . HIS A 1 680 ? 8.540 -48.811 8.270 1.00 97.75 680 HIS A C 1
ATOM 5221 O O . HIS A 1 680 ? 7.422 -48.828 8.787 1.00 97.75 680 HIS A O 1
ATOM 5227 N N . GLY A 1 681 ? 9.563 -48.157 8.824 1.00 97.00 681 GLY A N 1
ATOM 5228 C CA . GLY A 1 681 ? 9.436 -47.389 10.062 1.00 97.00 681 GLY A CA 1
ATOM 5229 C C . GLY A 1 681 ? 8.428 -46.236 9.950 1.00 97.00 681 GLY A C 1
ATOM 5230 O O . GLY A 1 681 ? 7.796 -45.856 10.945 1.00 97.00 681 GLY A O 1
ATOM 5231 N N . ALA A 1 682 ? 8.256 -45.681 8.747 1.00 97.06 682 ALA A N 1
ATOM 5232 C CA . ALA A 1 682 ? 7.275 -44.646 8.439 1.00 97.06 682 ALA A CA 1
ATOM 5233 C C . ALA A 1 682 ? 5.885 -45.205 8.070 1.00 97.06 682 ALA A C 1
ATOM 5235 O O . ALA A 1 682 ? 4.936 -44.430 7.962 1.00 97.06 682 ALA A O 1
ATOM 5236 N N . GLY A 1 683 ? 5.743 -46.528 7.926 1.00 96.50 683 GLY A N 1
ATOM 5237 C CA . GLY A 1 683 ? 4.502 -47.201 7.530 1.00 96.50 683 GLY A CA 1
ATOM 5238 C C . GLY A 1 683 ? 4.205 -47.156 6.025 1.00 96.50 683 GLY A C 1
ATOM 5239 O O . GLY A 1 683 ? 3.066 -47.418 5.634 1.00 96.50 683 GLY A O 1
ATOM 5240 N N . ALA A 1 684 ? 5.197 -46.802 5.206 1.00 97.12 684 ALA A N 1
ATOM 5241 C CA . ALA A 1 684 ? 5.119 -46.735 3.750 1.00 97.12 684 ALA A CA 1
ATOM 5242 C C . ALA A 1 684 ? 5.528 -48.056 3.078 1.00 97.12 684 ALA A C 1
ATOM 5244 O O . ALA A 1 684 ? 6.163 -48.910 3.697 1.00 97.12 684 ALA A O 1
ATOM 5245 N N . VAL A 1 685 ? 5.171 -48.209 1.800 1.00 96.75 685 VAL A N 1
ATOM 5246 C CA . VAL A 1 685 ? 5.590 -49.349 0.968 1.00 96.75 685 VAL A CA 1
ATOM 5247 C C . VAL A 1 685 ? 7.019 -49.115 0.482 1.00 96.75 685 VAL A C 1
ATOM 5249 O O . VAL A 1 685 ? 7.300 -48.081 -0.128 1.00 96.75 685 VAL A O 1
ATOM 5252 N N . ALA A 1 686 ? 7.915 -50.065 0.737 1.00 97.75 686 ALA A N 1
ATOM 5253 C CA . ALA A 1 686 ? 9.334 -49.969 0.422 1.00 97.75 686 ALA A CA 1
ATOM 5254 C C . ALA A 1 686 ? 9.666 -50.610 -0.934 1.00 97.75 686 ALA A C 1
ATOM 5256 O O . ALA A 1 686 ? 9.421 -51.798 -1.161 1.00 97.75 686 ALA A O 1
ATOM 5257 N N . ILE A 1 687 ? 10.282 -49.836 -1.825 1.00 97.62 687 ILE A N 1
ATOM 5258 C CA . ILE A 1 687 ? 10.707 -50.284 -3.153 1.00 97.62 687 ILE A CA 1
ATOM 5259 C C . ILE A 1 687 ? 12.216 -50.157 -3.252 1.00 97.62 687 ILE A C 1
ATOM 5261 O O . ILE A 1 687 ? 12.761 -49.059 -3.347 1.00 97.62 687 ILE A O 1
ATOM 5265 N N . GLY A 1 688 ? 12.882 -51.307 -3.258 1.00 97.19 688 GLY A N 1
ATOM 5266 C CA . GLY A 1 688 ? 14.315 -51.391 -3.484 1.00 97.19 688 GLY A CA 1
ATOM 5267 C C . GLY A 1 688 ? 14.641 -51.321 -4.971 1.00 97.19 688 GLY A C 1
ATOM 5268 O O . GLY A 1 688 ? 14.075 -52.077 -5.761 1.00 97.19 688 GLY A O 1
ATOM 5269 N N . VAL A 1 689 ? 15.588 -50.476 -5.367 1.00 96.81 689 VAL A N 1
ATOM 5270 C CA . VAL A 1 689 ? 16.109 -50.437 -6.740 1.00 96.81 689 VAL A CA 1
ATOM 5271 C C . VAL A 1 689 ? 17.587 -50.806 -6.731 1.00 96.81 689 VAL A C 1
ATOM 5273 O O . VAL A 1 689 ? 18.413 -50.111 -6.153 1.00 96.81 689 VAL A O 1
ATOM 5276 N N . ALA A 1 690 ? 17.949 -51.898 -7.403 1.00 95.06 690 ALA A N 1
ATOM 5277 C CA . ALA A 1 690 ? 19.325 -52.399 -7.459 1.00 95.06 690 ALA A CA 1
ATOM 5278 C C . ALA A 1 690 ? 20.214 -51.637 -8.472 1.00 95.06 690 ALA A C 1
ATOM 5280 O O . ALA A 1 690 ? 21.012 -52.245 -9.189 1.00 95.06 690 ALA A O 1
ATOM 5281 N N . SER A 1 691 ? 20.052 -50.312 -8.551 1.00 90.75 691 SER A N 1
ATOM 5282 C CA . SER A 1 691 ? 20.830 -49.406 -9.408 1.00 90.75 691 SER A CA 1
ATOM 5283 C C . SER A 1 691 ? 22.046 -48.792 -8.709 1.00 90.75 691 SER A C 1
ATOM 5285 O O . SER A 1 691 ? 22.940 -48.276 -9.387 1.00 90.75 691 SER A O 1
ATOM 5287 N N . GLY A 1 692 ? 22.077 -48.843 -7.376 1.00 86.88 692 GLY A N 1
ATOM 5288 C CA . GLY A 1 692 ? 23.161 -48.327 -6.549 1.00 86.88 692 GLY A CA 1
ATOM 5289 C C . GLY A 1 692 ? 24.156 -49.396 -6.096 1.00 86.88 692 GLY A C 1
ATOM 5290 O O . GLY A 1 692 ? 24.576 -50.255 -6.873 1.00 86.88 692 GLY A O 1
ATOM 5291 N N . GLY A 1 693 ? 24.583 -49.313 -4.834 1.00 85.38 693 GLY A N 1
ATOM 5292 C CA . GLY A 1 693 ? 25.653 -50.158 -4.280 1.00 85.38 693 GLY A CA 1
ATOM 5293 C C . GLY A 1 693 ? 25.224 -51.561 -3.832 1.00 85.38 693 GLY A C 1
ATOM 5294 O O . GLY A 1 693 ? 26.084 -52.419 -3.626 1.00 85.38 693 GLY A O 1
ATOM 5295 N N . TYR A 1 694 ? 23.920 -51.809 -3.679 1.00 92.88 694 TYR A N 1
ATOM 5296 C CA . TYR A 1 694 ? 23.377 -53.060 -3.144 1.00 92.88 694 TYR A CA 1
ATOM 5297 C C . TYR A 1 694 ? 22.728 -53.925 -4.228 1.00 92.88 694 TYR A C 1
ATOM 5299 O O . TYR A 1 694 ? 22.099 -53.438 -5.167 1.00 92.88 694 TYR A O 1
ATOM 5307 N N . THR A 1 695 ? 22.868 -55.247 -4.090 1.00 93.62 695 THR A N 1
ATOM 5308 C CA . THR A 1 695 ? 22.253 -56.201 -5.018 1.00 93.62 695 THR A CA 1
ATOM 5309 C C . THR A 1 695 ? 20.752 -56.324 -4.766 1.00 93.62 695 THR A C 1
ATOM 5311 O O . THR A 1 695 ? 20.257 -56.106 -3.661 1.00 93.62 695 THR A O 1
ATOM 5314 N N . ALA A 1 696 ? 20.013 -56.776 -5.782 1.00 93.44 696 ALA A N 1
ATOM 5315 C CA . ALA A 1 696 ? 18.595 -57.090 -5.628 1.00 93.44 696 ALA A CA 1
ATOM 5316 C C . ALA A 1 696 ? 18.330 -58.159 -4.547 1.00 93.44 696 ALA A C 1
ATOM 5318 O O . ALA A 1 696 ? 17.246 -58.195 -3.983 1.00 93.44 696 ALA A O 1
ATOM 5319 N N . GLU A 1 697 ? 19.286 -59.054 -4.277 1.00 94.31 697 GLU A N 1
ATOM 5320 C CA . GLU A 1 697 ? 19.196 -60.023 -3.177 1.00 94.31 697 GLU A CA 1
ATOM 5321 C C . GLU A 1 697 ? 19.316 -59.323 -1.820 1.00 94.31 697 GLU A C 1
ATOM 5323 O O . GLU A 1 697 ? 18.423 -59.468 -0.995 1.00 94.31 697 GLU A O 1
ATOM 5328 N N . ALA A 1 698 ? 20.310 -58.445 -1.648 1.00 93.56 698 ALA A N 1
ATOM 5329 C CA . ALA A 1 698 ? 20.490 -57.682 -0.414 1.00 93.56 698 ALA A CA 1
ATOM 5330 C C . ALA A 1 698 ? 19.275 -56.802 -0.067 1.00 93.56 698 ALA A C 1
ATOM 5332 O O . ALA A 1 698 ? 18.906 -56.692 1.099 1.00 93.56 698 ALA A O 1
ATOM 5333 N N . LEU A 1 699 ? 18.619 -56.201 -1.067 1.00 96.19 699 LEU A N 1
ATOM 5334 C CA . LEU A 1 699 ? 17.404 -55.405 -0.853 1.00 96.19 699 LEU A CA 1
ATOM 5335 C C . LEU A 1 699 ? 16.186 -56.267 -0.480 1.00 96.19 699 LEU A C 1
ATOM 5337 O O . LEU A 1 699 ? 15.359 -55.834 0.320 1.00 96.19 699 LEU A O 1
ATOM 5341 N N . ARG A 1 700 ? 16.088 -57.500 -1.003 1.00 95.62 700 ARG A N 1
ATOM 5342 C CA . ARG A 1 700 ? 15.060 -58.465 -0.564 1.00 95.62 700 ARG A CA 1
ATOM 5343 C C . ARG A 1 700 ? 15.311 -58.930 0.864 1.00 95.62 700 ARG A C 1
ATOM 5345 O O . ARG A 1 700 ? 14.370 -58.979 1.647 1.00 95.62 700 ARG A O 1
ATOM 5352 N N . ASP A 1 701 ? 16.563 -59.215 1.205 1.00 95.00 701 ASP A N 1
ATOM 5353 C CA . ASP A 1 701 ? 16.955 -59.632 2.555 1.00 95.00 701 ASP A CA 1
ATOM 5354 C C . ASP A 1 701 ? 16.737 -58.511 3.582 1.00 95.00 701 ASP A C 1
ATOM 5356 O O . ASP A 1 701 ? 16.383 -58.781 4.729 1.00 95.00 701 ASP A O 1
ATOM 5360 N N . ALA A 1 702 ? 16.873 -57.249 3.159 1.00 93.94 702 ALA A N 1
ATOM 5361 C CA . ALA A 1 702 ? 16.513 -56.073 3.951 1.00 93.94 702 ALA A CA 1
ATOM 5362 C C . ALA A 1 702 ? 14.992 -55.886 4.127 1.00 93.94 702 ALA A C 1
ATOM 5364 O O . ALA A 1 702 ? 14.574 -55.035 4.909 1.00 93.94 702 ALA A O 1
ATOM 5365 N N . GLY A 1 703 ? 14.172 -56.677 3.428 1.00 96.12 703 GLY A N 1
ATOM 5366 C CA . GLY A 1 703 ? 12.720 -56.702 3.574 1.00 96.12 703 GLY A CA 1
ATOM 5367 C C . GLY A 1 703 ? 11.938 -55.866 2.563 1.00 96.12 703 GLY A C 1
ATOM 5368 O O . GLY A 1 703 ? 10.759 -55.641 2.796 1.00 96.12 703 GLY A O 1
ATOM 5369 N N . ALA A 1 704 ? 12.530 -55.402 1.457 1.00 96.38 704 ALA A N 1
ATOM 5370 C CA . ALA A 1 704 ? 11.808 -54.578 0.482 1.00 96.38 704 ALA A CA 1
ATOM 5371 C C . ALA A 1 704 ? 10.523 -55.266 -0.026 1.00 96.38 704 ALA A C 1
ATOM 5373 O O . ALA A 1 704 ? 10.566 -56.420 -0.459 1.00 96.38 704 ALA A O 1
ATOM 5374 N N . ASP A 1 705 ? 9.396 -54.544 -0.026 1.00 96.69 705 ASP A N 1
ATOM 5375 C CA . ASP A 1 705 ? 8.100 -55.066 -0.489 1.00 96.69 705 ASP A CA 1
ATOM 5376 C C . ASP A 1 705 ? 8.140 -55.394 -1.988 1.00 96.69 705 ASP A C 1
ATOM 5378 O O . ASP A 1 705 ? 7.567 -56.383 -2.454 1.00 96.69 705 ASP A O 1
ATOM 5382 N N . HIS A 1 706 ? 8.884 -54.583 -2.743 1.00 96.56 706 HIS A N 1
ATOM 5383 C CA . HIS A 1 706 ? 9.189 -54.810 -4.148 1.00 96.56 706 HIS A CA 1
ATOM 5384 C C . HIS A 1 706 ? 10.659 -54.509 -4.440 1.00 96.56 706 HIS A C 1
ATOM 5386 O O . HIS A 1 706 ? 11.243 -53.599 -3.857 1.00 96.56 706 HIS A O 1
ATOM 5392 N N . VAL A 1 707 ? 11.255 -55.253 -5.379 1.00 96.50 707 VAL A N 1
ATOM 5393 C CA . VAL A 1 707 ? 12.635 -55.017 -5.825 1.00 96.50 707 VAL A CA 1
ATOM 5394 C C . VAL A 1 707 ? 12.709 -54.929 -7.341 1.00 96.50 707 VAL A C 1
ATOM 5396 O O . VAL A 1 707 ? 12.380 -55.892 -8.038 1.00 96.50 707 VAL A O 1
ATOM 5399 N N . LEU A 1 708 ? 13.192 -53.788 -7.824 1.00 95.12 708 LEU A N 1
ATOM 5400 C CA . LEU A 1 708 ? 13.466 -53.493 -9.226 1.00 95.12 708 LEU A CA 1
ATOM 5401 C C . LEU A 1 708 ? 14.965 -53.616 -9.511 1.00 95.12 708 LEU A C 1
ATOM 5403 O O . LEU A 1 708 ? 15.800 -53.411 -8.625 1.00 95.12 708 LEU A O 1
ATOM 5407 N N . ARG A 1 709 ? 15.331 -53.944 -10.753 1.00 91.50 709 ARG A N 1
ATOM 5408 C CA . ARG A 1 709 ? 16.742 -53.923 -11.175 1.00 91.50 709 ARG A CA 1
ATOM 5409 C C . ARG A 1 709 ? 17.197 -52.504 -11.490 1.00 91.50 709 ARG A C 1
ATOM 5411 O O . ARG A 1 709 ? 18.321 -52.144 -11.167 1.00 91.50 709 ARG A O 1
ATOM 5418 N N . ALA A 1 710 ? 16.326 -51.725 -12.114 1.00 91.81 710 ALA A N 1
ATOM 5419 C CA . ALA A 1 710 ? 16.519 -50.314 -12.417 1.00 91.81 710 ALA A CA 1
ATOM 5420 C C . ALA A 1 710 ? 15.150 -49.638 -12.569 1.00 91.81 710 ALA A C 1
ATOM 5422 O O . ALA A 1 710 ? 14.134 -50.317 -12.705 1.00 91.81 710 ALA A O 1
ATOM 5423 N N . LEU A 1 711 ? 15.123 -48.306 -12.626 1.00 94.31 711 LEU A N 1
ATOM 5424 C CA . LEU A 1 711 ? 13.895 -47.532 -12.862 1.00 94.31 711 LEU A CA 1
ATOM 5425 C C . LEU A 1 711 ? 13.381 -47.599 -14.313 1.00 94.31 711 LEU A C 1
ATOM 5427 O O . LEU A 1 711 ? 12.386 -46.966 -14.646 1.00 94.31 711 LEU A O 1
ATOM 5431 N N . THR A 1 712 ? 14.026 -48.393 -15.172 1.00 92.06 712 THR A N 1
ATOM 5432 C CA . THR A 1 712 ? 13.455 -48.840 -16.452 1.00 92.06 712 THR A CA 1
ATOM 5433 C C . THR A 1 712 ? 12.403 -49.937 -16.277 1.00 92.06 712 THR A C 1
ATOM 5435 O O . THR A 1 712 ? 11.629 -50.183 -17.201 1.00 92.06 712 THR A O 1
ATOM 5438 N N . ASP A 1 713 ? 12.401 -50.630 -15.134 1.00 90.19 713 ASP A N 1
ATOM 5439 C CA . ASP A 1 713 ? 11.379 -51.618 -14.797 1.00 90.19 713 ASP A CA 1
ATOM 5440 C C . ASP A 1 713 ? 10.093 -50.902 -14.344 1.00 90.19 713 ASP A C 1
ATOM 5442 O O . ASP A 1 713 ? 10.134 -49.824 -13.751 1.00 90.19 713 ASP A O 1
ATOM 5446 N N . GLU A 1 714 ? 8.932 -51.503 -14.606 1.00 86.25 714 GLU A N 1
ATOM 5447 C CA . GLU A 1 714 ? 7.644 -50.919 -14.223 1.00 86.25 714 GLU A CA 1
ATOM 5448 C C . GLU A 1 714 ? 7.481 -50.897 -12.691 1.00 86.25 714 GLU A C 1
ATOM 5450 O O . GLU A 1 714 ? 7.593 -51.932 -12.027 1.00 86.25 714 GLU A O 1
ATOM 5455 N N . LEU A 1 715 ? 7.181 -49.721 -12.121 1.00 89.06 715 LEU A N 1
ATOM 5456 C CA . LEU A 1 715 ? 6.805 -49.614 -10.710 1.00 89.06 715 LEU A CA 1
ATOM 5457 C C . LEU A 1 715 ? 5.501 -50.398 -10.464 1.00 89.06 715 LEU A C 1
ATOM 5459 O O . LEU A 1 715 ? 4.565 -50.238 -11.249 1.00 89.06 715 LEU A O 1
ATOM 5463 N N . PRO A 1 716 ? 5.385 -51.181 -9.372 1.00 87.75 716 PRO A N 1
ATOM 5464 C CA . PRO A 1 716 ? 4.222 -52.042 -9.091 1.00 87.75 716 PRO A CA 1
ATOM 5465 C C . PRO A 1 716 ? 2.899 -51.312 -8.727 1.00 87.75 716 PRO A C 1
ATOM 5467 O O . PRO A 1 716 ? 2.144 -51.749 -7.860 1.00 87.75 716 PRO A O 1
ATOM 5470 N N . LEU A 1 717 ? 2.604 -50.184 -9.368 1.00 82.62 717 LEU A N 1
ATOM 5471 C CA . LEU A 1 717 ? 1.468 -49.315 -9.073 1.00 82.62 717 LEU A CA 1
ATOM 5472 C C . LEU A 1 717 ? 0.124 -50.026 -9.339 1.00 82.62 717 LEU A C 1
ATOM 5474 O O . LEU A 1 717 ? 0.022 -50.810 -10.287 1.00 82.62 717 LEU A O 1
ATOM 5478 N N . PRO A 1 718 ? -0.938 -49.730 -8.563 1.00 70.75 718 PRO A N 1
ATOM 5479 C CA . PRO A 1 718 ? -2.279 -50.243 -8.834 1.00 70.75 718 PRO A CA 1
ATOM 5480 C C . PRO A 1 718 ? -2.726 -49.877 -10.258 1.00 70.75 718 PRO A C 1
ATOM 5482 O O . PRO A 1 718 ? -2.541 -48.739 -10.692 1.00 70.75 718 PRO A O 1
ATOM 5485 N N . ARG A 1 719 ? -3.310 -50.831 -10.995 1.00 58.22 719 ARG A N 1
ATOM 5486 C CA . ARG A 1 719 ? -3.886 -50.569 -12.323 1.00 58.22 719 ARG A CA 1
ATOM 5487 C C . ARG A 1 719 ? -5.200 -49.802 -12.173 1.00 58.22 719 ARG A C 1
ATOM 5489 O O . ARG A 1 719 ? -6.073 -50.232 -11.422 1.00 58.22 719 ARG A O 1
ATOM 5496 N N . ASP A 1 720 ? -5.344 -48.702 -12.909 1.00 52.38 720 ASP A N 1
ATOM 5497 C CA . ASP A 1 720 ? -6.623 -48.008 -13.067 1.00 52.38 720 ASP A CA 1
ATOM 5498 C C . ASP A 1 720 ? -7.555 -48.855 -13.943 1.00 52.38 720 ASP A C 1
ATOM 5500 O O . ASP A 1 720 ? -7.611 -48.707 -15.163 1.00 52.38 720 ASP A O 1
ATOM 5504 N N . ASP A 1 721 ? -8.309 -49.763 -13.327 1.00 41.06 721 ASP A N 1
ATOM 5505 C CA . ASP A 1 721 ? -9.462 -50.377 -13.983 1.00 41.06 721 ASP A CA 1
ATOM 5506 C C . ASP A 1 721 ? -10.616 -49.360 -13.989 1.00 41.06 721 ASP A C 1
ATOM 5508 O O . ASP A 1 721 ? -11.514 -49.369 -13.143 1.00 41.06 721 ASP A O 1
ATOM 5512 N N . SER A 1 722 ? -10.585 -48.422 -14.934 1.00 32.16 722 SER A N 1
ATOM 5513 C CA . SER A 1 722 ? -11.745 -47.608 -15.309 1.00 32.16 722 SER A CA 1
ATOM 5514 C C . SER A 1 722 ? -11.725 -47.346 -16.822 1.00 32.16 722 SER A C 1
ATOM 5516 O O . SER A 1 722 ? -10.775 -46.746 -17.319 1.00 32.16 722 SER A O 1
ATOM 5518 N N . PRO A 1 723 ? -12.729 -47.832 -17.580 1.00 37.59 723 PRO A N 1
ATOM 5519 C CA . PRO A 1 723 ? -12.774 -47.685 -19.032 1.00 37.59 723 PRO A CA 1
ATOM 5520 C C . PRO A 1 723 ? -13.082 -46.237 -19.451 1.00 37.59 723 PRO A C 1
ATOM 5522 O O . PRO A 1 723 ? -13.783 -45.528 -18.730 1.00 37.59 723 PRO A O 1
ATOM 5525 N N . CYS A 1 724 ? -12.534 -45.864 -20.617 1.00 32.47 724 CYS A N 1
ATOM 5526 C CA . CYS A 1 724 ? -12.555 -44.554 -21.286 1.00 32.47 724 CYS A CA 1
ATOM 5527 C C . CYS A 1 724 ? -13.852 -43.739 -21.209 1.00 32.47 724 CYS A C 1
ATOM 5529 O O . CYS A 1 724 ? -14.947 -44.325 -21.378 1.00 32.47 724 CYS A O 1
#

Mean predicted aligned error: 16.2 Å

Foldseek 3Di:
DPPDDPPDPPPPVDQWDWDDPPDVDDIDTDGDPDDGPDDDDPVSVVVVVVVVCVPDFQPLLEQLDLFFPDDDVVLVVLLVVFQVPWQQLCVVVVVLVVLQLVLQLVLCVLQVFVDSVQWAKGKALAVLQQVLLLVVLLLVLLVVVQVVVVHDSQAAEEEFALLDDCSVVVSCVVVVYHYHHDYAADLRQTDAQVRLLVPDDSRYSAYEFEQAGSVFGHGYLQVSNLVSQVVSCVVPVDLHAYEYAPQPQSLQCSQQPVVRNHGLVRVRHQKYKYGCRRLVNFGRGIIMMTGSHPSSGDPVQWDFDPPSPDGDTDRGPDRTDGSSRSVSSSVSCVVQPSPNSNVQQVQLQVLLQVLQVLVCVPQQKDWSDRCSRPSKGKIFGDPVDFLEGPLVLQVQLVVVSRRWFWAFRDPPGSVDIITMGHRHGPCHNVVSVVSSVSSVVCVVVSSPGNHYPDDRQSRDDPPPDTDDDDDDDDDDDDDDDDDDDDDDDDDDDDPAAQAAEAEEPDLAFKHLQCLLQVLLQQLCCVPPVDRFGLVVQDDPAFAPLVSLQRRCCVTVVHGDDPVRSVSSLVSSLVRSLVSSVPRPRIDTFPQNVVQLVVCVVVVHQYEYQGSYAPSNRVSNCVVVVNVVRHDAAFYVVQDSQSLVSRLRRQQVSCVVVVHRDDQCSYEYEYADLSSQVSSVSNVHQYEHEVSGDDHQVVNVVSPHPYYHPGNNDDDPGDDPPDDD

Radius of gyration: 33.29 Å; Cα contacts (8 Å, |Δi|>4): 1306; chains: 1; bounding box: 85×95×64 Å

Sequence (724 aa):
MPLLHPAYQHSSGHQDVSINPVFTREPVQIPRNHLPRAELDPDTAYQVVHDQLMLDGNARLNLATFVTTWMEPQATQLMTECFDKNMIDKDEYPRTADLELRCVRMLAELWHAPSAADATGCSTTGSSEACMLAGLALKRRWQHARKAAGKPVDRPNIVMGVNVQICWDKFANYWDVEPRLIPMSGDRFHLCAAEAAAHCDENTIGVVAVLGSTFDGSYEPVAEICAALDHLQTSTGLNVPVHVDGASGAMIAPFSDPELVWDFALPRVASINTSGHKYGLVYPGVGWVLWRDAAALPEDLVFRVNYLGGNMPTFALNFSRPGAQVIAQYYNFLRLGFDGYRRVQQTCREVATTLAEKIGELGPFRLLTRGDELPVFAFTLAEHISGYSVFDVSAALREHGWLVPAYTFPEHRTDLAVLRIVVRNGFTHDLADLLLADLLAELPRLERQSSPQRGTGSSSFAHGASPMAKQLVSPATPLNMTSTSSGYSRNSRNSHSVLAILFDIDGTLITTGGASGVAWHRAFTDLYGVSANVDEFTSAGMTDPEVARLTFTAVIGHDPDPRELAQLLAKRLEHLPAAVAESTGYRVLPGVTELLPSLVQRGYLLGLTTGLVESAAHIKLVRGDLNTYFHFGGYGSDSPDRTELTRRGIGRAGTVLGTPVDPRHVWVVGDTPLDIAAAHGAGAVAIGVASGGYTAEALRDAGADHVLRALTDELPLPRDDSPC

pLDDT: mean 89.0, std 18.12, range [23.56, 98.94]

Secondary structure (DSSP, 8-state):
------------S-SEEEPP-SSS-PPPEEESSS--SS---HHHHHHHHHHHHTTS--TTSB-S--S-----HHHHHHHHTTTT-BTT-TTTSHHHHHHHHHHHHHHHHHTT-S-STT-EEEEESSHHHHHHHHHHHHHHHHHHHHHHTT---S--EEEEETTS-THHHHHHHHTT-EEEEEPPBTTB-S--HHHHHHT--TTEEEEEEEBS-TTT-PBP-HHHHHHHHHHHHHHH-----EEEE-TTGGGTHHHH-TT---STTSTTEEEEEE-TTTTT---SS-EEEEESSGGGS-GGG-EEE-SSSS-EEE--S--S-BSHHHHHHHHHHHHHHHHHHHHHHHHHHHHHHHHHHHHHTTSSEEES--SSSSSEEEEEE-TT--SS-HHHHHHHHHHTT-B--EEE-STT-TT-EEEEEE--TT--HHHHHHHHHHHHHHHHHHHT-SS-S--GGG-S-TTT--PPPP---PPPPPPP--------------TT---EEEE--BTTTEE-TTHHHHHHHHHHHHHHS----GGGT--TT--HHHHHHHHHHHHHSSPPPHHHHHHHHHHHHHHHHHHHHH-TT-EEPTTHHHHHHHHHHTTPEEEEEESS-HHHHHHHHHTTT-GGG-S-EEETTT-SSHHHHHHHHHHHHHHHHTSPPPGGGEEEEESSHHHHHHHHHTTPEEEEETTSSS-HHHHHHTT-SEEESSTTSPP-PPP-----

Solvent-accessible surface area (backbone atoms only — not comparable to full-atom values): 39469 Å² total; per-residue (Å²): 128,81,86,77,75,76,87,74,88,73,76,66,91,59,74,48,47,79,49,78,65,84,71,95,45,78,76,49,75,41,59,72,90,51,85,64,94,66,89,71,60,67,68,60,54,48,49,60,54,51,62,59,56,66,74,55,77,59,61,82,42,38,23,58,50,68,57,34,67,62,71,58,70,69,48,55,49,55,32,64,80,23,68,85,39,46,51,62,45,40,59,86,35,46,66,61,43,50,44,48,52,49,46,41,25,53,51,23,52,66,38,46,30,87,42,32,91,68,46,33,58,45,77,34,60,22,33,57,56,20,51,41,54,51,49,49,27,33,45,50,53,43,42,52,54,28,52,76,71,75,43,86,74,85,68,38,26,39,37,33,26,59,53,60,62,70,51,56,59,50,40,22,66,78,64,68,28,48,74,45,61,44,64,38,49,90,91,41,72,59,52,47,29,71,60,57,44,73,70,56,58,96,42,38,34,29,37,50,38,44,30,34,30,83,78,38,16,47,67,38,59,44,50,54,33,47,52,37,36,52,54,44,23,75,76,70,68,48,84,58,39,30,35,36,46,12,38,42,27,64,56,36,39,64,56,72,40,70,84,66,68,66,43,38,80,40,86,45,35,35,31,42,28,24,16,34,12,23,56,47,58,21,56,80,55,22,10,30,29,36,30,46,35,65,87,49,47,56,67,93,67,52,44,71,50,57,90,62,82,40,82,47,82,42,74,70,92,71,65,86,43,69,30,23,44,51,54,39,40,42,48,47,51,71,75,37,40,70,67,41,48,25,51,53,50,43,52,20,23,51,40,24,32,54,48,40,52,58,50,42,68,69,60,63,34,35,67,78,37,50,6,81,72,35,26,17,28,16,31,29,66,26,89,88,59,63,27,49,38,51,42,40,52,28,54,54,42,39,78,75,58,34,41,43,43,35,51,59,44,60,66,80,35,60,88,46,52,27,33,35,47,39,46,43,83,89,58,44,62,69,57,49,51,50,53,50,51,53,50,60,67,44,43,70,63,46,69,70,33,86,48,51,90,41,49,86,90,62,62,56,75,76,91,82,57,81,90,84,80,93,76,92,81,83,93,79,84,88,82,89,80,83,90,80,90,79,85,85,75,88,76,89,78,76,98,71,63,72,52,35,40,27,34,24,48,82,28,51,41,27,39,50,53,60,15,68,52,52,10,46,24,51,24,36,32,73,76,69,72,38,91,49,64,55,75,81,64,47,60,92,73,54,18,45,64,53,46,50,41,47,36,41,25,71,76,73,69,48,80,65,53,77,65,55,50,51,50,47,53,52,41,20,59,68,37,32,56,57,30,50,71,70,28,87,51,45,42,68,37,69,34,42,86,61,42,54,59,51,40,49,76,72,67,41,43,45,28,32,34,36,33,38,33,58,71,57,49,50,56,65,26,53,84,64,69,48,51,88,61,46,89,49,46,11,23,19,70,74,29,75,47,57,30,56,12,35,39,46,17,49,50,48,53,9,62,76,70,74,43,87,61,63,37,75,30,27,37,31,39,22,26,39,53,57,46,27,49,15,19,52,70,40,47,24,43,16,33,25,28,34,59,35,94,37,53,57,63,56,30,48,75,50,60,26,78,39,73,36,65,36,57,69,51,84,75,91,66,76,79,83,90,69,84,134